Protein 2XYI (pdb70)

B-factor: mean 26.27, std 11.79, range [9.47, 82.52]

Secondary structure (DSSP, 8-state):
-HHHHHHHHHHHHHHHHHHHHHHHHEEEEEEEE-SS--S-EEE-S--EEPTT-S-EEEEEEEE---SSS-EEEEEEEEEE--EEEEEEEEESS--SEEEEETTEEEEEEEE-SSS-EEEEEGGGS-SSPPTT-----SEEEE--SS----EEE-TTSTTEEEEE-TTS-EEEEETTSPPBGGGEEE-SEEE---SS-EEEEEE-SS-TTEEEEEETTSEEEEEETT-S-SSS-SEEEE--SS-EEEEEE-SS-TTEEEEEETTSEEEEEETT-TTS-SEEEE--SS-EEEEEE-SS-TTEEEEEETTS--EEEEGGGTT----HHHHHH--TTEEEE----SS-EEEEEE-SSSTTEEEEEETTSEEEEEEE-HHHH--/-HHHH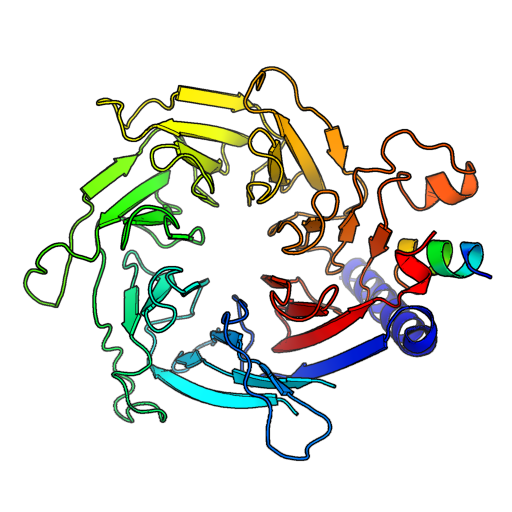HHHHHTT--

Radius of gyration: 20.57 Å; Cα contacts (8 Å, |Δi|>4): 1147; chains: 2; bounding box: 63×51×52 Å

CATH classification: 2.130.10.10

GO terms:
  GO:0034728 nucleosome organization (P, IDA)
  GO:0005634 nucleus (C, IDA)
  GO:0005700 polytene chromosome (C, IDA)
  GO:0000976 transcription cis-regulatory region binding (F, IDA)
  GO:0031491 nucleosome binding (F, IDA)
  GO:0045893 positive regulation of DNA-templated transcription (P, IDA)
  GO:0042393 histone binding (F, IDA)
  GO:0042826 histone deacetylase binding (F, IDA)
  GO:0016581 NuRD complex (C, IDA)
  GO:0016589 NURF complex (C, IDA)
  GO:0031523 Myb complex (C, IDA)
  GO:0033186 CAF-1 complex (C, IDA)
  GO:0035097 histone methyltransferase complex (C, IDA)
  GO:0035098 ESC/E(Z) complex (C, IDA)
  GO:0070822 Sin3-type complex (C, IDA)
  GO:0090575 RNA polymerase II transcription regulator complex (C, IDA)
  GO:0006325 chromatin organization (P, IDA)
  GO:0006335 DNA replication-dependent chromatin assembly (P, IDA)
  GO:0006338 chromatin remodeling (P, IDA)
  GO:0045892 negative regulation of DNA-templated transcription (P, IGI)

Foldseek 3Di:
DVVVVVVLVVLVVVQVVLVVCDVVWFPDKDKDFFPAFWLEKAWQQDWADDPPDCWIKTKMWTWGADDPDWIWTWIWIDTGVDIGTQATETDDHTFNYKDAALVQRQWIWTFHQAQWIFIARRVPDDRDYDPVSDHQGLATEHDGGGTARAWEHANVDAQWIWDFFQSQKIFTDRLVDDADPSRYDYGPDIARQGPGGWQYKYAQRPDRQWIWTFFQSQWIFIAGNVDPDRRHGPDIANHDPGGWHEKEHQNVDRQWIWTFFQNQWIWIAGNVDRNDTPDIFHQGPGGWHYKYAFLPDRQWIWIFWFSFKIWIFGNVCAPPDDDVVVVVNGGRRTQDIHSNGSGTWSYKYHRNPDGQWMWITGNSRMIMITGTDCVRVPD/DVVVVVVCVVVVND

Structure (mmCIF, N/CA/C/O backbone):
data_2XYI
#
_entry.id   2XYI
#
_cell.length_a   61.510
_cell.length_b   59.210
_cell.length_c   65.890
_cell.angle_alpha   90.00
_cell.angle_beta   99.83
_cell.angle_gamma   90.00
#
_symmetry.space_group_name_H-M   'P 1 21 1'
#
loop_
_entity.id
_entity.type
_entity.pdbx_description
1 polymer 'PROBABLE HISTONE-BINDING PROTEIN CAF1'
2 polymer 'HISTONE H4'
3 non-polymer 'TETRAETHYLENE GLYCOL'
4 non-polymer DI(HYDROXYETHYL)ETHER
5 water water
#
loop_
_atom_site.group_PDB
_atom_site.id
_atom_site.type_symbol
_atom_site.label_atom_id
_atom_site.label_alt_id
_atom_site.label_comp_id
_atom_site.label_asym_id
_atom_site.label_entity_id
_atom_site.label_seq_id
_atom_site.pdbx_PDB_ins_code
_atom_site.Cartn_x
_atom_site.Cartn_y
_atom_site.Cartn_z
_atom_site.occupancy
_atom_site.B_iso_or_equiv
_atom_site.auth_seq_id
_atom_site.auth_comp_id
_atom_site.auth_asym_id
_atom_site.auth_atom_id
_atom_site.pdbx_PDB_model_num
ATOM 1 N N . SER A 1 11 ? 27.242 29.385 9.739 1.00 42.06 11 SER A N 1
ATOM 2 C CA . SER A 1 11 ? 26.816 29.524 8.349 1.00 54.68 11 SER A CA 1
ATOM 3 C C . SER A 1 11 ? 27.857 28.919 7.417 1.00 51.96 11 SER A C 1
ATOM 4 O O . SER A 1 11 ? 27.608 27.905 6.760 1.00 40.64 11 SER A O 1
ATOM 7 N N . PHE A 1 12 ? 29.023 29.553 7.355 1.00 37.68 12 PHE A N 1
ATOM 8 C CA . PHE A 1 12 ? 30.160 28.962 6.673 1.00 37.41 12 PHE A CA 1
ATOM 9 C C . PHE A 1 12 ? 30.455 27.598 7.297 1.00 40.41 12 PHE A C 1
ATOM 10 O O . PHE A 1 12 ? 30.636 26.606 6.591 1.00 31.66 12 PHE A O 1
ATOM 18 N N . ASP A 1 13 ? 30.490 27.563 8.626 1.00 43.23 13 ASP A N 1
ATOM 19 C CA . ASP A 1 13 ? 30.748 26.334 9.374 1.00 44.84 13 ASP A CA 1
ATOM 20 C C . ASP A 1 13 ? 29.702 25.259 9.110 1.00 38.57 13 ASP A C 1
ATOM 21 O O . ASP A 1 13 ? 30.022 24.072 9.052 1.00 35.42 13 ASP A O 1
ATOM 26 N N . ASP A 1 14 ? 28.449 25.679 8.971 1.00 34.25 14 ASP A N 1
ATOM 27 C CA . ASP A 1 14 ? 27.359 24.755 8.679 1.00 36.34 14 ASP A CA 1
ATOM 28 C C . ASP A 1 14 ? 27.552 24.167 7.288 1.00 33.52 14 ASP A C 1
ATOM 29 O O . ASP A 1 14 ? 27.330 22.977 7.063 1.00 37.66 14 ASP A O 1
ATOM 34 N N . ALA A 1 15 ? 27.973 25.016 6.359 1.00 33.15 15 ALA A N 1
ATOM 35 C CA . ALA A 1 15 ? 28.187 24.598 4.985 1.00 30.16 15 ALA A CA 1
ATOM 36 C C . ALA A 1 15 ? 29.293 23.556 4.909 1.00 25.39 15 ALA A C 1
ATOM 37 O O . ALA A 1 15 ? 29.185 22.593 4.154 1.00 27.61 15 ALA A O 1
ATOM 39 N N . VAL A 1 16 ? 30.354 23.749 5.687 1.00 20.66 16 VAL A N 1
ATOM 40 C CA . VAL A 1 16 ? 31.473 22.809 5.677 1.00 24.06 16 VAL A CA 1
ATOM 41 C C . VAL A 1 16 ? 31.043 21.444 6.206 1.00 24.73 16 VAL A C 1
ATOM 42 O O . VAL A 1 16 ? 31.383 20.411 5.631 1.00 23.67 16 VAL A O 1
ATOM 46 N N . GLU A 1 17 ? 30.296 21.444 7.304 1.00 27.92 17 GLU A N 1
ATOM 47 C CA . GLU A 1 17 ? 29.824 20.187 7.882 1.00 34.07 17 GLU A CA 1
ATOM 48 C C . GLU A 1 17 ? 28.938 19.441 6.890 1.00 31.67 17 GLU A C 1
ATOM 49 O O . GLU A 1 17 ? 29.060 18.223 6.719 1.00 29.65 17 GLU A O 1
ATOM 55 N N . GLU A 1 18 ? 28.048 20.186 6.241 1.00 29.04 18 GLU A N 1
ATOM 56 C CA . GLU A 1 18 ? 27.166 19.641 5.220 1.00 32.90 18 GLU A CA 1
ATOM 57 C C . GLU A 1 18 ? 27.945 18.998 4.067 1.00 34.15 18 GLU A C 1
ATOM 58 O O . GLU A 1 18 ? 27.561 17.939 3.572 1.00 25.45 18 GLU A O 1
ATOM 64 N N . ARG A 1 19 ? 29.032 19.636 3.637 1.00 23.75 19 ARG A N 1
ATOM 65 C CA . ARG A 1 19 ? 29.882 19.062 2.593 1.00 25.25 19 ARG A CA 1
ATOM 66 C C . ARG A 1 19 ? 30.576 17.795 3.084 1.00 24.87 19 ARG A C 1
ATOM 67 O O . ARG A 1 19 ? 30.689 16.813 2.344 1.00 25.05 19 ARG A O 1
ATOM 75 N N . VAL A 1 20 ? 31.062 17.816 4.323 1.00 21.93 20 VAL A N 1
ATOM 76 C CA . VAL A 1 20 ? 31.763 16.651 4.852 1.00 24.44 20 VAL A CA 1
ATOM 77 C C . VAL A 1 20 ? 30.801 15.475 4.882 1.00 25.56 20 VAL A C 1
ATOM 78 O O . VAL A 1 20 ? 31.133 14.365 4.460 1.00 28.57 20 VAL A O 1
ATOM 82 N N . ILE A 1 21 ? 29.597 15.731 5.375 1.00 26.63 21 ILE A N 1
ATOM 83 C CA . ILE A 1 21 ? 28.592 14.682 5.493 1.00 31.13 21 ILE A CA 1
ATOM 84 C C . ILE A 1 21 ? 28.273 14.077 4.131 1.00 32.56 21 ILE A C 1
ATOM 85 O O . ILE A 1 21 ? 28.231 12.854 3.979 1.00 26.22 21 ILE A O 1
ATOM 90 N N A ASN A 1 22 ? 28.048 14.939 3.143 0.59 27.83 22 ASN A N 1
ATOM 91 N N B ASN A 1 22 ? 28.056 14.936 3.141 0.41 27.86 22 ASN A N 1
ATOM 92 C CA A ASN A 1 22 ? 27.706 14.483 1.798 0.59 28.10 22 ASN A CA 1
ATOM 93 C CA B ASN A 1 22 ? 27.701 14.472 1.805 0.41 28.11 22 ASN A CA 1
ATOM 94 C C A ASN A 1 22 ? 28.846 13.708 1.150 0.59 26.22 22 ASN A C 1
ATOM 95 C C B ASN A 1 22 ? 28.839 13.737 1.104 0.41 26.27 22 ASN A C 1
ATOM 96 O O A ASN A 1 22 ? 28.625 12.666 0.538 0.59 25.55 22 ASN A O 1
ATOM 97 O O B ASN A 1 22 ? 28.609 12.747 0.413 0.41 25.60 22 ASN A O 1
ATOM 106 N N . GLU A 1 23 ? 30.067 14.214 1.286 1.00 23.73 23 GLU A N 1
ATOM 107 C CA . GLU A 1 23 ? 31.219 13.535 0.702 1.00 24.01 23 GLU A CA 1
ATOM 108 C C . GLU A 1 23 ? 31.427 12.162 1.333 1.00 27.66 23 GLU A C 1
ATOM 109 O O . GLU A 1 23 ? 31.758 11.201 0.644 1.00 25.01 23 GLU A O 1
ATOM 115 N N . GLU A 1 24 ? 31.232 12.077 2.644 1.00 25.01 24 GLU A N 1
ATOM 116 C CA . GLU A 1 24 ? 31.348 10.799 3.346 1.00 28.64 24 GLU A CA 1
ATOM 117 C C . GLU A 1 24 ? 30.290 9.799 2.887 1.00 21.31 24 GLU A C 1
ATOM 118 O O . GLU A 1 24 ? 30.568 8.610 2.749 1.00 28.07 24 GLU A O 1
ATOM 124 N N . TYR A 1 25 ? 29.079 10.287 2.650 1.00 21.16 25 TYR A N 1
ATOM 125 C CA . TYR A 1 25 ? 27.994 9.435 2.182 1.00 24.67 25 TYR A CA 1
ATOM 126 C C . TYR A 1 25 ? 28.298 8.872 0.792 1.00 27.06 25 TYR A C 1
ATOM 127 O O . TYR A 1 25 ? 28.011 7.712 0.507 1.00 21.23 25 TYR A O 1
ATOM 136 N N . LYS A 1 26 ? 28.878 9.697 -0.073 1.00 24.34 26 LYS A N 1
ATOM 137 C CA . LYS A 1 26 ? 29.259 9.229 -1.397 1.00 25.81 26 LYS A CA 1
ATOM 138 C C . LYS A 1 26 ? 30.278 8.096 -1.295 1.00 24.87 26 LYS A C 1
ATOM 139 O O . LYS A 1 26 ? 30.178 7.098 -2.014 1.00 24.53 26 LYS A O 1
ATOM 145 N N . ILE A 1 27 ? 31.242 8.237 -0.390 1.00 20.40 27 ILE A N 1
ATOM 146 C CA . ILE A 1 27 ? 32.241 7.189 -0.198 1.00 20.86 27 ILE A CA 1
ATOM 147 C C . ILE A 1 27 ? 31.605 5.951 0.434 1.00 26.85 27 ILE A C 1
ATOM 148 O O . ILE A 1 27 ? 31.883 4.822 0.027 1.00 24.81 27 ILE A O 1
ATOM 153 N N . TRP A 1 28 ? 30.744 6.171 1.423 1.00 20.43 28 TRP A N 1
ATOM 154 C CA . TRP A 1 28 ? 30.031 5.063 2.055 1.00 20.64 28 TRP A CA 1
ATOM 155 C C . TRP A 1 28 ? 29.301 4.242 0.996 1.00 23.17 28 TRP A C 1
ATOM 156 O O . TRP A 1 28 ? 29.389 3.019 0.969 1.00 22.63 28 TRP A O 1
ATOM 167 N N . LYS A 1 29 ? 28.597 4.932 0.110 1.00 21.51 29 LYS A N 1
ATOM 168 C CA . LYS A 1 29 ? 27.782 4.280 -0.900 1.00 23.57 29 LYS A CA 1
ATOM 169 C C . LYS A 1 29 ? 28.626 3.340 -1.758 1.00 20.83 29 LYS A C 1
ATOM 170 O O . LYS A 1 29 ? 28.253 2.190 -1.992 1.00 24.86 29 LYS A O 1
ATOM 176 N N . LYS A 1 30 ? 29.778 3.817 -2.216 1.00 19.95 30 LYS A N 1
ATOM 177 C CA . LYS A 1 30 ? 30.598 2.994 -3.103 1.00 24.09 30 LYS A CA 1
ATOM 178 C C . LYS A 1 30 ? 31.197 1.788 -2.376 1.00 25.81 30 LYS A C 1
ATOM 179 O O . LYS A 1 30 ? 31.545 0.786 -3.003 1.00 26.95 30 LYS A O 1
ATOM 185 N N . ASN A 1 31 ? 31.297 1.878 -1.053 1.00 24.40 31 ASN A N 1
ATOM 186 C CA . ASN A 1 31 ? 31.905 0.805 -0.271 1.00 24.02 31 ASN A CA 1
ATOM 187 C C . ASN A 1 31 ? 30.921 -0.198 0.339 1.00 16.76 31 ASN A C 1
ATOM 188 O O . ASN A 1 31 ? 31.338 -1.149 0.992 1.00 22.96 31 ASN A O 1
ATOM 193 N N . THR A 1 32 ? 29.626 -0.002 0.110 1.00 20.17 32 THR A N 1
ATOM 194 C CA . THR A 1 32 ? 28.609 -0.880 0.702 1.00 18.48 32 THR A CA 1
ATOM 195 C C . THR A 1 32 ? 28.781 -2.390 0.446 1.00 19.72 32 THR A C 1
ATOM 196 O O . THR A 1 32 ? 28.453 -3.206 1.309 1.00 20.27 32 THR A O 1
ATOM 200 N N . PRO A 1 33 ? 29.271 -2.779 -0.744 1.00 23.20 33 PRO A N 1
ATOM 201 C CA . PRO A 1 33 ? 29.385 -4.232 -0.927 1.00 23.89 33 PRO A CA 1
ATOM 202 C C . PRO A 1 33 ? 30.353 -4.879 0.051 1.00 21.88 33 PRO A C 1
ATOM 203 O O . PRO A 1 33 ? 30.165 -6.049 0.391 1.00 25.63 33 PRO A O 1
ATOM 207 N N . PHE A 1 34 ? 31.362 -4.138 0.502 1.00 20.28 34 PHE A N 1
ATOM 208 C CA . PHE A 1 34 ? 32.343 -4.699 1.429 1.00 18.67 34 PHE A CA 1
ATOM 209 C C . PHE A 1 34 ? 31.750 -4.885 2.818 1.00 23.96 34 PHE A C 1
ATOM 210 O O . PHE A 1 34 ? 32.147 -5.783 3.562 1.00 25.38 34 PHE A O 1
ATOM 218 N N . LEU A 1 35 ? 30.804 -4.023 3.169 1.00 23.66 35 LEU A N 1
ATOM 219 C CA . LEU A 1 35 ? 30.341 -3.927 4.554 1.00 21.53 35 LEU A CA 1
ATOM 220 C C . LEU A 1 35 ? 28.970 -4.535 4.815 1.00 20.63 35 LEU A C 1
ATOM 221 O O . LEU A 1 35 ? 28.647 -4.840 5.964 1.00 21.58 35 LEU A O 1
ATOM 226 N N . TYR A 1 36 ? 28.166 -4.696 3.764 1.00 19.81 36 TYR A N 1
ATOM 227 C CA . TYR A 1 36 ? 26.794 -5.174 3.921 1.00 15.23 36 TYR A CA 1
ATOM 228 C C . TYR A 1 36 ? 26.482 -6.380 3.060 1.00 19.32 36 TYR A C 1
ATOM 229 O O . TYR A 1 36 ? 27.071 -6.563 1.999 1.00 21.42 36 TYR A O 1
ATOM 238 N N . ASP A 1 37 ? 25.518 -7.173 3.508 1.00 17.69 37 ASP A N 1
ATOM 239 C CA . ASP A 1 37 ? 24.929 -8.199 2.657 1.00 23.33 37 ASP A CA 1
ATOM 240 C C . ASP A 1 37 ? 23.622 -7.673 2.091 1.00 26.48 37 ASP A C 1
ATOM 241 O O . ASP A 1 37 ? 23.090 -8.205 1.121 1.00 28.55 37 ASP A O 1
ATOM 246 N N . LEU A 1 38 ? 23.111 -6.605 2.694 1.00 22.67 38 LEU A N 1
ATOM 247 C CA . LEU A 1 38 ? 21.831 -6.060 2.278 1.00 20.97 38 LEU A CA 1
ATOM 248 C C . LEU A 1 38 ? 21.725 -4.601 2.691 1.00 18.66 38 LEU A C 1
ATOM 249 O O . LEU A 1 38 ? 22.062 -4.248 3.814 1.00 21.03 38 LEU A O 1
ATOM 254 N N . VAL A 1 39 ? 21.293 -3.752 1.766 1.00 18.93 39 VAL A N 1
ATOM 255 C CA . VAL A 1 39 ? 20.967 -2.364 2.096 1.00 18.86 39 VAL A CA 1
ATOM 256 C C . VAL A 1 39 ? 19.774 -1.948 1.258 1.00 25.34 39 VAL A C 1
ATOM 257 O O . VAL A 1 39 ? 19.864 -1.908 0.034 1.00 27.67 39 VAL A O 1
ATOM 261 N N . MET A 1 40 ? 18.657 -1.658 1.914 1.00 19.82 40 MET A N 1
ATOM 262 C CA . MET A 1 40 ? 17.462 -1.178 1.233 1.00 21.39 40 MET A CA 1
ATOM 263 C C . MET A 1 40 ? 17.153 0.200 1.789 1.00 26.60 40 MET A C 1
ATOM 264 O O . MET A 1 40 ? 17.003 0.363 2.992 1.00 25.53 40 MET A O 1
ATOM 269 N N . THR A 1 41 ? 17.076 1.193 0.915 1.00 22.64 41 THR A N 1
ATOM 270 C CA . THR A 1 41 ? 16.795 2.561 1.339 1.00 22.11 41 THR A CA 1
ATOM 271 C C . THR A 1 41 ? 15.440 2.966 0.790 1.00 30.43 41 THR A C 1
ATOM 272 O O . THR A 1 41 ? 15.121 2.693 -0.367 1.00 29.31 41 THR A O 1
ATOM 276 N N . HIS A 1 42 ? 14.636 3.604 1.630 1.00 22.14 42 HIS A N 1
ATOM 277 C CA . HIS A 1 42 ? 13.278 3.961 1.257 1.00 23.40 42 HIS A CA 1
ATOM 278 C C . HIS A 1 42 ? 12.920 5.321 1.839 1.00 23.56 42 HIS A C 1
ATOM 279 O O . HIS A 1 42 ? 13.079 5.553 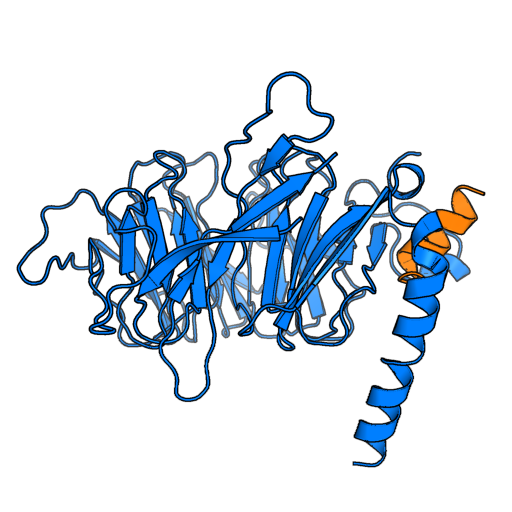3.033 1.00 26.17 42 HIS A O 1
ATOM 286 N N . ALA A 1 43 ? 12.461 6.236 0.994 1.00 23.28 43 ALA A N 1
ATOM 287 C CA . ALA A 1 43 ? 12.028 7.535 1.494 1.00 22.65 43 ALA A CA 1
ATOM 288 C C . ALA A 1 43 ? 10.540 7.488 1.827 1.00 25.75 43 ALA A C 1
ATOM 289 O O . ALA A 1 43 ? 9.699 7.278 0.949 1.00 27.52 43 ALA A O 1
ATOM 291 N N . LEU A 1 44 ? 10.219 7.661 3.105 1.00 21.94 44 LEU A N 1
ATOM 292 C CA . LEU A 1 44 ? 8.829 7.726 3.547 1.00 24.27 44 LEU A CA 1
ATOM 293 C C . LEU A 1 44 ? 8.206 9.077 3.204 1.00 24.45 44 LEU A C 1
ATOM 294 O O . LEU A 1 44 ? 8.906 10.079 3.072 1.00 22.30 44 LEU A O 1
ATOM 299 N N . GLU A 1 45 ? 6.882 9.096 3.074 1.00 27.95 45 GLU A N 1
ATOM 300 C CA . GLU A 1 45 ? 6.157 10.333 2.808 1.00 29.25 45 GLU A CA 1
ATOM 301 C C . GLU A 1 45 ? 6.445 11.362 3.893 1.00 27.77 45 GLU A C 1
ATOM 302 O O . GLU A 1 45 ? 6.684 12.537 3.608 1.00 28.46 45 GLU A O 1
ATOM 308 N N . TRP A 1 46 ? 6.421 10.911 5.143 1.00 23.80 46 TRP A N 1
ATOM 309 C CA . TRP A 1 46 ? 6.773 11.754 6.278 1.00 21.88 46 TRP A CA 1
ATOM 310 C C . TRP A 1 46 ? 7.859 11.053 7.088 1.00 23.15 46 TRP A C 1
ATOM 311 O O . TRP A 1 46 ? 7.944 9.825 7.067 1.00 24.99 46 TRP A O 1
ATOM 322 N N . PRO A 1 47 ? 8.686 11.824 7.809 1.00 23.96 47 PRO A N 1
ATOM 323 C CA . PRO A 1 47 ? 9.680 11.170 8.671 1.00 21.59 47 PRO A CA 1
ATOM 324 C C . PRO A 1 47 ? 8.987 10.344 9.748 1.00 25.18 47 PRO A C 1
ATOM 325 O O . PRO A 1 47 ? 7.886 10.697 10.175 1.00 21.65 47 PRO A O 1
ATOM 329 N N . SER A 1 48 ? 9.623 9.261 10.179 1.00 18.95 48 SER A N 1
ATOM 330 C CA . SER A 1 48 ? 9.129 8.492 11.314 1.00 18.06 48 SER A CA 1
ATOM 331 C C . SER A 1 48 ? 10.033 8.714 12.514 1.00 18.68 48 SER A C 1
ATOM 332 O O . SER A 1 48 ? 11.261 8.720 12.383 1.00 17.90 48 SER A O 1
ATOM 335 N N . LEU A 1 49 ? 9.425 8.908 13.683 1.00 15.05 49 LEU A N 1
ATOM 336 C CA . LEU A 1 49 ? 10.179 9.080 14.920 1.00 14.58 49 LEU A CA 1
ATOM 337 C C . LEU A 1 49 ? 10.403 7.737 15.601 1.00 14.68 49 LEU A C 1
ATOM 338 O O . LEU A 1 49 ? 11.106 7.656 16.606 1.00 16.30 49 LEU A O 1
ATOM 343 N N . THR A 1 50 ? 9.805 6.689 15.043 1.00 17.83 50 THR A N 1
ATOM 344 C CA . THR A 1 50 ? 9.765 5.394 15.708 1.00 14.82 50 THR A CA 1
ATOM 345 C C . THR A 1 50 ? 9.946 4.237 14.723 1.00 15.60 50 THR A C 1
ATOM 346 O O . THR A 1 50 ? 9.578 4.328 13.552 1.00 16.08 50 THR A O 1
ATOM 350 N N . ALA A 1 51 ? 10.531 3.147 15.199 1.00 15.59 51 ALA A N 1
ATOM 351 C CA . ALA A 1 51 ? 10.632 1.940 14.393 1.00 15.40 51 ALA A CA 1
ATOM 352 C C . ALA A 1 51 ? 10.725 0.728 15.309 1.00 12.89 51 ALA A C 1
ATOM 353 O O . ALA A 1 51 ? 11.478 0.734 16.277 1.00 15.05 51 ALA A O 1
ATOM 355 N N . GLN A 1 52 ? 9.937 -0.303 15.017 1.00 14.10 52 GLN A N 1
ATOM 356 C CA . GLN A 1 52 ? 10.041 -1.559 15.753 1.00 13.92 52 GLN A CA 1
ATOM 357 C C . GLN A 1 52 ? 9.534 -2.689 14.878 1.00 15.11 52 GLN A C 1
ATOM 358 O O . GLN A 1 52 ? 8.410 -2.625 14.373 1.00 19.49 52 GLN A O 1
ATOM 364 N N . TRP A 1 53 ? 10.353 -3.721 14.701 1.00 17.23 53 TRP A N 1
ATOM 365 C CA . TRP A 1 53 ? 9.908 -4.887 13.952 1.00 15.75 53 TRP A CA 1
ATOM 366 C C . TRP A 1 53 ? 8.849 -5.623 14.755 1.00 18.62 53 TRP A C 1
ATOM 367 O O . TRP A 1 53 ? 8.979 -5.793 15.968 1.00 19.70 53 TRP A O 1
ATOM 378 N N . LEU A 1 54 ? 7.804 -6.074 14.075 1.00 18.25 54 LEU A N 1
ATOM 379 C CA . LEU A 1 54 ? 6.855 -6.990 14.698 1.00 19.31 54 LEU A CA 1
ATOM 380 C C . LEU A 1 54 ? 7.487 -8.375 14.700 1.00 19.21 54 LEU A C 1
ATOM 381 O O . LEU A 1 54 ? 8.376 -8.646 13.899 1.00 19.70 54 LEU A O 1
ATOM 386 N N . PRO A 1 55 ? 7.031 -9.265 15.598 1.00 21.19 55 PRO A N 1
ATOM 387 C CA . PRO A 1 55 ? 7.755 -10.525 15.821 1.00 24.43 55 PRO A CA 1
ATOM 388 C C . PRO A 1 55 ? 7.519 -11.614 14.775 1.00 25.13 55 PRO A C 1
ATOM 389 O O . PRO A 1 55 ? 8.306 -12.554 14.684 1.00 30.77 55 PRO A O 1
ATOM 393 N N . ASP A 1 56 ? 6.458 -11.494 13.992 1.00 23.91 56 ASP A N 1
ATOM 394 C CA . ASP A 1 56 ? 6.080 -12.578 13.095 1.00 28.41 56 ASP A CA 1
ATOM 395 C C . ASP A 1 56 ? 6.580 -12.375 11.671 1.00 34.97 56 ASP A C 1
ATOM 396 O O . ASP A 1 56 ? 6.629 -11.251 11.170 1.00 35.54 56 ASP A O 1
ATOM 401 N N . VAL A 1 57 ? 6.969 -13.472 11.031 1.00 27.90 57 VAL A N 1
ATOM 402 C CA . VAL A 1 57 ? 7.398 -13.444 9.639 1.00 29.91 57 VAL A CA 1
ATOM 403 C C . VAL A 1 57 ? 6.528 -14.374 8.805 1.00 43.11 57 VAL A C 1
ATOM 404 O O . VAL A 1 57 ? 6.152 -15.453 9.258 1.00 40.70 57 VAL A O 1
ATOM 408 N N . THR A 1 58 ? 6.208 -13.946 7.589 1.00 34.05 58 THR A N 1
ATOM 409 C CA . THR A 1 58 ? 5.408 -14.753 6.678 1.00 46.98 58 THR A CA 1
ATOM 410 C C . THR A 1 58 ? 6.240 -15.171 5.475 1.00 41.01 58 THR A C 1
ATOM 411 O O . THR A 1 58 ? 6.707 -14.326 4.718 1.00 41.60 58 THR A O 1
ATOM 415 N N . LYS A 1 59 ? 6.431 -16.474 5.295 1.00 51.63 59 LYS A N 1
ATOM 416 C CA . LYS A 1 59 ? 7.129 -16.954 4.108 1.00 48.04 59 LYS A CA 1
ATOM 417 C C . LYS A 1 59 ? 6.139 -17.485 3.077 1.00 57.49 59 LYS A C 1
ATOM 418 O O . LYS A 1 59 ? 5.328 -18.364 3.371 1.00 60.95 59 LYS A O 1
ATOM 424 N N . GLN A 1 60 ? 6.209 -16.937 1.869 1.00 57.60 60 GLN A N 1
ATOM 425 C CA . GLN A 1 60 ? 5.286 -17.310 0.809 0.0000 55.29 60 GLN A CA 1
ATOM 426 C C . GLN A 1 60 ? 5.715 -18.604 0.131 0.0000 55.03 60 GLN A C 1
ATOM 427 O O . GLN A 1 60 ? 6.903 -18.834 -0.096 0.0000 53.89 60 GLN A O 1
ATOM 433 N N . ASP A 1 61 ? 4.738 -19.444 -0.190 0.0000 55.20 61 ASP A N 1
ATOM 434 C CA . ASP A 1 61 ? 5.003 -20.708 -0.862 1.00 53.92 61 ASP A CA 1
ATOM 435 C C . ASP A 1 61 ? 5.809 -20.478 -2.135 1.00 53.31 61 ASP A C 1
ATOM 436 O O . ASP A 1 61 ? 5.430 -19.669 -2.982 1.00 60.97 61 ASP A O 1
ATOM 441 N N . GLY A 1 62 ? 6.930 -21.183 -2.253 1.00 47.83 62 GLY A N 1
ATOM 442 C CA . GLY A 1 62 ? 7.748 -21.136 -3.452 1.00 46.98 62 GLY A CA 1
ATOM 443 C C . GLY A 1 62 ? 8.224 -19.753 -3.853 1.00 53.56 62 GLY A C 1
ATOM 444 O O . GLY A 1 62 ? 8.279 -19.427 -5.038 1.00 57.45 62 GLY A O 1
ATOM 445 N N . LYS A 1 63 ? 8.565 -18.932 -2.866 1.00 59.65 63 LYS A N 1
ATOM 446 C CA . LYS A 1 63 ? 9.144 -17.622 -3.141 1.00 49.71 63 LYS A CA 1
ATOM 447 C C . LYS A 1 63 ? 10.513 -17.515 -2.483 1.00 43.60 63 LYS A C 1
ATOM 448 O O . LYS A 1 63 ? 10.804 -18.238 -1.530 1.00 41.56 63 LYS A O 1
ATOM 454 N N . ASP A 1 64 ? 11.356 -16.630 -3.007 1.00 38.51 64 ASP A N 1
ATOM 455 C CA . ASP A 1 64 ? 12.729 -16.511 -2.520 1.00 45.92 64 ASP A CA 1
ATOM 456 C C . ASP A 1 64 ? 12.880 -15.398 -1.486 1.00 48.88 64 ASP A C 1
ATOM 457 O O . ASP A 1 64 ? 13.983 -14.907 -1.237 1.00 49.04 64 ASP A O 1
ATOM 462 N N . TYR A 1 65 ? 11.767 -15.008 -0.881 1.00 38.77 65 TYR A N 1
ATOM 463 C CA . TYR A 1 65 ? 11.792 -13.967 0.136 1.00 37.75 65 TYR A CA 1
ATOM 464 C C . TYR A 1 65 ? 10.743 -14.251 1.199 1.00 39.87 65 TYR A C 1
ATOM 465 O O . TYR A 1 65 ? 9.793 -14.988 0.956 1.00 34.61 65 TYR A O 1
ATOM 474 N N . SER A 1 66 ? 10.929 -13.678 2.383 1.00 30.30 66 SER A N 1
ATOM 475 C CA . SER A 1 66 ? 9.914 -13.730 3.420 1.00 26.40 66 SER A CA 1
ATOM 476 C C . SER A 1 66 ? 9.415 -12.311 3.680 1.00 27.83 66 SER A C 1
ATOM 477 O O . SER A 1 66 ? 10.073 -11.339 3.312 1.00 28.08 66 SER A O 1
ATOM 480 N N . VAL A 1 67 ? 8.247 -12.190 4.295 1.00 23.32 67 VAL A N 1
ATOM 481 C CA . VAL A 1 67 ? 7.679 -10.878 4.569 1.00 26.10 67 VAL A CA 1
ATOM 482 C C . VAL A 1 67 ? 7.775 -10.572 6.053 1.00 26.05 67 VAL A C 1
ATOM 483 O O . VAL A 1 67 ? 7.260 -11.322 6.878 1.00 27.59 67 VAL A O 1
ATOM 487 N N . HIS A 1 68 ? 8.461 -9.481 6.381 1.00 21.65 68 HIS A N 1
ATOM 488 C CA . HIS A 1 68 ? 8.585 -9.017 7.760 1.00 21.93 68 HIS A CA 1
ATOM 489 C C . HIS A 1 68 ? 7.782 -7.738 7.881 1.00 23.13 68 HIS A C 1
ATOM 490 O O . HIS A 1 68 ? 7.494 -7.092 6.876 1.00 24.38 68 HIS A O 1
ATOM 497 N N . ARG A 1 69 ? 7.413 -7.359 9.097 1.00 20.29 69 ARG A N 1
ATOM 498 C CA A ARG A 1 69 ? 6.603 -6.161 9.294 0.47 19.04 69 ARG A CA 1
ATOM 499 C CA B ARG A 1 69 ? 6.618 -6.151 9.279 0.53 19.02 69 ARG A CA 1
ATOM 500 C C . ARG A 1 69 ? 7.204 -5.216 10.328 1.00 21.66 69 ARG A C 1
ATOM 501 O O . ARG A 1 69 ? 7.853 -5.651 11.276 1.00 21.61 69 ARG A O 1
ATOM 516 N N . LEU A 1 70 ? 6.985 -3.923 10.122 1.00 18.78 70 LEU A N 1
ATOM 517 C CA . LEU A 1 70 ? 7.523 -2.888 10.996 1.00 20.17 70 LEU A CA 1
ATOM 518 C C . LEU A 1 70 ? 6.403 -1.983 11.456 1.00 20.33 70 LEU A C 1
ATOM 519 O O . LEU A 1 70 ? 5.505 -1.657 10.680 1.00 20.02 70 LEU A O 1
ATOM 524 N N . ILE A 1 71 ? 6.468 -1.553 12.711 1.00 15.69 71 ILE A N 1
ATOM 525 C CA . ILE A 1 71 ? 5.624 -0.464 13.178 1.00 15.17 71 ILE A CA 1
ATOM 526 C C . ILE A 1 71 ? 6.381 0.846 12.972 1.00 19.88 71 ILE A C 1
ATOM 527 O O . ILE A 1 71 ? 7.503 0.994 13.443 1.00 17.78 71 ILE A O 1
ATOM 532 N N . LEU A 1 72 ? 5.767 1.788 12.262 1.00 16.16 72 LEU A N 1
ATOM 533 C CA . LEU A 1 72 ? 6.357 3.098 12.025 1.00 16.30 72 LEU A CA 1
ATOM 534 C C . LEU A 1 72 ? 5.328 4.158 12.380 1.00 17.15 72 LEU A C 1
ATOM 535 O O . LEU A 1 72 ? 4.178 3.835 12.681 1.00 19.71 72 LEU A O 1
ATOM 540 N N . GLY A 1 73 ? 5.745 5.417 12.356 1.00 16.81 73 GLY A N 1
ATOM 541 C CA . GLY A 1 73 ? 4.822 6.515 12.579 1.00 21.62 73 GLY A CA 1
ATOM 542 C C . GLY A 1 73 ? 5.089 7.631 11.587 1.00 22.51 73 GLY A C 1
ATOM 543 O O . GLY A 1 73 ? 6.025 7.551 10.784 1.00 19.14 73 GLY A O 1
ATOM 544 N N . THR A 1 74 ? 4.255 8.664 11.626 1.00 21.56 74 THR A N 1
ATOM 545 C CA . THR A 1 74 ? 4.524 9.868 10.856 1.00 19.88 74 THR A CA 1
ATOM 546 C C . THR A 1 74 ? 4.897 11.012 11.775 1.00 20.03 74 THR A C 1
ATOM 547 O O . THR A 1 74 ? 4.612 11.000 12.975 1.00 19.56 74 THR A O 1
ATOM 551 N N . HIS A 1 75 ? 5.527 12.016 11.189 1.00 19.34 75 HIS A N 1
ATOM 552 C CA . HIS A 1 75 ? 5.754 13.284 11.856 1.00 20.06 75 HIS A CA 1
ATOM 553 C C . HIS A 1 75 ? 5.506 14.356 10.804 1.00 25.77 75 HIS A C 1
ATOM 554 O O . HIS A 1 75 ? 6.315 14.541 9.898 1.00 25.61 75 HIS A O 1
ATOM 561 N N . THR A 1 76 ? 4.369 15.038 10.899 1.00 26.72 76 THR A N 1
ATOM 562 C CA . THR A 1 76 ? 4.000 16.019 9.878 1.00 30.61 76 THR A CA 1
ATOM 563 C C . THR A 1 76 ? 4.134 17.450 10.376 1.00 40.03 76 THR A C 1
ATOM 564 O O . THR A 1 76 ? 4.290 17.693 11.569 1.00 38.83 76 THR A O 1
ATOM 568 N N . SER A 1 77 ? 4.070 18.401 9.451 1.00 47.39 77 SER A N 1
ATOM 569 C CA . SER A 1 77 ? 4.054 19.808 9.824 1.00 51.31 77 SER A CA 1
ATOM 570 C C . SER A 1 77 ? 2.633 20.212 10.211 1.00 54.80 77 SER A C 1
ATOM 571 O O . SER A 1 77 ? 2.309 20.341 11.393 1.00 58.22 77 SER A O 1
ATOM 574 N N . ASP A 1 78 ? 1.786 20.399 9.206 1.00 54.41 78 ASP A N 1
ATOM 575 C CA . ASP A 1 78 ? 0.376 20.680 9.441 0.0000 55.20 78 ASP A CA 1
ATOM 576 C C . ASP A 1 78 ? -0.483 19.735 8.616 1.00 59.09 78 ASP A C 1
ATOM 577 O O . ASP A 1 78 ? -1.269 20.167 7.772 1.00 64.12 78 ASP A O 1
ATOM 582 N N . GLU A 1 79 ? -0.320 18.441 8.865 1.00 42.05 79 GLU A N 1
ATOM 583 C CA . GLU A 1 79 ? -1.052 17.418 8.133 1.00 38.67 79 GLU A CA 1
ATOM 584 C C . GLU A 1 79 ? -1.436 16.298 9.096 1.00 36.99 79 GLU A C 1
ATOM 585 O O . GLU A 1 79 ? -0.878 16.193 10.189 1.00 34.17 79 GLU A O 1
ATOM 591 N N . GLN A 1 80 ? -2.394 15.470 8.700 1.00 32.50 80 GLN A N 1
ATOM 592 C CA . GLN A 1 80 ? -2.857 14.386 9.558 1.00 32.83 80 GLN A CA 1
ATOM 593 C C . GLN A 1 80 ? -1.739 13.369 9.779 1.00 30.34 80 GLN A C 1
ATOM 594 O O . GLN A 1 80 ? -1.045 12.996 8.839 1.00 27.82 80 GLN A O 1
ATOM 600 N N . ASN A 1 81 ? -1.572 12.924 11.021 1.00 24.32 81 ASN A N 1
ATOM 601 C CA . ASN A 1 81 ? -0.593 11.883 11.344 1.00 24.00 81 ASN A CA 1
ATOM 602 C C . ASN A 1 81 ? -1.215 10.484 11.364 1.00 25.26 81 ASN A C 1
ATOM 603 O O . ASN A 1 81 ? -2.427 10.328 11.522 1.00 22.99 81 ASN A O 1
ATOM 608 N N . HIS A 1 82 ? -0.382 9.464 11.203 1.00 20.04 82 HIS A N 1
ATOM 609 C CA . HIS A 1 82 ? -0.854 8.089 11.217 1.00 18.78 82 HIS A CA 1
ATOM 610 C C . HIS A 1 82 ? 0.124 7.175 11.934 1.00 26.34 82 HIS A C 1
ATOM 611 O O . HIS A 1 82 ? 1.334 7.411 11.926 1.00 20.29 82 HIS A O 1
ATOM 618 N N . LEU A 1 83 ? -0.419 6.131 12.550 1.00 19.28 83 LEU A N 1
ATOM 619 C CA . LEU A 1 83 ? 0.377 5.006 13.000 1.00 17.49 83 LEU A CA 1
ATOM 620 C C . LEU A 1 83 ? 0.403 4.029 11.836 1.00 22.95 83 LEU A C 1
ATOM 621 O O . LEU A 1 83 ? -0.627 3.783 11.203 1.00 23.61 83 LEU A O 1
ATOM 626 N N . LEU A 1 84 ? 1.578 3.487 11.532 1.00 20.46 84 LEU A N 1
ATOM 627 C CA . LEU A 1 84 ? 1.751 2.722 10.304 1.00 20.20 84 LEU A CA 1
ATOM 628 C C . LEU A 1 84 ? 2.283 1.325 10.566 1.00 21.79 84 LEU A C 1
ATOM 629 O O . LEU A 1 84 ? 3.128 1.122 11.439 1.00 17.64 84 LEU A O 1
ATOM 634 N N A ILE A 1 85 ? 1.766 0.357 9.816 0.61 21.81 85 ILE A N 1
ATOM 635 N N B ILE A 1 85 ? 1.792 0.363 9.795 0.39 21.85 85 ILE A N 1
ATOM 636 C CA A ILE A 1 85 ? 2.378 -0.960 9.737 0.61 22.33 85 ILE A CA 1
ATOM 637 C CA B ILE A 1 85 ? 2.410 -0.951 9.744 0.39 22.38 85 ILE A CA 1
ATOM 638 C C A ILE A 1 85 ? 2.887 -1.144 8.312 0.61 24.40 85 ILE A C 1
ATOM 639 C C B ILE A 1 85 ? 2.879 -1.213 8.324 0.39 24.38 85 ILE A C 1
ATOM 640 O O A ILE A 1 85 ? 2.120 -1.031 7.356 0.61 24.33 85 ILE A O 1
ATOM 641 O O B ILE A 1 85 ? 2.081 -1.227 7.387 0.39 24.61 85 ILE A O 1
ATOM 650 N N . ALA A 1 86 ? 4.183 -1.401 8.170 1.00 20.10 86 ALA A N 1
ATOM 651 C CA . ALA A 1 86 ? 4.778 -1.585 6.852 1.00 22.93 86 ALA A CA 1
ATOM 652 C C . ALA A 1 86 ? 5.262 -3.012 6.699 1.00 23.36 86 ALA A C 1
ATOM 653 O O . ALA A 1 86 ? 5.697 -3.632 7.667 1.00 23.60 86 ALA A O 1
ATOM 655 N N . SER A 1 87 ? 5.178 -3.536 5.481 1.00 27.53 87 SER A N 1
ATOM 656 C CA . SER A 1 87 ? 5.717 -4.856 5.188 1.00 24.17 87 SER A CA 1
ATOM 657 C C . SER A 1 87 ? 7.043 -4.711 4.455 1.00 24.24 87 SER A C 1
ATOM 658 O O . SER A 1 87 ? 7.241 -3.772 3.685 1.00 24.81 87 SER A O 1
ATOM 661 N N . VAL A 1 88 ? 7.944 -5.653 4.700 1.00 22.96 88 VAL A N 1
ATOM 662 C CA . VAL A 1 88 ? 9.275 -5.619 4.128 1.00 25.37 88 VAL A CA 1
ATOM 663 C C . VAL A 1 88 ? 9.614 -6.997 3.598 1.00 20.15 88 VAL A C 1
ATOM 664 O O . VAL A 1 88 ? 9.603 -7.964 4.345 1.00 22.75 88 VAL A O 1
ATOM 668 N N . GLN A 1 89 ? 9.928 -7.091 2.311 1.00 25.73 89 GLN A N 1
ATOM 669 C CA . GLN A 1 89 ? 10.374 -8.359 1.751 1.00 26.88 89 GLN A CA 1
ATOM 670 C C . GLN A 1 89 ? 11.872 -8.492 1.914 1.00 24.62 89 GLN A C 1
ATOM 671 O O . GLN A 1 89 ? 12.631 -7.616 1.499 1.00 24.13 89 GLN A O 1
ATOM 677 N N . LEU A 1 90 ? 12.285 -9.593 2.530 1.00 25.17 90 LEU A N 1
ATOM 678 C CA . LEU A 1 90 ? 13.689 -9.862 2.793 1.00 29.36 90 LEU A CA 1
ATOM 679 C C . LEU A 1 90 ? 14.095 -11.211 2.213 1.00 33.97 90 LEU A C 1
ATOM 680 O O . LEU A 1 90 ? 13.315 -12.163 2.242 1.00 34.67 90 LEU A O 1
ATOM 685 N N . PRO A 1 91 ? 15.322 -11.294 1.682 1.00 34.01 91 PRO A N 1
ATOM 686 C CA . PRO A 1 91 ? 15.868 -12.555 1.172 1.00 37.87 9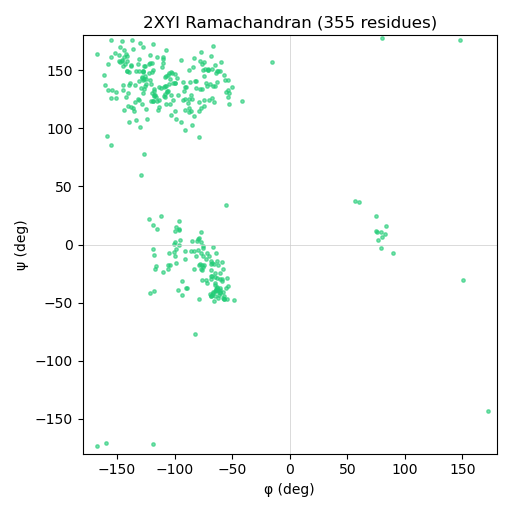1 PRO A CA 1
ATOM 687 C C . PRO A 1 91 ? 15.836 -13.640 2.240 1.00 37.45 91 PRO A C 1
ATOM 688 O O . PRO A 1 91 ? 15.159 -14.651 2.035 1.00 55.13 91 PRO A O 1
ATOM 692 N N . LYS A 1 118 ? 10.775 -5.273 -1.397 1.00 45.81 118 LYS A N 1
ATOM 693 C CA . LYS A 1 118 ? 10.026 -4.026 -1.497 1.00 38.35 118 LYS A CA 1
ATOM 694 C C . LYS A 1 118 ? 9.385 -3.649 -0.161 1.00 32.86 118 LYS A C 1
ATOM 695 O O . LYS A 1 118 ? 9.166 -4.500 0.701 1.00 31.51 118 LYS A O 1
ATOM 701 N N . ILE A 1 119 ? 9.092 -2.364 0.000 1.00 36.63 119 ILE A N 1
ATOM 702 C CA . ILE A 1 119 ? 8.513 -1.853 1.236 1.00 33.68 119 ILE A CA 1
ATOM 703 C C . ILE A 1 119 ? 7.165 -1.212 0.959 1.00 34.52 119 ILE A C 1
ATOM 704 O O . ILE A 1 119 ? 7.060 -0.302 0.140 1.00 40.35 119 ILE A O 1
ATOM 709 N N . GLU A 1 120 ? 6.134 -1.690 1.647 1.00 27.71 120 GLU A N 1
ATOM 710 C CA . GLU A 1 120 ? 4.779 -1.219 1.405 1.00 29.36 120 GLU A CA 1
ATOM 711 C C . GLU A 1 120 ? 4.049 -0.925 2.714 1.00 32.91 120 GLU A C 1
ATOM 712 O O . GLU A 1 120 ? 4.146 -1.692 3.668 1.00 32.18 120 GLU A O 1
ATOM 718 N N . ILE A 1 121 ? 3.323 0.190 2.759 1.00 28.63 121 ILE A N 1
ATOM 719 C CA . ILE A 1 121 ? 2.477 0.490 3.907 1.00 30.14 121 ILE A CA 1
ATOM 720 C C . ILE A 1 121 ? 1.203 -0.349 3.826 1.00 32.68 121 ILE A C 1
ATOM 721 O O . ILE A 1 121 ? 0.428 -0.219 2.879 1.00 38.15 121 ILE A O 1
ATOM 726 N N . GLU A 1 122 ? 1.000 -1.221 4.811 1.00 24.90 122 GLU A N 1
ATOM 727 C CA . GLU A 1 122 ? -0.149 -2.120 4.828 1.00 28.74 122 GLU A CA 1
ATOM 728 C C . GLU A 1 122 ? -1.313 -1.544 5.608 1.00 36.61 122 GLU A C 1
ATOM 729 O O . GLU A 1 122 ? -2.472 -1.646 5.197 1.00 30.50 122 GLU A O 1
ATOM 735 N N . ILE A 1 123 ? -0.999 -0.970 6.760 1.00 25.15 123 ILE A N 1
ATOM 736 C CA . ILE A 1 123 ? -2.023 -0.452 7.648 1.00 29.40 123 ILE A CA 1
ATOM 737 C C . ILE A 1 123 ? -1.683 0.976 8.027 1.00 26.37 123 ILE A C 1
ATOM 738 O O . ILE A 1 123 ? -0.536 1.289 8.352 1.00 25.52 123 ILE A O 1
ATOM 743 N N . LYS A 1 124 ? -2.692 1.835 7.977 1.00 22.47 124 LYS A N 1
ATOM 744 C CA . LYS A 1 124 ? -2.534 3.248 8.268 1.00 19.94 124 LYS A CA 1
ATOM 745 C C . LYS A 1 124 ? -3.692 3.675 9.170 1.00 26.66 124 LYS A C 1
ATOM 746 O O . LYS A 1 124 ? -4.855 3.623 8.767 1.00 30.79 124 LYS A O 1
ATOM 752 N N . ILE A 1 125 ? -3.374 4.071 10.399 1.00 23.92 125 ILE A N 1
ATOM 753 C CA . ILE A 1 125 ? -4.381 4.414 11.396 1.00 26.09 125 ILE A CA 1
ATOM 754 C C . ILE A 1 125 ? -4.251 5.856 11.876 1.00 24.09 125 ILE A C 1
ATOM 755 O O . ILE A 1 125 ? -3.169 6.299 12.242 1.00 22.22 125 ILE A O 1
ATOM 760 N N . ASN A 1 126 ? -5.358 6.593 11.869 1.00 22.94 126 ASN A N 1
ATOM 761 C CA . ASN A 1 126 ? -5.341 7.979 12.328 1.00 21.93 126 ASN A CA 1
ATOM 762 C C . ASN A 1 126 ? -4.745 8.123 13.723 1.00 21.59 126 ASN A C 1
ATOM 763 O O . ASN A 1 126 ? -5.133 7.416 14.652 1.00 25.29 126 ASN A O 1
ATOM 768 N N . HIS A 1 127 ? -3.810 9.053 13.858 1.00 21.25 127 HIS A N 1
ATOM 769 C CA . HIS A 1 127 ? -3.136 9.295 15.124 1.00 20.76 127 HIS A CA 1
ATOM 770 C C . HIS A 1 127 ? -3.164 10.787 15.430 1.00 25.49 127 HIS A C 1
ATOM 771 O O . HIS A 1 127 ? -2.990 11.612 14.532 1.00 24.03 127 HIS A O 1
ATOM 778 N N . GLU A 1 128 ? -3.378 11.137 16.695 1.00 23.83 128 GLU A N 1
ATOM 779 C CA . GLU A 1 128 ? -3.435 12.543 17.079 1.00 28.09 128 GLU A CA 1
ATOM 780 C C . GLU A 1 128 ? -2.036 13.102 17.333 1.00 23.71 128 GLU A C 1
ATOM 781 O O . GLU A 1 128 ? -1.429 12.845 18.369 1.00 27.27 128 GLU A O 1
ATOM 787 N N . GLY A 1 129 ? -1.533 13.867 16.371 1.00 24.78 129 GLY A N 1
ATOM 788 C CA . GLY A 1 129 ? -0.187 14.395 16.449 1.00 22.27 129 GLY A CA 1
ATOM 789 C C . GLY A 1 129 ? 0.810 13.335 16.029 1.00 21.68 129 GLY A C 1
ATOM 790 O O . GLY A 1 129 ? 0.433 12.207 15.714 1.00 23.77 129 GLY A O 1
ATOM 791 N N . GLU A 1 130 ? 2.086 13.700 16.015 1.00 20.40 130 GLU A N 1
ATOM 792 C CA . GLU A 1 130 ? 3.124 12.771 15.600 1.00 21.51 130 GLU A CA 1
ATOM 793 C C . GLU A 1 130 ? 3.225 11.593 16.568 1.00 18.66 130 GLU A C 1
ATOM 794 O O . GLU A 1 130 ? 2.866 11.704 17.739 1.00 19.97 130 GLU A O 1
ATOM 800 N N . VAL A 1 131 ? 3.708 10.464 16.063 1.00 18.01 131 VAL A N 1
ATOM 801 C CA . VAL A 1 131 ? 3.899 9.281 16.889 1.00 15.53 131 VAL A CA 1
ATOM 802 C C . VAL A 1 131 ? 5.313 9.330 17.454 1.00 13.97 131 VAL A C 1
ATOM 803 O O . VAL A 1 131 ? 6.265 8.994 16.748 1.00 18.67 131 VAL A O 1
ATOM 807 N N . ASN A 1 132 ? 5.450 9.788 18.699 1.00 18.57 132 ASN A N 1
ATOM 808 C CA . ASN A 1 132 ? 6.767 9.896 19.346 1.00 17.08 132 ASN A CA 1
ATOM 809 C C . ASN A 1 132 ? 7.457 8.547 19.496 1.00 18.10 132 ASN A C 1
ATOM 810 O O . ASN A 1 132 ? 8.677 8.437 19.325 1.00 16.75 132 ASN A O 1
ATOM 815 N N . ARG A 1 133 ? 6.672 7.525 19.824 1.00 14.62 133 ARG A N 1
ATOM 816 C CA . ARG A 1 133 ? 7.185 6.168 19.954 1.00 17.35 133 ARG A CA 1
ATOM 817 C C . ARG A 1 133 ? 6.004 5.213 19.873 1.00 16.26 133 ARG A C 1
ATOM 818 O O . ARG A 1 133 ? 4.907 5.542 20.314 1.00 18.23 133 ARG A O 1
ATOM 826 N N . ALA A 1 134 ? 6.223 4.043 19.291 1.00 14.72 134 ALA A N 1
ATOM 827 C CA . ALA A 1 134 ? 5.171 3.036 19.219 1.00 15.76 134 ALA A CA 1
ATOM 828 C C . ALA A 1 134 ? 5.784 1.667 19.462 1.00 13.15 134 ALA A C 1
ATOM 829 O O . ALA A 1 134 ? 6.796 1.309 18.849 1.00 16.57 134 ALA A O 1
ATOM 831 N N . ARG A 1 135 ? 5.171 0.907 20.360 1.00 14.89 135 ARG A N 1
ATOM 832 C CA . ARG A 1 135 ? 5.714 -0.381 20.766 1.00 17.42 135 ARG A CA 1
ATOM 833 C C . ARG A 1 135 ? 4.600 -1.407 20.906 1.00 16.34 135 ARG A C 1
ATOM 834 O O . ARG A 1 135 ? 3.544 -1.101 21.456 1.00 17.33 135 ARG A O 1
ATOM 842 N N . TYR A 1 136 ? 4.854 -2.626 20.442 1.00 19.31 136 TYR A N 1
ATOM 843 C CA . TYR A 1 136 ? 3.864 -3.696 20.558 1.00 17.63 136 TYR A CA 1
ATOM 844 C C . TYR A 1 136 ? 3.969 -4.451 21.881 1.00 19.17 136 TYR A C 1
ATOM 845 O O . TYR A 1 136 ? 5.053 -4.571 22.460 1.00 17.57 136 TYR A O 1
ATOM 854 N N . MET A 1 137 ? 2.829 -4.957 22.347 1.00 15.18 137 MET A N 1
ATOM 855 C CA . MET A 1 137 ? 2.767 -5.752 23.571 1.00 15.43 137 MET A CA 1
ATOM 856 C C . MET A 1 137 ? 3.239 -7.177 23.295 1.00 19.45 137 MET A C 1
ATOM 857 O O . MET A 1 137 ? 2.706 -7.856 22.423 1.00 19.69 137 MET A O 1
ATOM 862 N N . PRO A 1 138 ? 4.268 -7.626 24.025 1.00 18.98 138 PRO A N 1
ATOM 863 C CA . PRO A 1 138 ? 4.879 -8.935 23.764 1.00 19.87 138 PRO A CA 1
ATOM 864 C C . PRO A 1 138 ? 3.870 -10.091 23.792 1.00 19.22 138 PRO A C 1
ATOM 865 O O . PRO A 1 138 ? 3.980 -11.019 22.990 1.00 22.71 138 PRO A O 1
ATOM 869 N N . GLN A 1 139 ? 2.900 -10.015 24.695 1.00 19.59 139 GLN A N 1
ATOM 870 C CA . GLN A 1 139 ? 1.941 -11.099 24.889 1.00 22.23 139 GLN A CA 1
ATOM 871 C C . GLN A 1 139 ? 0.866 -11.106 23.811 1.00 25.99 139 GLN A C 1
ATOM 872 O O . GLN A 1 139 ? 0.159 -12.093 23.640 1.00 24.54 139 GLN A O 1
ATOM 878 N N . ASN A 1 140 ? 0.739 -9.994 23.097 1.00 20.11 140 ASN A N 1
ATOM 879 C CA . ASN A 1 140 ? -0.183 -9.903 21.969 1.00 19.13 140 ASN A CA 1
ATOM 880 C C . ASN A 1 140 ? 0.227 -8.778 21.031 1.00 18.48 140 ASN A C 1
ATOM 881 O O . ASN A 1 140 ? -0.167 -7.631 21.220 1.00 20.80 140 ASN A O 1
ATOM 886 N N . ALA A 1 141 ? 1.009 -9.128 20.014 1.00 24.28 141 ALA A N 1
ATOM 887 C CA . ALA A 1 141 ? 1.651 -8.150 19.146 1.00 25.21 141 ALA A CA 1
ATOM 888 C C . ALA A 1 141 ? 0.689 -7.332 18.287 1.00 27.29 141 ALA A C 1
ATOM 889 O O . ALA A 1 141 ? 1.124 -6.454 17.546 1.00 26.30 141 ALA A O 1
ATOM 891 N N . CYS A 1 142 ? -0.608 -7.617 18.385 1.00 23.47 142 CYS A N 1
ATOM 892 C CA . CYS A 1 142 ? -1.619 -6.796 17.733 1.00 20.65 142 CYS A CA 1
ATOM 893 C C . CYS A 1 142 ? -1.844 -5.494 18.495 1.00 19.43 142 CYS A C 1
ATOM 894 O O . CYS A 1 142 ? -2.348 -4.516 17.937 1.00 22.79 142 CYS A O 1
ATOM 897 N N . VAL A 1 143 ? -1.479 -5.495 19.773 1.00 20.56 143 VAL A N 1
ATOM 898 C CA . VAL A 1 143 ? -1.701 -4.350 20.643 1.00 14.98 143 VAL A CA 1
ATOM 899 C C . VAL A 1 143 ? -0.466 -3.443 20.641 1.00 21.24 143 VAL A C 1
ATOM 900 O O . VAL A 1 143 ? 0.648 -3.895 20.923 1.00 20.44 143 VAL A O 1
ATOM 904 N N . ILE A 1 144 ? -0.671 -2.171 20.303 1.00 17.41 144 ILE A N 1
ATOM 905 C CA . ILE A 1 144 ? 0.424 -1.201 20.201 1.00 17.06 144 ILE A CA 1
ATOM 906 C C . ILE A 1 144 ? 0.129 0.039 21.028 1.00 17.95 144 ILE A C 1
ATOM 907 O O . ILE A 1 144 ? -0.944 0.628 20.921 1.00 20.45 144 ILE A O 1
ATOM 912 N N . ALA A 1 145 ? 1.085 0.443 21.854 1.00 14.72 145 ALA A N 1
ATOM 913 C CA . ALA A 1 145 ? 0.951 1.685 22.598 1.00 16.28 145 ALA A CA 1
ATOM 914 C C . ALA A 1 145 ? 1.746 2.757 21.872 1.00 17.99 145 ALA A C 1
ATOM 915 O O . ALA A 1 145 ? 2.780 2.463 21.257 1.00 17.06 145 ALA A O 1
ATOM 917 N N . THR A 1 146 ? 1.254 3.989 21.926 1.00 16.82 146 THR A N 1
ATOM 918 C CA . THR A 1 146 ? 1.959 5.117 21.318 1.00 17.70 146 THR A CA 1
ATOM 919 C C . THR A 1 146 ? 2.078 6.281 22.282 1.00 18.47 146 THR A C 1
ATOM 920 O O . THR A 1 146 ? 1.221 6.499 23.149 1.00 16.70 146 THR A O 1
ATOM 924 N N . LYS A 1 147 ? 3.166 7.023 22.121 1.00 18.73 147 LYS A N 1
ATOM 925 C CA . LYS A 1 147 ? 3.358 8.281 22.806 1.00 18.17 147 LYS A CA 1
ATOM 926 C C . LYS A 1 147 ? 3.013 9.384 21.825 1.00 21.26 147 LYS A C 1
ATOM 927 O O . LYS A 1 147 ? 3.362 9.317 20.641 1.00 20.46 147 LYS A O 1
ATOM 933 N N . THR A 1 148 ? 2.324 10.403 22.315 1.00 20.77 148 THR A N 1
ATOM 934 C CA . THR A 1 148 ? 1.871 11.489 21.459 1.00 20.01 148 THR A CA 1
ATOM 935 C C . THR A 1 148 ? 2.495 12.792 21.938 1.00 22.69 148 THR A C 1
ATOM 936 O O . THR A 1 148 ? 3.138 12.817 22.984 1.00 22.74 148 THR A O 1
ATOM 940 N N . PRO A 1 149 ? 2.317 13.882 21.173 1.00 19.31 149 PRO A N 1
ATOM 941 C CA . PRO A 1 149 ? 2.856 15.177 21.609 1.00 22.34 149 PRO A CA 1
ATOM 942 C C . PRO A 1 149 ? 1.995 15.810 22.693 1.00 27.37 149 PRO A C 1
ATOM 943 O O . PRO A 1 149 ? 2.184 16.979 23.019 1.00 29.42 149 PRO A O 1
ATOM 947 N N . SER A 1 150 ? 1.051 15.050 23.229 1.00 26.46 150 SER A N 1
ATOM 948 C CA . SER A 1 150 ? 0.213 15.535 24.313 1.00 28.51 150 SER A CA 1
ATOM 949 C C . SER A 1 150 ? 0.426 14.652 25.534 1.00 27.64 150 SER A C 1
ATOM 950 O O . SER A 1 150 ? 1.311 13.796 25.545 1.00 24.70 150 SER A O 1
ATOM 953 N N . SER A 1 151 ? -0.392 14.852 26.560 1.00 26.46 151 SER A N 1
ATOM 954 C CA . SER A 1 151 ? -0.249 14.099 27.796 1.00 24.81 151 SER A CA 1
ATOM 955 C C . SER A 1 151 ? -0.792 12.673 27.677 1.00 22.92 151 SER A C 1
ATOM 956 O O . SER A 1 151 ? -0.417 11.799 28.455 1.00 29.28 151 SER A O 1
ATOM 959 N N . ASP A 1 152 ? -1.665 12.435 26.699 1.00 22.88 152 ASP A N 1
ATOM 960 C CA . ASP A 1 152 ? -2.257 11.108 26.516 1.00 25.80 152 ASP A CA 1
ATOM 961 C C . ASP A 1 152 ? -1.272 10.069 25.967 1.00 21.09 152 ASP A C 1
ATOM 962 O O . ASP A 1 152 ? -0.501 10.350 25.054 1.00 22.96 152 ASP A O 1
ATOM 967 N N . VAL A 1 153 ? -1.297 8.874 26.547 1.00 20.40 153 VAL A N 1
ATOM 968 C CA . VAL A 1 153 ? -0.625 7.722 25.958 1.00 16.98 153 VAL A CA 1
ATOM 969 C C . VAL A 1 153 ? -1.721 6.833 25.384 1.00 21.47 153 VAL A C 1
ATOM 970 O O . VAL A 1 153 ? -2.711 6.579 26.055 1.00 22.24 153 VAL A O 1
ATOM 974 N N . LEU A 1 154 ? -1.559 6.377 24.144 1.00 17.33 154 LEU A N 1
ATOM 975 C CA . LEU A 1 154 ? -2.653 5.698 23.440 1.00 18.17 154 LEU A CA 1
ATOM 976 C C . LEU A 1 154 ? -2.403 4.214 23.226 1.00 19.56 154 LEU A C 1
ATOM 977 O O . LEU A 1 154 ? -1.258 3.774 23.151 1.00 20.82 154 LEU A O 1
ATOM 982 N N . VAL A 1 155 ? -3.478 3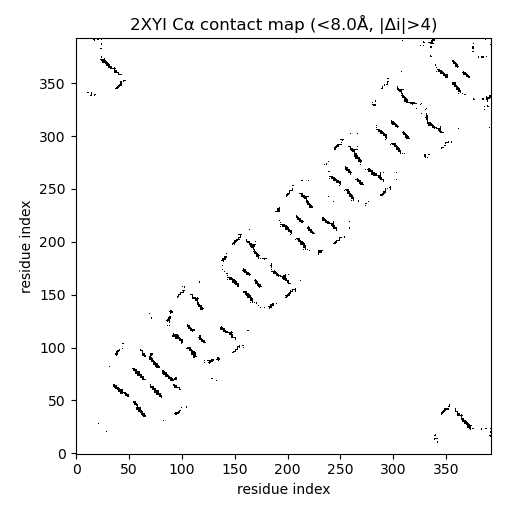.434 23.133 1.00 17.95 155 VAL A N 1
ATOM 983 C CA . VAL A 1 155 ? -3.340 2.031 22.777 1.00 15.33 155 VAL A CA 1
ATOM 984 C C . VAL A 1 155 ? -4.234 1.702 21.596 1.00 23.12 155 VAL A C 1
ATOM 985 O O . VAL A 1 155 ? -5.399 2.079 21.587 1.00 22.65 155 VAL A O 1
ATOM 989 N N . PHE A 1 156 ? -3.681 0.996 20.613 1.00 17.17 156 PHE A N 1
ATOM 990 C CA . PHE A 1 156 ? -4.434 0.527 19.457 1.00 22.23 156 PHE A CA 1
ATOM 991 C C . PHE A 1 156 ? -4.275 -0.979 19.314 1.00 26.94 156 PHE A C 1
ATOM 992 O O . PHE A 1 156 ? -3.182 -1.502 19.484 1.00 27.06 156 PHE A O 1
ATOM 1000 N N . ASP A 1 157 ? -5.358 -1.683 19.002 1.00 24.45 157 ASP A N 1
ATOM 1001 C CA . ASP A 1 157 ? -5.222 -3.033 18.470 1.00 24.91 157 ASP A CA 1
ATOM 1002 C C . ASP A 1 157 ? -5.376 -2.883 16.970 1.00 28.28 157 ASP A C 1
ATOM 1003 O O . ASP A 1 157 ? -6.472 -2.614 16.486 1.00 28.41 157 ASP A O 1
ATOM 1008 N N . TYR A 1 158 ? -4.283 -3.031 16.229 1.00 27.24 158 TYR A N 1
ATOM 1009 C CA . TYR A 1 158 ? -4.319 -2.663 14.818 1.00 29.94 158 TYR A CA 1
ATOM 1010 C C . TYR A 1 158 ? -5.207 -3.572 13.974 1.00 27.09 158 TYR A C 1
ATOM 1011 O O . TYR A 1 158 ? -5.568 -3.219 12.852 1.00 33.73 158 TYR A O 1
ATOM 1020 N N . THR A 1 159 ? -5.567 -4.735 14.510 1.00 29.73 159 THR A N 1
ATOM 1021 C CA . THR A 1 159 ? -6.438 -5.643 13.772 1.00 31.24 159 THR A CA 1
ATOM 1022 C C . THR A 1 159 ? -7.901 -5.249 13.950 1.00 33.45 159 THR A C 1
ATOM 1023 O O . THR A 1 159 ? -8.787 -5.828 13.324 1.00 34.27 159 THR A O 1
ATOM 1027 N N . LYS A 1 160 ? -8.154 -4.258 14.798 1.00 29.69 160 LYS A N 1
ATOM 1028 C CA . LYS A 1 160 ? -9.526 -3.835 15.064 1.00 29.27 160 LYS A CA 1
ATOM 1029 C C . LYS A 1 160 ? -9.812 -2.438 14.522 1.00 29.17 160 LYS A C 1
ATOM 1030 O O . LYS A 1 160 ? -10.704 -1.737 15.004 1.00 33.01 160 LYS A O 1
ATOM 1036 N N . HIS A 1 161 ? -9.035 -2.046 13.516 1.00 24.95 161 HIS A N 1
ATOM 1037 C CA . HIS A 1 161 ? -9.272 -0.820 12.762 1.00 26.09 161 HIS A CA 1
ATOM 1038 C C . HIS A 1 161 ? -9.212 -1.163 11.280 1.00 29.18 161 HIS A C 1
ATOM 1039 O O . HIS A 1 161 ? -8.630 -2.176 10.909 1.00 31.85 161 HIS A O 1
ATOM 1046 N N . PRO A 1 162 ? -9.806 -0.315 10.424 1.00 29.30 162 PRO A N 1
ATOM 1047 C CA . PRO A 1 162 ? -9.679 -0.504 8.974 1.00 31.34 162 PRO A CA 1
ATOM 1048 C C . PRO A 1 162 ? -8.215 -0.370 8.559 1.00 34.28 162 PRO A C 1
ATOM 1049 O O . PRO A 1 162 ? -7.490 0.381 9.204 1.00 33.80 162 PRO A O 1
ATOM 1053 N N . SER A 1 163 ? -7.788 -1.068 7.511 1.00 29.34 163 SER A N 1
ATOM 1054 C CA . SER A 1 163 ? -6.410 -0.924 7.036 1.00 36.90 163 SER A CA 1
ATOM 1055 C C . SER A 1 163 ? -6.175 0.460 6.427 1.00 35.60 163 SER A C 1
ATOM 1056 O O . SER A 1 163 ? -5.060 0.986 6.471 1.00 32.39 163 SER A O 1
ATOM 1059 N N . LYS A 1 164 ? -7.229 1.047 5.865 1.00 37.80 164 LYS A N 1
ATOM 1060 C CA . LYS A 1 164 ? -7.155 2.398 5.310 1.00 38.85 164 LYS A CA 1
ATOM 1061 C C . LYS A 1 164 ? -7.721 3.429 6.287 1.00 35.31 164 LYS A C 1
ATOM 1062 O O . LYS A 1 164 ? -8.748 3.192 6.919 1.00 37.57 164 LYS A O 1
ATOM 1068 N N . PRO A 1 165 ? -7.051 4.586 6.401 1.00 34.01 165 PRO A N 1
ATOM 1069 C CA . PRO A 1 165 ? -7.370 5.614 7.400 1.00 33.62 165 PRO A CA 1
ATOM 1070 C C . PRO A 1 165 ? -8.812 6.084 7.281 1.00 40.40 165 PRO A C 1
ATOM 1071 O O . PRO A 1 165 ? -9.345 6.147 6.174 1.00 36.86 165 PRO A O 1
ATOM 1075 N N . GLU A 1 166 ? -9.433 6.412 8.408 1.00 36.81 166 GLU A N 1
ATOM 1076 C CA . GLU A 1 166 ? -10.771 6.984 8.394 1.00 35.19 166 GLU A CA 1
ATOM 1077 C C . GLU A 1 166 ? -10.736 8.404 7.838 1.00 37.28 166 GLU A C 1
ATOM 1078 O O . GLU A 1 166 ? -10.003 9.249 8.338 1.00 36.07 166 GLU A O 1
ATOM 1084 N N . PRO A 1 167 ? -11.530 8.664 6.789 1.00 36.57 167 PRO A N 1
ATOM 1085 C CA . PRO A 1 167 ? -11.540 9.954 6.084 1.00 37.25 167 PRO A CA 1
ATOM 1086 C C . PRO A 1 167 ? -11.788 11.160 6.995 1.00 34.78 167 PRO A C 1
ATOM 1087 O O . PRO A 1 167 ? -11.326 12.261 6.693 1.00 47.76 167 PRO A O 1
ATOM 1091 N N . SER A 1 168 ? -12.506 10.959 8.093 1.00 34.39 168 SER A N 1
ATOM 1092 C CA . SER A 1 168 ? -12.777 12.044 9.032 1.00 39.17 168 SER A CA 1
ATOM 1093 C C . SER A 1 168 ? -11.490 12.624 9.622 1.00 45.97 168 SER A C 1
ATOM 1094 O O . SER A 1 168 ? -11.462 13.772 10.060 1.00 45.20 168 SER A O 1
ATOM 1097 N N . GLY A 1 169 ? -10.429 11.823 9.641 1.00 46.10 169 GLY A N 1
ATOM 1098 C CA . GLY A 1 169 ? -9.166 12.247 10.220 1.00 42.21 169 GLY A CA 1
ATOM 1099 C C . GLY A 1 169 ? -9.189 12.244 11.739 1.00 45.02 169 GLY A C 1
ATOM 1100 O O . GLY A 1 169 ? -8.282 12.767 12.388 1.00 51.91 169 GLY A O 1
ATOM 1101 N N . GLU A 1 170 ? -10.234 11.652 12.305 1.00 36.12 170 GLU A N 1
ATOM 1102 C CA . GLU A 1 170 ? -10.392 11.567 13.750 1.00 35.92 170 GLU A CA 1
ATOM 1103 C C . GLU A 1 170 ? -9.566 10.412 14.317 1.00 30.49 170 GLU A C 1
ATOM 1104 O O . GLU A 1 170 ? -9.578 9.314 13.766 1.00 29.14 170 GLU A O 1
ATOM 1110 N N . CYS A 1 171 ? -8.853 10.660 15.413 1.00 27.32 171 CYS A N 1
ATOM 1111 C CA . CYS A 1 171 ? -8.126 9.588 16.100 1.00 25.18 171 CYS A CA 1
ATOM 1112 C C . CYS A 1 171 ? -9.064 8.871 17.065 1.00 25.77 171 CYS A C 1
ATOM 1113 O O . CYS A 1 171 ? -9.689 9.503 17.922 1.00 29.94 171 CYS A O 1
ATOM 1116 N N . GLN A 1 172 ? -9.170 7.554 16.915 1.00 23.21 172 GLN A N 1
ATOM 1117 C CA . GLN A 1 172 ? -10.038 6.752 17.773 1.00 28.38 172 GLN A CA 1
ATOM 1118 C C . GLN A 1 172 ? -9.279 5.598 18.414 1.00 18.37 172 GLN A C 1
ATOM 1119 O O . GLN A 1 172 ? -9.392 4.448 17.979 1.00 23.40 172 GLN A O 1
ATOM 1125 N N . PRO A 1 173 ? -8.500 5.903 19.460 1.00 22.21 173 PRO A N 1
ATOM 1126 C CA . PRO A 1 173 ? -7.685 4.879 20.124 1.00 22.89 173 PRO A CA 1
ATOM 1127 C C . PRO A 1 173 ? -8.559 3.915 20.902 1.00 19.79 173 PRO A C 1
ATOM 1128 O O . PRO A 1 173 ? -9.631 4.299 21.369 1.00 23.38 173 PRO A O 1
ATOM 1132 N N . ASP A 1 174 ? -8.105 2.678 21.047 1.00 22.04 174 ASP A N 1
ATOM 1133 C CA . ASP A 1 174 ? -8.866 1.685 21.793 1.00 24.37 174 ASP A CA 1
ATOM 1134 C C . ASP A 1 174 ? -8.823 1.983 23.282 1.00 29.88 174 ASP A C 1
ATOM 1135 O O . ASP A 1 174 ? -9.791 1.741 24.005 1.00 26.38 174 ASP A O 1
ATOM 1140 N N . LEU A 1 175 ? -7.704 2.539 23.733 1.00 25.54 175 LEU A N 1
ATOM 1141 C CA . LEU A 1 175 ? -7.629 3.053 25.089 1.00 21.18 175 LEU A CA 1
ATOM 1142 C C . LEU A 1 175 ? -6.877 4.369 25.147 1.00 21.69 175 LEU A C 1
ATOM 1143 O O . LEU A 1 175 ? -5.958 4.611 24.354 1.00 23.09 175 LEU A O 1
ATOM 1148 N N . ARG A 1 176 ? -7.279 5.208 26.095 1.00 21.97 176 ARG A N 1
ATOM 1149 C CA A ARG A 1 176 ? -6.559 6.438 26.412 0.53 23.12 176 ARG A CA 1
ATOM 1150 C CA B ARG A 1 176 ? -6.563 6.438 26.407 0.47 23.13 176 ARG A CA 1
ATOM 1151 C C . ARG A 1 176 ? -6.001 6.328 27.817 1.00 26.98 176 ARG A C 1
ATOM 1152 O O . ARG A 1 176 ? -6.756 6.236 28.783 1.00 23.58 176 ARG A O 1
ATOM 1167 N N . LEU A 1 177 ? -4.675 6.332 27.935 1.00 20.06 177 LEU A N 1
ATOM 1168 C CA . LEU A 1 177 ? -4.042 6.145 29.230 1.00 17.57 177 LEU A CA 1
ATOM 1169 C C . LEU A 1 177 ? -3.624 7.485 29.811 1.00 25.26 177 LEU A C 1
ATOM 1170 O O . LEU A 1 177 ? -2.765 8.183 29.269 1.00 21.99 177 LEU A O 1
ATOM 1175 N N . ARG A 1 178 ? -4.253 7.853 30.917 1.00 24.12 178 ARG A N 1
ATOM 1176 C CA . ARG A 1 178 ? -4.065 9.186 31.468 1.00 22.35 178 ARG A CA 1
ATOM 1177 C C . ARG A 1 178 ? -3.289 9.135 32.771 1.00 19.78 178 ARG A C 1
ATOM 1178 O O . ARG A 1 178 ? -3.257 8.100 33.440 1.00 22.49 178 ARG A O 1
ATOM 1186 N N . GLY A 1 179 ? -2.642 10.249 33.104 1.00 21.83 179 GLY A N 1
ATOM 1187 C CA . GLY A 1 179 ? -1.801 10.322 34.282 1.00 22.65 179 GLY A CA 1
ATOM 1188 C C . GLY A 1 179 ? -0.668 11.319 34.117 1.00 22.69 179 GLY A C 1
ATOM 1189 O O . GLY A 1 179 ? -0.224 11.917 35.096 1.00 21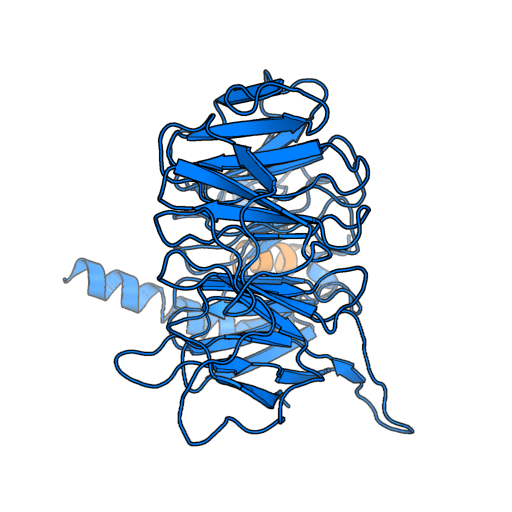.73 179 GLY A O 1
ATOM 1190 N N . HIS A 1 180 ? -0.193 11.503 32.886 1.00 20.42 180 HIS A N 1
ATOM 1191 C CA . HIS A 1 180 ? 0.872 12.484 32.630 1.00 22.77 180 HIS A CA 1
ATOM 1192 C C . HIS A 1 180 ? 0.312 13.893 32.463 1.00 28.04 180 HIS A C 1
ATOM 1193 O O . HIS A 1 180 ? -0.874 14.070 32.181 1.00 24.63 180 HIS A O 1
ATOM 1200 N N . GLN A 1 181 ? 1.173 14.894 32.627 1.00 22.24 181 GLN A N 1
ATOM 1201 C CA . GLN A 1 181 ? 0.804 16.271 32.337 1.00 24.42 181 GLN A CA 1
ATOM 1202 C C . GLN A 1 181 ? 1.444 16.743 31.034 1.00 28.39 181 GLN A C 1
ATOM 1203 O O . GLN A 1 181 ? 1.012 17.727 30.441 1.00 27.08 181 GLN A O 1
ATOM 1209 N N . LYS A 1 182 ? 2.474 16.032 30.581 1.00 21.34 182 LYS A N 1
ATOM 1210 C CA . LYS A 1 182 ? 3.163 16.412 29.356 1.00 19.47 182 LYS A CA 1
ATOM 1211 C C . LYS A 1 182 ? 3.460 15.213 28.454 1.00 19.95 182 LYS A C 1
ATOM 1212 O O . LYS A 1 182 ? 3.342 14.055 28.875 1.00 21.92 182 LYS A O 1
ATOM 1218 N N . GLU A 1 183 ? 3.859 15.514 27.222 1.00 19.77 183 GLU A N 1
ATOM 1219 C CA . GLU A 1 183 ? 4.286 14.499 26.263 1.00 21.24 183 GLU A CA 1
ATOM 1220 C C . GLU A 1 183 ? 5.577 13.838 26.732 1.00 20.21 183 GLU A C 1
ATOM 1221 O O . GLU A 1 183 ? 6.197 14.281 27.691 1.00 17.97 183 GLU A O 1
ATOM 1227 N N . GLY A 1 184 ? 5.972 12.765 26.059 1.00 18.85 184 GLY A N 1
ATOM 1228 C CA . GLY A 1 184 ? 7.227 12.113 26.383 1.00 19.06 184 GLY A CA 1
ATOM 1229 C C . GLY A 1 184 ? 7.594 11.130 25.299 1.00 20.34 184 GLY A C 1
ATOM 1230 O O . GLY A 1 184 ? 6.922 11.057 24.269 1.00 16.81 184 GLY A O 1
ATOM 1231 N N . TYR A 1 185 ? 8.658 10.371 25.537 1.00 18.40 185 TYR A N 1
ATOM 1232 C CA . TYR A 1 185 ? 9.141 9.400 24.561 1.00 19.91 185 TYR A CA 1
ATOM 1233 C C . TYR A 1 185 ? 9.172 7.968 25.084 1.00 20.25 185 TYR A C 1
ATOM 1234 O O . TYR A 1 185 ? 8.779 7.051 24.374 1.00 23.25 185 TYR A O 1
ATOM 1243 N N . GLY A 1 186 ? 9.601 7.777 26.327 1.00 17.59 186 GLY A N 1
ATOM 1244 C CA . GLY A 1 186 ? 9.840 6.431 26.833 1.00 17.16 186 GLY A CA 1
ATOM 1245 C C . GLY A 1 186 ? 8.588 5.581 26.978 1.00 16.87 186 GLY A C 1
ATOM 1246 O O . GLY A 1 186 ? 7.563 6.052 27.473 1.00 15.11 186 GLY A O 1
ATOM 1247 N N . LEU A 1 187 ? 8.680 4.321 26.551 1.00 13.23 187 LEU A N 1
ATOM 1248 C CA . LEU A 1 187 ? 7.551 3.402 26.577 1.00 17.26 187 LEU A CA 1
ATOM 1249 C C . LEU A 1 187 ? 8.055 1.965 26.740 1.00 16.85 187 LEU A C 1
ATOM 1250 O O . LEU A 1 187 ? 8.963 1.547 26.023 1.00 18.84 187 LEU A O 1
ATOM 1255 N N . SER A 1 188 ? 7.483 1.200 27.670 1.00 17.03 188 SER A N 1
ATOM 1256 C CA . SER A 1 188 ? 7.947 -0.180 27.876 1.00 14.30 188 SER A CA 1
ATOM 1257 C C . SER A 1 188 ? 6.849 -1.115 28.393 1.00 15.45 188 SER A C 1
ATOM 1258 O O . SER A 1 188 ? 6.207 -0.828 29.409 1.00 16.30 188 SER A O 1
ATOM 1261 N N . TRP A 1 189 ? 6.647 -2.225 27.686 1.00 15.89 189 TRP A N 1
ATOM 1262 C CA . TRP A 1 189 ? 5.707 -3.265 28.115 1.00 16.32 189 TRP A CA 1
ATOM 1263 C C . TRP A 1 189 ? 6.408 -4.333 28.940 1.00 17.45 189 TRP A C 1
ATOM 1264 O O . TRP A 1 189 ? 7.509 -4.769 28.598 1.00 16.97 189 TRP A O 1
ATOM 1275 N N . ASN A 1 190 ? 5.750 -4.797 29.997 1.00 13.48 190 ASN A N 1
ATOM 1276 C CA . ASN A 1 190 ? 6.307 -5.862 30.822 1.00 16.56 190 ASN A CA 1
ATOM 1277 C C . ASN A 1 190 ? 6.098 -7.216 30.143 1.00 18.92 190 ASN A C 1
ATOM 1278 O O . ASN A 1 190 ? 4.959 -7.645 29.952 1.00 20.84 190 ASN A O 1
ATOM 1283 N N . PRO A 1 191 ? 7.195 -7.881 29.753 1.00 19.11 191 PRO A N 1
ATOM 1284 C CA . PRO A 1 191 ? 7.064 -9.142 29.014 1.00 20.14 191 PRO A CA 1
ATOM 1285 C C . PRO A 1 191 ? 6.664 -10.311 29.915 1.00 24.04 191 PRO A C 1
ATOM 1286 O O . PRO A 1 191 ? 6.474 -11.412 29.403 1.00 24.52 191 PRO A O 1
ATOM 1290 N N . ASN A 1 192 ? 6.555 -10.074 31.220 1.00 20.03 192 ASN A N 1
ATOM 1291 C CA . ASN A 1 192 ? 6.178 -11.126 32.164 1.00 20.98 192 ASN A CA 1
ATOM 1292 C C . ASN A 1 192 ? 4.888 -10.816 32.907 1.00 23.99 192 ASN A C 1
ATOM 1293 O O . ASN A 1 192 ? 4.422 -11.626 33.710 1.00 28.32 192 ASN A O 1
ATOM 1298 N N . LEU A 1 193 ? 4.331 -9.634 32.663 1.00 23.15 193 LEU A N 1
ATOM 1299 C CA . LEU A 1 193 ? 3.039 -9.259 33.234 1.00 23.90 193 LEU A CA 1
ATOM 1300 C C . LEU A 1 193 ? 2.155 -8.656 32.156 1.00 29.15 193 LEU A C 1
ATOM 1301 O O . LEU A 1 193 ? 2.363 -7.520 31.718 1.00 21.82 193 LEU A O 1
ATOM 1306 N N . ASN A 1 194 ? 1.159 -9.425 31.737 1.00 25.32 194 ASN A N 1
ATOM 1307 C CA . ASN A 1 194 ? 0.289 -9.022 30.640 1.00 27.03 194 ASN A CA 1
ATOM 1308 C C . ASN A 1 194 ? -0.330 -7.643 30.831 1.00 22.86 194 ASN A C 1
ATOM 1309 O O . ASN A 1 194 ? -1.023 -7.391 31.819 1.00 24.88 194 ASN A O 1
ATOM 1314 N N . GLY A 1 195 ? -0.061 -6.745 29.888 1.00 23.34 195 GLY A N 1
ATOM 1315 C CA . GLY A 1 195 ? -0.681 -5.432 29.876 1.00 18.62 195 GLY A CA 1
ATOM 1316 C C . GLY A 1 195 ? -0.098 -4.371 30.794 1.00 20.34 195 GLY A C 1
ATOM 1317 O O . GLY A 1 195 ? -0.661 -3.285 30.917 1.00 21.84 195 GLY A O 1
ATOM 1318 N N . TYR A 1 196 ? 1.022 -4.673 31.443 1.00 21.42 196 TYR A N 1
ATOM 1319 C CA . TYR A 1 196 ? 1.679 -3.692 32.303 1.00 21.18 196 TYR A CA 1
ATOM 1320 C C . TYR A 1 196 ? 2.565 -2.766 31.475 1.00 20.76 196 TYR A C 1
ATOM 1321 O O . TYR A 1 196 ? 3.595 -3.187 30.955 1.00 22.03 196 TYR A O 1
ATOM 1330 N N . LEU A 1 197 ? 2.156 -1.506 31.369 1.00 17.33 197 LEU A N 1
ATOM 1331 C CA . LEU A 1 197 ? 2.837 -0.547 30.506 1.00 19.66 197 LEU A CA 1
ATOM 1332 C C . LEU A 1 197 ? 3.439 0.603 31.313 1.00 18.19 197 LEU A C 1
ATOM 1333 O O . LEU A 1 197 ? 2.750 1.228 32.119 1.00 17.87 197 LEU A O 1
ATOM 1338 N N . LEU A 1 198 ? 4.724 0.877 31.087 1.00 17.67 198 LEU A N 1
ATOM 1339 C CA . LEU A 1 198 ? 5.384 2.036 31.693 1.00 17.44 198 LEU A CA 1
ATOM 1340 C C . LEU A 1 198 ? 5.604 3.134 30.654 1.00 15.20 198 LEU A C 1
ATOM 1341 O O . LEU A 1 198 ? 5.871 2.852 29.482 1.00 15.90 198 LEU A O 1
ATOM 1346 N N . SER A 1 199 ? 5.509 4.385 31.092 1.00 15.92 199 SER A N 1
ATOM 1347 C CA . SER A 1 199 ? 5.679 5.521 30.197 1.00 14.46 199 SER A CA 1
ATOM 1348 C C . SER A 1 199 ? 6.477 6.617 30.892 1.00 18.15 199 SER A C 1
ATOM 1349 O O . SER A 1 199 ? 6.248 6.889 32.069 1.00 17.94 199 SER A O 1
ATOM 1352 N N . ALA A 1 200 ? 7.419 7.228 30.172 1.00 14.76 200 ALA A N 1
ATOM 1353 C CA . ALA A 1 200 ? 8.231 8.314 30.724 1.00 19.14 200 ALA A CA 1
ATOM 1354 C C . ALA A 1 200 ? 7.815 9.630 30.089 1.00 14.92 200 ALA A C 1
ATOM 1355 O O . ALA A 1 200 ? 7.495 9.669 28.907 1.00 17.14 200 ALA A O 1
ATOM 1357 N N . SER A 1 201 ? 7.831 10.712 30.862 1.00 13.98 201 SER A N 1
ATOM 1358 C CA . SER A 1 201 ? 7.310 11.984 30.369 1.00 16.18 201 SER A CA 1
ATOM 1359 C C . SER A 1 201 ? 8.167 13.192 30.733 1.00 15.10 201 SER A C 1
ATOM 1360 O O . SER A 1 201 ? 8.889 13.182 31.726 1.00 16.83 201 SER A O 1
ATOM 1363 N N . ASP A 1 202 ? 8.059 14.240 29.923 1.00 16.30 202 ASP A N 1
ATOM 1364 C CA . ASP A 1 202 ? 8.718 15.510 30.201 1.00 18.25 202 ASP A CA 1
ATOM 1365 C C . ASP A 1 202 ? 8.173 16.152 31.480 1.00 21.32 202 ASP A C 1
ATOM 1366 O O . ASP A 1 202 ? 8.704 17.169 31.935 1.00 21.37 202 ASP A O 1
ATOM 1371 N N . ASP A 1 203 ? 7.115 15.576 32.049 1.00 21.23 203 ASP A N 1
ATOM 1372 C CA . ASP A 1 203 ? 6.566 16.088 33.310 1.00 21.43 203 ASP A CA 1
ATOM 1373 C C . ASP A 1 203 ? 7.344 15.610 34.541 1.00 23.00 203 ASP A C 1
ATOM 1374 O O . ASP A 1 203 ? 6.964 15.917 35.672 1.00 19.71 203 ASP A O 1
ATOM 1379 N N . HIS A 1 204 ? 8.43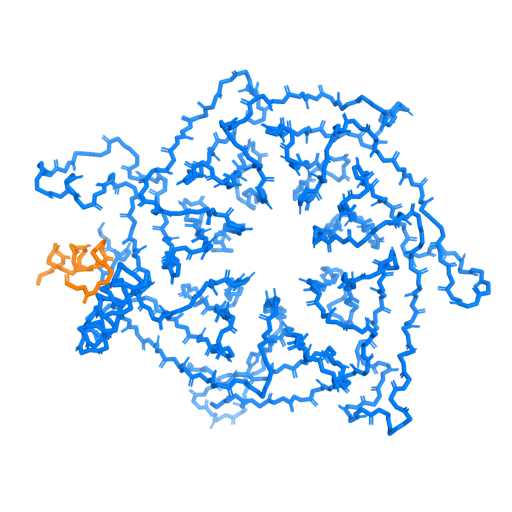2 14.869 34.303 1.00 19.10 204 HIS A N 1
ATOM 1380 C CA . HIS A 1 204 ? 9.335 14.380 35.352 1.00 17.67 204 HIS A CA 1
ATOM 1381 C C . HIS A 1 204 ? 8.841 13.106 36.032 1.00 15.60 204 HIS A C 1
ATOM 1382 O O . HIS A 1 204 ? 9.415 12.681 37.037 1.00 17.51 204 HIS A O 1
ATOM 1389 N N . THR A 1 205 ? 7.789 12.497 35.492 1.00 17.93 205 THR A N 1
ATOM 1390 C CA . THR A 1 205 ? 7.206 11.320 36.117 1.00 17.36 205 THR A CA 1
ATOM 1391 C C . THR A 1 205 ? 7.208 10.099 35.196 1.00 18.29 205 THR A C 1
ATOM 1392 O O . THR A 1 205 ? 7.373 10.210 33.980 1.00 17.48 205 THR A O 1
ATOM 1396 N N . ILE A 1 206 ? 7.015 8.938 35.808 1.00 15.46 206 ILE A N 1
ATOM 1397 C CA . ILE A 1 206 ? 6.817 7.683 35.093 1.00 15.33 206 ILE A CA 1
ATOM 1398 C C . ILE A 1 206 ? 5.424 7.185 35.453 1.00 19.38 206 ILE A C 1
ATOM 1399 O O . ILE A 1 206 ? 5.088 7.109 36.631 1.00 19.07 206 ILE A O 1
ATOM 1404 N N . CYS A 1 207 ? 4.610 6.866 34.451 1.00 20.13 207 CYS A N 1
ATOM 1405 C CA . CYS A 1 207 ? 3.294 6.290 34.713 1.00 17.48 207 CYS A CA 1
ATOM 1406 C C . CYS A 1 207 ? 3.274 4.796 34.441 1.00 18.37 207 CYS A C 1
ATOM 1407 O O . CYS A 1 207 ? 3.908 4.318 33.502 1.00 16.95 207 CYS A O 1
ATOM 1410 N N . LEU A 1 208 ? 2.546 4.063 35.279 1.00 18.38 208 LEU A N 1
ATOM 1411 C CA . LEU A 1 208 ? 2.314 2.646 35.067 1.00 18.40 208 LEU A CA 1
ATOM 1412 C C . LEU A 1 208 ? 0.818 2.418 34.892 1.00 20.72 208 LEU A C 1
ATOM 1413 O O . LEU A 1 208 ? 0.020 2.938 35.669 1.00 21.59 208 LEU A O 1
ATOM 1418 N N . TRP A 1 209 ? 0.437 1.664 33.865 1.00 19.47 209 TRP A N 1
ATOM 1419 C CA . TRP A 1 209 ? -0.952 1.237 33.726 1.00 20.98 209 TRP A CA 1
ATOM 1420 C C . TRP A 1 209 ? -1.004 -0.262 33.545 1.00 22.69 209 TRP A C 1
ATOM 1421 O O . TRP A 1 209 ? -0.092 -0.860 32.988 1.00 21.00 209 TRP A O 1
ATOM 1432 N N . ASP A 1 210 ? -2.084 -0.865 34.026 1.00 23.70 210 ASP A N 1
ATOM 1433 C CA . ASP A 1 210 ? -2.462 -2.196 33.602 1.00 22.45 210 ASP A CA 1
ATOM 1434 C C . ASP A 1 210 ? -3.607 -1.958 32.625 1.00 22.19 210 ASP A C 1
ATOM 1435 O O . ASP A 1 210 ? -4.677 -1.494 33.024 1.00 26.05 210 ASP A O 1
ATOM 1440 N N . ILE A 1 211 ? -3.379 -2.229 31.343 1.00 21.62 211 ILE A N 1
ATOM 1441 C CA . ILE A 1 211 ? -4.378 -1.903 30.337 1.00 24.26 211 ILE A CA 1
ATOM 1442 C C . ILE A 1 211 ? -5.549 -2.878 30.368 1.00 25.78 211 ILE A C 1
ATOM 1443 O O . ILE A 1 211 ? -6.492 -2.739 29.595 1.00 25.99 211 ILE A O 1
ATOM 1448 N N . ASN A 1 212 ? -5.484 -3.863 31.257 1.00 26.46 212 ASN A N 1
ATOM 1449 C CA . ASN A 1 212 ? -6.606 -4.785 31.433 1.00 27.86 212 ASN A CA 1
ATOM 1450 C C . ASN A 1 212 ? -7.632 -4.251 32.411 1.00 30.41 212 ASN A C 1
ATOM 1451 O O . ASN A 1 212 ? -8.685 -4.855 32.602 1.00 31.67 212 ASN A O 1
ATOM 1456 N N . ALA A 1 213 ? -7.317 -3.124 33.038 1.00 27.89 213 ALA A N 1
ATOM 1457 C CA . ALA A 1 213 ? -8.254 -2.476 33.946 1.00 28.96 213 ALA A CA 1
ATOM 1458 C C . ALA A 1 213 ? -9.494 -2.011 33.191 1.00 33.31 213 ALA A C 1
ATOM 1459 O O . ALA A 1 213 ? -9.422 -1.641 32.024 1.00 29.77 213 ALA A O 1
ATOM 1461 N N . THR A 1 214 ? -10.637 -2.034 33.863 1.00 34.22 214 THR A N 1
ATOM 1462 C CA . THR A 1 214 ? -11.879 -1.573 33.256 1.00 31.39 214 THR A CA 1
ATOM 1463 C C . THR A 1 214 ? -11.819 -0.081 32.969 1.00 27.70 214 THR A C 1
ATOM 1464 O O . THR A 1 214 ? -11.595 0.714 33.879 1.00 34.88 214 THR A O 1
ATOM 1468 N N . PRO A 1 215 ? -12.013 0.308 31.699 1.00 28.53 215 PRO A N 1
ATOM 1469 C CA . PRO A 1 215 ? -11.937 1.719 31.306 1.00 29.80 215 PRO A CA 1
ATOM 1470 C C . PRO A 1 215 ? -13.152 2.501 31.780 1.00 39.06 215 PRO A C 1
ATOM 1471 O O . PRO A 1 215 ? -14.228 1.916 31.911 1.00 36.12 215 PRO A O 1
ATOM 1475 N N . LYS A 1 216 ? -12.988 3.798 32.032 1.00 31.09 216 LYS A N 1
ATOM 1476 C CA . LYS A 1 216 ? -14.140 4.664 32.257 1.00 32.45 216 LYS A CA 1
ATOM 1477 C C . LYS A 1 216 ? -14.530 5.304 30.931 1.00 34.62 216 LYS A C 1
ATOM 1478 O O . LYS A 1 216 ? -14.133 4.818 29.874 1.00 38.51 216 LYS A O 1
ATOM 1484 N N A GLU A 1 217 ? -15.305 6.383 30.972 0.48 35.59 217 GLU A N 1
ATOM 1485 N N B GLU A 1 217 ? -15.307 6.383 30.985 0.52 35.57 217 GLU A N 1
ATOM 1486 C CA A GLU A 1 217 ? -15.797 6.970 29.728 0.48 41.32 217 GLU A CA 1
ATOM 1487 C CA B GLU A 1 217 ? -15.767 7.050 29.769 0.52 41.32 217 GLU A CA 1
ATOM 1488 C C A GLU A 1 217 ? -14.667 7.557 28.883 0.48 40.77 217 GLU A C 1
ATOM 1489 C C B GLU A 1 217 ? -14.605 7.458 28.870 0.52 40.72 217 GLU A C 1
ATOM 1490 O O A GLU A 1 217 ? -13.645 7.999 29.410 0.48 36.72 217 GLU A O 1
ATOM 1491 O O B GLU A 1 217 ? -13.494 7.689 29.350 0.52 36.65 217 GLU A O 1
ATOM 1502 N N . HIS A 1 218 ? -14.869 7.545 27.568 1.00 33.70 218 HIS A N 1
ATOM 1503 C CA . HIS A 1 218 ? -13.844 7.920 26.594 1.00 40.51 218 HIS A CA 1
ATOM 1504 C C . HIS A 1 218 ? -12.717 6.888 26.553 1.00 35.79 218 HIS A C 1
ATOM 1505 O O . HIS A 1 218 ? -11.624 7.169 26.065 1.00 32.14 218 HIS A O 1
ATOM 1512 N N . ARG A 1 219 ? -13.008 5.696 27.067 1.00 29.96 219 ARG A N 1
ATOM 1513 C CA . ARG A 1 219 ? -12.072 4.576 27.061 1.00 36.98 219 ARG A CA 1
ATOM 1514 C C . ARG A 1 219 ? -10.780 4.896 27.814 1.00 32.75 219 ARG A C 1
ATOM 1515 O O . ARG A 1 219 ? -9.687 4.452 27.439 1.00 25.83 219 ARG A O 1
ATOM 1523 N N . VAL A 1 220 ? -10.929 5.648 28.900 1.00 26.35 220 VAL A N 1
ATOM 1524 C CA . VAL A 1 220 ? -9.794 6.087 29.702 1.00 27.00 220 VAL A CA 1
ATOM 1525 C C . VAL A 1 220 ? -9.446 5.123 30.833 1.00 33.51 220 VAL A C 1
ATOM 1526 O O . VAL A 1 220 ? -10.322 4.631 31.546 1.00 28.75 220 VAL A O 1
ATOM 1530 N N . ILE A 1 221 ? -8.155 4.853 30.987 1.00 24.59 221 ILE A N 1
ATOM 1531 C CA . ILE A 1 221 ? -7.649 4.218 32.193 1.00 26.07 221 ILE A CA 1
ATOM 1532 C C . ILE A 1 221 ? -6.672 5.180 32.865 1.00 29.09 221 ILE A C 1
ATOM 1533 O O . ILE A 1 221 ? -5.759 5.704 32.220 1.00 22.63 221 ILE A O 1
ATOM 1538 N N . ASP A 1 222 ? -6.876 5.429 34.154 1.00 23.84 222 ASP A N 1
ATOM 1539 C CA . ASP A 1 222 ? -5.972 6.291 34.914 1.00 25.00 222 ASP A CA 1
ATOM 1540 C C . ASP A 1 222 ? -4.781 5.488 35.409 1.00 23.53 222 ASP A C 1
ATOM 1541 O O . ASP A 1 222 ? -4.891 4.280 35.627 1.00 23.13 222 ASP A O 1
ATOM 1546 N N . ALA A 1 223 ? -3.647 6.159 35.597 1.00 22.97 223 ALA A N 1
ATOM 1547 C CA . ALA A 1 223 ? -2.421 5.484 36.012 1.00 21.42 223 ALA A CA 1
ATOM 1548 C C . ALA A 1 223 ? -2.623 4.656 37.277 1.00 26.76 223 ALA A C 1
ATOM 1549 O O . ALA A 1 223 ? -3.225 5.122 38.249 1.00 26.81 223 ALA A O 1
ATOM 1551 N N . LYS A 1 224 ? -2.133 3.420 37.245 1.00 23.40 224 LYS A N 1
ATOM 1552 C CA . LYS A 1 224 ? -2.123 2.554 38.413 1.00 23.13 224 LYS A CA 1
ATOM 1553 C C . LYS A 1 224 ? -1.148 3.105 39.449 1.00 30.28 224 LYS A C 1
ATOM 1554 O O . LYS A 1 224 ? -1.453 3.170 40.638 1.00 27.07 224 LYS A O 1
ATOM 1560 N N . ASN A 1 225 ? 0.030 3.509 38.983 1.00 22.91 225 ASN A N 1
ATOM 1561 C CA . ASN A 1 225 ? 1.019 4.148 39.844 1.00 22.24 225 ASN A CA 1
ATOM 1562 C C . ASN A 1 225 ? 1.752 5.241 39.092 1.00 24.77 225 ASN A C 1
ATOM 1563 O O . ASN A 1 225 ? 1.820 5.209 37.865 1.00 22.53 225 ASN A O 1
ATOM 1568 N N . ILE A 1 226 ? 2.284 6.211 39.828 1.00 22.66 226 ILE A N 1
ATOM 1569 C CA . ILE A 1 226 ? 3.097 7.263 39.240 1.00 20.87 226 ILE A CA 1
ATOM 1570 C C . ILE A 1 226 ? 4.376 7.383 40.064 1.00 25.10 226 ILE A C 1
ATOM 1571 O O . ILE A 1 226 ? 4.325 7.574 41.280 1.00 22.69 226 ILE A O 1
ATOM 1576 N N . PHE A 1 227 ? 5.522 7.259 39.402 1.00 23.33 227 PHE A N 1
ATOM 1577 C CA . PHE A 1 227 ? 6.806 7.281 40.097 1.00 21.16 227 PHE A CA 1
ATOM 1578 C C . PHE A 1 227 ? 7.482 8.637 39.905 1.00 23.39 227 PHE A C 1
ATOM 1579 O O . PHE A 1 227 ? 7.619 9.123 38.784 1.00 20.36 227 PHE A O 1
ATOM 1587 N N . THR A 1 228 ? 7.899 9.249 41.009 1.00 18.11 228 THR A N 1
ATOM 1588 C CA . THR A 1 228 ? 8.263 10.659 40.995 1.00 20.58 228 THR A CA 1
ATOM 1589 C C . THR A 1 228 ? 9.695 10.924 41.467 1.00 22.80 228 THR A C 1
ATOM 1590 O O . THR A 1 228 ? 10.026 12.037 41.881 1.00 23.85 228 THR A O 1
ATOM 1594 N N . GLY A 1 229 ? 10.547 9.908 41.394 1.00 20.10 229 GLY A N 1
ATOM 1595 C CA . GLY A 1 229 ? 11.923 10.045 41.845 1.00 21.71 229 GLY A CA 1
ATOM 1596 C C . GLY A 1 229 ? 12.788 11.054 41.101 1.00 20.89 229 GLY A C 1
ATOM 1597 O O . GLY A 1 229 ? 13.638 11.708 41.704 1.00 19.35 229 GLY A O 1
ATOM 1598 N N . HIS A 1 230 ? 12.595 11.177 39.791 1.00 17.37 230 HIS A N 1
ATOM 1599 C CA . HIS A 1 230 ? 13.435 12.072 38.989 1.00 17.44 230 HIS A CA 1
ATOM 1600 C C . HIS A 1 230 ? 13.083 13.529 39.219 1.00 18.31 230 HIS A C 1
ATOM 1601 O O . HIS A 1 230 ? 11.970 13.836 39.621 1.00 18.63 230 HIS A O 1
ATOM 1608 N N . THR A 1 231 ? 14.028 14.424 38.938 1.00 18.47 231 THR A N 1
ATOM 1609 C CA . THR A 1 231 ? 13.808 15.854 39.154 1.00 19.89 231 THR A CA 1
ATOM 1610 C C . THR A 1 231 ? 13.820 16.615 37.842 1.00 22.51 231 THR A C 1
ATOM 1611 O O . THR A 1 231 ? 13.913 17.841 37.823 1.00 19.06 231 THR A O 1
ATOM 1615 N N . ALA A 1 232 ? 13.735 15.883 36.738 1.00 17.30 232 ALA A N 1
ATOM 1616 C CA . ALA A 1 232 ? 13.801 16.491 35.419 1.00 17.28 232 ALA A CA 1
ATOM 1617 C C . ALA A 1 232 ? 13.093 15.596 34.423 1.00 13.56 232 ALA A C 1
ATOM 1618 O O . ALA A 1 232 ? 12.634 14.509 34.776 1.00 17.63 232 ALA A O 1
ATOM 1620 N N . VAL A 1 233 ? 12.994 16.069 33.187 1.00 15.04 233 VAL A N 1
ATOM 1621 C CA . VAL A 1 233 ? 12.404 15.283 32.109 1.00 15.16 233 VAL A CA 1
ATOM 1622 C C . VAL A 1 233 ? 12.857 13.819 32.180 1.00 21.06 233 VAL A C 1
ATOM 1623 O O . VAL A 1 233 ? 14.059 13.539 32.171 1.00 17.13 233 VAL A O 1
ATOM 1627 N N . VAL A 1 234 ? 11.908 12.885 32.252 1.00 15.21 234 VAL A N 1
ATOM 1628 C CA . VAL A 1 234 ? 12.265 11.470 32.168 1.00 13.88 234 VAL A CA 1
ATOM 1629 C C . VAL A 1 234 ? 12.281 11.050 30.705 1.00 16.04 234 VAL A C 1
ATOM 1630 O O . VAL A 1 234 ? 11.280 11.179 29.995 1.00 14.72 234 VAL A O 1
ATOM 1634 N N . GLU A 1 235 ? 13.429 10.555 30.251 1.00 14.21 235 GLU A N 1
ATOM 1635 C CA . GLU A 1 235 ? 13.613 10.290 28.829 1.00 15.23 235 GLU A CA 1
ATOM 1636 C C . GLU A 1 235 ? 13.209 8.882 28.413 1.00 12.04 235 GLU A C 1
ATOM 1637 O O . GLU A 1 235 ? 12.661 8.689 27.325 1.00 14.31 235 GLU A O 1
ATOM 1643 N N . ASP A 1 236 ? 13.473 7.901 29.268 1.00 13.19 236 ASP A N 1
ATOM 1644 C CA . ASP A 1 236 ? 13.196 6.522 28.890 1.00 13.43 236 ASP A CA 1
ATOM 1645 C C . ASP A 1 236 ? 12.876 5.664 30.103 1.00 14.46 236 ASP A C 1
ATOM 1646 O O . ASP A 1 236 ? 13.232 5.992 31.233 1.00 12.25 236 ASP A O 1
ATOM 1651 N N A VAL A 1 237 ? 12.188 4.559 29.861 0.46 12.94 237 VAL A N 1
ATOM 1652 N N B VAL A 1 237 ? 12.178 4.567 29.848 0.54 12.92 237 VAL A N 1
ATOM 1653 C CA A VAL A 1 237 ? 11.897 3.604 30.919 0.46 12.53 237 VAL A CA 1
ATOM 1654 C CA B VAL A 1 237 ? 11.862 3.593 30.880 0.54 12.57 237 VAL A CA 1
ATOM 1655 C C A VAL A 1 237 ? 11.903 2.218 30.286 0.46 10.34 237 VAL A C 1
ATOM 1656 C C B VAL A 1 237 ? 11.988 2.217 30.245 0.54 10.30 237 VAL A C 1
ATOM 1657 O O A VAL A 1 237 ? 11.534 2.067 29.124 0.46 13.93 237 VAL A O 1
ATOM 1658 O O B VAL A 1 237 ? 11.772 2.068 29.045 0.54 13.68 237 VAL A O 1
ATOM 1665 N N . ALA A 1 238 ? 12.346 1.215 31.039 1.00 11.91 238 ALA A N 1
ATOM 1666 C CA . ALA A 1 238 ? 12.436 -0.144 30.515 1.00 10.97 238 ALA A CA 1
ATOM 1667 C C . ALA A 1 238 ? 12.247 -1.160 31.623 1.00 11.37 238 ALA A C 1
ATOM 1668 O O . ALA A 1 238 ? 12.860 -1.043 32.685 1.00 13.27 238 ALA A O 1
ATOM 1670 N N . TRP A 1 239 ? 11.407 -2.165 31.374 1.00 13.45 239 TRP A N 1
ATOM 1671 C CA . TRP A 1 239 ? 11.251 -3.259 32.327 1.00 12.68 239 TRP A CA 1
ATOM 1672 C C . TRP A 1 239 ? 12.456 -4.193 32.277 1.00 14.54 239 TRP A C 1
ATOM 1673 O O . TRP A 1 239 ? 13.014 -4.423 31.212 1.00 17.77 239 TRP A O 1
ATOM 1684 N N . HIS A 1 240 ? 12.849 -4.744 33.424 1.00 14.79 240 HIS A N 1
ATOM 1685 C CA . HIS A 1 240 ? 13.758 -5.881 33.414 1.00 13.87 240 HIS A CA 1
ATOM 1686 C C . HIS A 1 240 ? 13.048 -6.999 32.655 1.00 18.48 240 HIS A C 1
ATOM 1687 O O . HIS A 1 240 ? 11.821 -7.086 32.673 1.00 18.02 240 HIS A O 1
ATOM 1694 N N . LEU A 1 241 ? 13.809 -7.854 31.985 1.00 16.74 241 LEU A N 1
ATOM 1695 C CA . LEU A 1 241 ? 13.206 -8.830 31.087 1.00 18.54 241 LEU A CA 1
ATOM 1696 C C . LEU A 1 241 ? 12.880 -10.158 31.757 1.00 24.82 241 LEU A C 1
ATOM 1697 O O . LEU A 1 241 ? 12.156 -10.977 31.188 1.00 23.68 241 LEU A O 1
ATOM 1702 N N . LEU A 1 242 ? 13.404 -10.357 32.963 1.00 24.82 242 LEU A N 1
ATOM 1703 C CA . LEU A 1 242 ? 13.184 -11.595 33.714 1.00 22.81 242 LEU A CA 1
ATOM 1704 C C . LEU A 1 242 ? 12.458 -11.369 35.034 1.00 28.98 242 LEU A C 1
ATOM 1705 O O . LEU A 1 242 ? 11.608 -12.164 35.431 1.00 31.32 242 LEU A O 1
ATOM 1710 N N . HIS A 1 243 ? 12.811 -10.293 35.725 1.00 21.06 243 HIS A N 1
ATOM 1711 C CA . HIS A 1 243 ? 12.199 -9.970 37.008 1.00 24.25 243 HIS A CA 1
ATOM 1712 C C . HIS A 1 243 ? 11.040 -9.007 36.837 1.00 30.15 243 HIS A C 1
ATOM 1713 O O . HIS A 1 243 ? 11.239 -7.814 36.608 1.00 26.12 243 HIS A O 1
ATOM 1720 N N . GLU A 1 244 ? 9.829 -9.538 36.970 1.00 23.92 244 GLU A N 1
ATOM 1721 C CA . GLU A 1 244 ? 8.608 -8.816 36.623 1.00 26.32 244 GLU A CA 1
ATOM 1722 C C . GLU A 1 244 ? 8.333 -7.553 37.446 1.00 22.93 244 GLU A C 1
ATOM 1723 O O . GLU A 1 244 ? 7.477 -6.749 37.081 1.00 22.75 244 GLU A O 1
ATOM 1729 N N . SER A 1 245 ? 9.031 -7.386 38.565 1.00 20.85 245 SER A N 1
ATOM 1730 C CA A SER A 1 245 ? 8.780 -6.262 39.458 0.52 25.07 245 SER A CA 1
ATOM 1731 C CA B SER A 1 245 ? 8.770 -6.253 39.443 0.48 25.06 245 SER A CA 1
ATOM 1732 C C . SER A 1 245 ? 9.800 -5.146 39.260 1.00 20.70 245 SER A C 1
ATOM 1733 O O . SER A 1 245 ? 9.650 -4.058 39.811 1.00 21.55 245 SER A O 1
ATOM 1738 N N . LEU A 1 246 ? 10.841 -5.423 38.483 1.00 18.93 246 LEU A N 1
ATOM 1739 C CA . LEU A 1 246 ? 11.934 -4.460 38.338 1.00 17.89 246 LEU A CA 1
ATOM 1740 C C . LEU A 1 246 ? 11.885 -3.668 37.041 1.00 17.46 246 LEU A C 1
ATOM 1741 O O . LEU A 1 246 ? 11.611 -4.216 35.975 1.00 19.29 246 LEU A O 1
ATOM 1746 N N . PHE A 1 247 ? 12.175 -2.377 37.135 1.00 13.82 247 PHE A N 1
ATOM 1747 C CA . PHE A 1 247 ? 12.352 -1.571 35.936 1.00 12.27 247 PHE A CA 1
ATOM 1748 C C . PHE A 1 247 ? 13.364 -0.459 36.168 1.00 14.66 247 PHE A C 1
ATOM 1749 O O . PHE A 1 247 ? 13.696 -0.143 37.307 1.00 15.67 247 PHE A O 1
ATOM 1757 N N . GLY A 1 248 ? 13.865 0.114 35.081 1.00 14.80 248 GLY A N 1
ATOM 1758 C CA . GLY A 1 248 ? 14.781 1.233 35.189 1.00 15.65 248 GLY A CA 1
ATOM 1759 C C . GLY A 1 248 ? 14.257 2.447 34.451 1.00 13.56 248 GLY A C 1
ATOM 1760 O O . GLY A 1 248 ? 13.469 2.336 33.514 1.00 13.27 248 GLY A O 1
ATOM 1761 N N . SER A 1 249 ? 14.701 3.621 34.876 1.00 12.11 249 SER A N 1
ATOM 1762 C CA . SER A 1 249 ? 14.362 4.850 34.181 1.00 12.85 249 SER A CA 1
ATOM 1763 C C . SER A 1 249 ? 15.599 5.727 34.094 1.00 9.88 249 SER A C 1
ATOM 1764 O O . SER A 1 249 ? 16.506 5.603 34.920 1.00 13.78 249 SER A O 1
ATOM 1767 N N . VAL A 1 250 ? 15.643 6.584 33.076 1.00 12.90 250 VAL A N 1
ATOM 1768 C CA . VAL A 1 250 ? 16.752 7.521 32.909 1.00 11.92 250 VAL A CA 1
ATOM 1769 C C . VAL A 1 250 ? 16.204 8.906 32.601 1.00 13.07 250 VAL A C 1
ATOM 1770 O O . VAL A 1 250 ? 15.144 9.045 31.976 1.00 12.79 250 VAL A O 1
ATOM 1774 N N . ALA A 1 251 ? 16.922 9.939 33.029 1.00 12.46 251 ALA A N 1
ATOM 1775 C CA . ALA A 1 251 ? 16.376 11.288 32.922 1.00 13.27 251 ALA A CA 1
ATOM 1776 C C . ALA A 1 251 ? 17.417 12.367 32.647 1.00 12.05 251 ALA A C 1
ATOM 1777 O O . ALA A 1 251 ? 18.624 12.108 32.631 1.00 13.67 251 ALA A O 1
ATOM 1779 N N . ASP A 1 252 ? 16.919 13.585 32.446 1.00 12.86 252 ASP A N 1
ATOM 1780 C CA . ASP A 1 252 ? 17.768 14.738 32.192 1.00 14.97 252 ASP A CA 1
ATOM 1781 C C . ASP A 1 252 ? 18.546 15.149 33.443 1.00 17.01 252 ASP A C 1
ATOM 1782 O O . ASP A 1 252 ? 19.460 15.975 33.371 1.00 17.58 252 ASP A O 1
ATOM 1787 N N . ASP A 1 253 ? 18.194 14.553 34.584 1.00 16.02 253 ASP A N 1
ATOM 1788 C CA . ASP A 1 253 ? 18.919 14.764 35.827 1.00 14.69 253 ASP A CA 1
ATOM 1789 C C . ASP A 1 253 ? 20.209 13.940 35.890 1.00 13.69 253 ASP A C 1
ATOM 1790 O O . ASP A 1 253 ? 20.900 13.934 36.907 1.00 14.18 253 ASP A O 1
ATOM 1795 N N . GLN A 1 254 ? 20.529 13.267 34.783 1.00 14.39 254 GLN A N 1
ATOM 1796 C CA . GLN A 1 254 ? 21.778 12.518 34.645 1.00 12.79 254 GLN A CA 1
ATOM 1797 C C . GLN A 1 254 ? 21.770 11.209 35.421 1.00 14.16 254 GLN A C 1
ATOM 1798 O O . GLN A 1 254 ? 22.815 10.564 35.551 1.00 14.53 254 GLN A O 1
ATOM 1804 N N . LYS A 1 255 ? 20.593 10.806 35.898 1.00 16.29 255 LYS A N 1
ATOM 1805 C CA . LYS A 1 255 ? 20.481 9.615 36.748 1.00 11.09 255 LYS A CA 1
ATOM 1806 C C . LYS A 1 255 ? 19.890 8.422 36.007 1.00 14.33 255 LYS A C 1
ATOM 1807 O O . LYS A 1 255 ? 19.051 8.572 35.118 1.00 14.31 255 LYS A O 1
ATOM 1813 N N . LEU A 1 256 ? 20.338 7.241 36.405 1.00 13.96 256 LEU A N 1
ATOM 1814 C CA . LEU A 1 256 ? 19.616 6.013 36.120 1.00 14.14 256 LEU A CA 1
ATOM 1815 C C . LEU A 1 256 ? 18.999 5.605 37.450 1.00 14.51 256 LEU A C 1
ATOM 1816 O O . LEU A 1 256 ? 19.682 5.619 38.476 1.00 15.55 256 LEU A O 1
ATOM 1821 N N . MET A 1 257 ? 17.712 5.275 37.448 1.00 15.26 257 MET A N 1
ATOM 1822 C CA . MET A 1 257 ? 17.060 4.820 38.671 1.00 15.75 257 MET A CA 1
ATOM 1823 C C . MET A 1 257 ? 16.513 3.420 38.460 1.00 17.78 257 MET A C 1
ATOM 1824 O O . MET A 1 257 ? 15.985 3.112 37.393 1.00 15.91 257 MET A O 1
ATOM 1829 N N . ILE A 1 258 ? 16.679 2.571 39.470 1.00 13.84 258 ILE A N 1
ATOM 1830 C CA . ILE A 1 258 ? 16.151 1.213 39.432 1.00 16.73 258 ILE A CA 1
ATOM 1831 C C . ILE A 1 258 ? 14.997 1.141 40.423 1.00 18.16 258 ILE A C 1
ATOM 1832 O O . ILE A 1 258 ? 15.127 1.550 41.576 1.00 19.00 258 ILE A O 1
ATOM 1837 N N . TRP A 1 259 ? 13.855 0.660 39.946 1.00 18.53 259 TRP A N 1
ATOM 1838 C CA . TRP A 1 259 ? 12.626 0.675 40.715 1.00 19.04 259 TRP A CA 1
ATOM 1839 C C . TRP A 1 259 ? 12.135 -0.745 40.925 1.00 23.13 259 TRP A C 1
ATOM 1840 O O . TRP A 1 259 ? 12.365 -1.612 40.084 1.00 20.38 259 TRP A O 1
ATOM 1851 N N . ASP A 1 260 ? 11.443 -0.973 42.037 1.00 21.62 260 ASP A N 1
ATOM 1852 C CA . ASP A 1 260 ? 10.818 -2.273 42.306 1.00 22.34 260 ASP A CA 1
ATOM 1853 C C . ASP A 1 260 ? 9.357 -2.010 42.652 1.00 25.62 260 ASP A C 1
ATOM 1854 O O . ASP A 1 260 ? 9.064 -1.281 43.597 1.00 26.97 260 ASP A O 1
ATOM 1859 N N . THR A 1 261 ? 8.435 -2.578 41.879 1.00 24.69 261 THR A N 1
ATOM 1860 C CA . THR A 1 261 ? 7.018 -2.262 42.062 1.00 26.88 261 THR A CA 1
ATOM 1861 C C . THR A 1 261 ? 6.453 -2.798 43.378 1.00 27.96 261 THR A C 1
ATOM 1862 O O . THR A 1 261 ? 5.369 -2.401 43.800 1.00 42.00 261 THR A O 1
ATOM 1866 N N . ARG A 1 262 ? 7.194 -3.692 44.017 1.00 30.78 262 ARG A N 1
ATOM 1867 C CA . ARG A 1 262 ? 6.776 -4.258 45.296 1.00 35.32 262 ARG A CA 1
ATOM 1868 C C . ARG A 1 262 ? 6.972 -3.276 46.456 1.00 47.20 262 ARG A C 1
ATOM 1869 O O . ARG A 1 262 ? 6.506 -3.518 47.568 1.00 49.50 262 ARG A O 1
ATOM 1877 N N . ASN A 1 263 ? 7.661 -2.169 46.191 1.00 38.56 263 ASN A N 1
ATOM 1878 C CA . ASN A 1 263 ? 7.848 -1.122 47.194 1.00 40.78 263 ASN A CA 1
ATOM 1879 C C . ASN A 1 263 ? 6.642 -0.192 47.267 1.00 39.54 263 ASN A C 1
ATOM 1880 O O . ASN A 1 263 ? 6.054 0.157 46.246 1.00 42.19 263 ASN A O 1
ATOM 1885 N N . ASN A 1 264 ? 6.281 0.217 48.478 1.00 48.61 264 ASN A N 1
ATOM 1886 C CA . ASN A 1 264 ? 5.126 1.088 48.670 1.00 48.90 264 ASN A CA 1
ATOM 1887 C C . ASN A 1 264 ? 5.398 2.541 48.288 1.00 44.43 264 ASN A C 1
ATOM 1888 O O . ASN A 1 264 ? 4.494 3.257 47.858 1.00 52.47 264 ASN A O 1
ATOM 1893 N N . ASN A 1 265 ? 6.645 2.973 48.439 1.00 41.54 265 ASN A N 1
ATOM 1894 C CA . ASN A 1 265 ? 7.017 4.350 48.131 1.00 40.94 265 ASN A CA 1
ATOM 1895 C C . ASN A 1 265 ? 7.403 4.518 46.661 1.00 42.16 265 ASN A C 1
ATOM 1896 O O . ASN A 1 265 ? 8.370 3.922 46.198 1.00 46.05 265 ASN A O 1
ATOM 1901 N N . THR A 1 266 ? 6.645 5.330 45.934 1.00 32.16 266 THR A N 1
ATOM 1902 C CA . THR A 1 266 ? 6.912 5.557 44.516 1.00 27.35 266 THR A CA 1
ATOM 1903 C C . THR A 1 266 ? 7.668 6.864 44.280 1.00 28.93 266 THR A C 1
ATOM 1904 O O . THR A 1 266 ? 7.796 7.325 43.146 1.00 27.58 266 THR A O 1
ATOM 1908 N N . SER A 1 267 ? 8.179 7.461 45.352 1.00 26.48 267 SER A N 1
ATOM 1909 C CA . SER A 1 267 ? 8.922 8.710 45.225 1.00 23.73 267 SER A CA 1
ATOM 1910 C C . SER A 1 267 ? 10.415 8.476 45.382 1.00 28.70 267 SER A C 1
ATOM 1911 O O . SER A 1 267 ? 11.218 9.385 45.173 1.00 31.42 267 SER A O 1
ATOM 1914 N N . LYS A 1 268 ? 10.782 7.255 45.752 1.00 30.79 268 LYS A N 1
ATOM 1915 C CA . LYS A 1 268 ? 12.177 6.924 46.011 1.00 35.48 268 LYS A CA 1
ATOM 1916 C C . LYS A 1 268 ? 12.496 5.584 45.381 1.00 28.55 268 LYS A C 1
ATOM 1917 O O . LYS A 1 268 ? 11.922 4.569 45.766 1.00 33.34 268 LYS A O 1
ATOM 1923 N N . PRO A 1 269 ? 13.427 5.565 44.417 1.00 23.55 269 PRO A N 1
ATOM 1924 C CA . PRO A 1 269 ? 13.749 4.285 43.774 1.00 21.19 269 PRO A CA 1
ATOM 1925 C C . PRO A 1 269 ? 14.634 3.410 44.660 1.00 19.90 269 PRO A C 1
ATOM 1926 O O . PRO A 1 269 ? 15.204 3.897 45.636 1.00 23.19 269 PRO A O 1
ATOM 1930 N N . SER A 1 270 ? 14.757 2.131 44.320 1.00 22.76 270 SER A N 1
ATOM 1931 C CA . SER A 1 270 ? 15.646 1.241 45.063 1.00 20.16 270 SER A CA 1
ATOM 1932 C C . SER A 1 270 ? 17.110 1.652 44.928 1.00 26.90 270 SER A C 1
ATOM 1933 O O . SER A 1 270 ? 17.899 1.469 45.848 1.00 23.84 270 SER A O 1
ATOM 1936 N N . HIS A 1 271 ? 17.472 2.193 43.771 1.00 19.79 271 HIS A N 1
ATOM 1937 C CA . HIS A 1 271 ? 18.841 2.637 43.526 1.00 19.18 271 HIS A CA 1
ATOM 1938 C C . HIS A 1 271 ? 18.831 3.874 42.648 1.00 22.01 271 HIS A C 1
ATOM 1939 O O . HIS A 1 271 ? 18.069 3.948 41.688 1.00 19.61 271 HIS A O 1
ATOM 1946 N N . THR A 1 272 ? 19.674 4.841 42.994 1.00 22.22 272 THR A N 1
ATOM 1947 C CA . THR A 1 272 ? 19.875 6.036 42.176 1.00 16.61 272 THR A CA 1
ATOM 1948 C C . THR A 1 272 ? 21.338 6.053 41.765 1.00 22.50 272 THR A C 1
ATOM 1949 O O . THR A 1 272 ? 22.225 5.996 42.613 1.00 23.16 272 THR A O 1
ATOM 1953 N N . VAL A 1 273 ? 21.579 6.098 40.459 1.00 15.64 273 VAL A N 1
ATOM 1954 C CA . VAL A 1 273 ? 22.918 5.955 39.905 1.00 13.01 273 VAL A CA 1
ATOM 1955 C C . VAL A 1 273 ? 23.308 7.252 39.208 1.00 16.41 273 VAL A C 1
ATOM 1956 O O . VAL A 1 273 ? 22.559 7.748 38.374 1.00 14.43 273 VAL A O 1
ATOM 1960 N N . ASP A 1 274 ? 24.461 7.813 39.570 1.00 16.17 274 ASP A N 1
ATOM 1961 C CA . ASP A 1 274 ? 24.995 8.982 38.875 1.00 21.63 274 ASP A CA 1
ATOM 1962 C C . ASP A 1 274 ? 25.634 8.475 37.597 1.00 17.14 274 ASP A C 1
ATOM 1963 O O . ASP A 1 274 ? 26.814 8.114 37.586 1.00 20.24 274 ASP A O 1
ATOM 1968 N N . ALA A 1 275 ? 24.856 8.458 36.521 1.00 13.69 275 ALA A N 1
ATOM 1969 C CA . ALA A 1 275 ? 25.189 7.635 35.367 1.00 12.81 275 ALA A CA 1
ATOM 1970 C C . ALA A 1 275 ? 26.074 8.327 34.335 1.00 14.61 275 ALA A C 1
ATOM 1971 O O . ALA A 1 275 ? 26.937 7.693 33.730 1.00 12.94 275 ALA A O 1
ATOM 1973 N N . HIS A 1 276 ? 25.852 9.621 34.125 1.00 12.64 276 HIS A N 1
ATOM 1974 C CA . HIS A 1 276 ? 26.482 10.336 33.019 1.00 9.78 276 HIS A CA 1
ATOM 1975 C C . HIS A 1 276 ? 26.758 11.792 33.385 1.00 12.51 276 HIS A C 1
ATOM 1976 O O . HIS A 1 276 ? 26.266 12.283 34.396 1.00 13.45 276 HIS A O 1
ATOM 1983 N N . THR A 1 277 ? 27.519 12.473 32.535 1.00 14.18 277 THR A N 1
ATOM 1984 C CA . THR A 1 277 ? 27.840 13.889 32.734 1.00 13.13 277 THR A CA 1
ATOM 1985 C C . THR A 1 277 ? 26.906 14.813 31.953 1.00 12.49 277 THR A C 1
ATOM 1986 O O . THR A 1 277 ? 27.163 16.010 31.833 1.00 13.85 277 THR A O 1
ATOM 1990 N N . ALA A 1 278 ? 25.815 14.246 31.436 1.00 14.01 278 ALA A N 1
ATOM 1991 C CA . ALA A 1 278 ? 24.753 15.005 30.792 1.00 12.93 278 ALA A CA 1
ATOM 1992 C C . ALA A 1 278 ? 23.466 14.174 30.776 1.00 12.47 278 ALA A C 1
ATOM 1993 O O . ALA A 1 278 ? 23.392 13.119 31.416 1.00 12.80 278 ALA A O 1
ATOM 1995 N N . GLU A 1 279 ? 22.458 14.650 30.056 1.00 13.52 279 GLU A N 1
ATOM 1996 C CA . GLU A 1 279 ? 21.153 13.986 30.029 1.00 12.33 279 GLU A CA 1
ATOM 1997 C C . GLU A 1 279 ? 21.290 12.518 29.656 1.00 11.44 279 GLU A C 1
ATOM 1998 O O . GLU A 1 279 ? 22.080 12.174 28.795 1.00 12.05 279 GLU A O 1
ATOM 2004 N N . VAL A 1 280 ? 20.498 11.657 30.289 1.00 10.69 280 VAL A N 1
ATOM 2005 C CA . VAL A 1 280 ? 20.454 10.250 29.898 1.00 11.97 280 VAL A CA 1
ATOM 2006 C C . VAL A 1 280 ? 19.161 10.035 29.112 1.00 14.61 280 VAL A C 1
ATOM 2007 O O . VAL A 1 280 ? 18.074 10.284 29.625 1.00 13.52 280 VAL A O 1
ATOM 2011 N N . ASN A 1 281 ? 19.288 9.581 27.867 1.00 11.80 281 ASN A N 1
ATOM 2012 C CA . ASN A 1 281 ? 18.163 9.564 26.945 1.00 11.85 281 ASN A CA 1
ATOM 2013 C C . ASN A 1 281 ? 17.550 8.194 26.721 1.00 14.11 281 ASN A C 1
ATOM 2014 O O . ASN A 1 281 ? 16.433 8.087 26.208 1.00 12.33 281 ASN A O 1
ATOM 2019 N N . CYS A 1 282 ? 18.286 7.147 27.079 1.00 11.39 282 CYS A N 1
ATOM 2020 C CA . CYS A 1 282 ? 17.831 5.797 26.770 1.00 12.44 282 CYS A CA 1
ATOM 2021 C C . CYS A 1 282 ? 18.465 4.747 27.667 1.00 12.75 282 CYS A C 1
ATOM 2022 O O . CYS A 1 282 ? 19.555 4.956 28.210 1.00 11.95 282 CYS A O 1
ATOM 2025 N N . LEU A 1 283 ? 17.771 3.623 27.824 1.00 13.07 283 LEU A N 1
ATOM 2026 C CA . LEU A 1 283 ? 18.355 2.475 28.509 1.00 10.68 283 LEU A CA 1
ATOM 2027 C C . LEU A 1 283 ? 17.817 1.204 27.901 1.00 12.57 283 LEU A C 1
ATOM 2028 O O . LEU A 1 283 ? 16.734 1.186 27.314 1.00 14.32 283 LEU A O 1
ATOM 2033 N N . SER A 1 284 ? 18.564 0.128 28.066 1.00 12.63 284 SER A N 1
ATOM 2034 C CA A SER A 1 284 ? 18.145 -1.159 27.524 0.63 13.62 284 SER A CA 1
ATOM 2035 C CA B SER A 1 284 ? 18.128 -1.157 27.550 0.37 13.61 284 SER A CA 1
ATOM 2036 C C . SER A 1 284 ? 18.724 -2.277 28.371 1.00 12.04 284 SER A C 1
ATOM 2037 O O . SER A 1 284 ? 19.925 -2.280 28.662 1.00 11.91 284 SER A O 1
ATOM 2042 N N . PHE A 1 285 ? 17.870 -3.221 28.752 1.00 13.44 285 PHE A N 1
ATOM 2043 C CA . PHE A 1 285 ? 18.309 -4.391 29.503 1.00 11.32 285 PHE A CA 1
ATOM 2044 C C . PHE A 1 285 ? 18.771 -5.502 28.563 1.00 14.01 285 PHE A C 1
ATOM 2045 O O . PHE A 1 285 ? 18.166 -5.743 27.519 1.00 14.08 285 PHE A O 1
ATOM 2053 N N . ASN A 1 286 ? 19.854 -6.177 28.939 1.00 13.26 286 ASN A N 1
ATOM 2054 C CA . ASN A 1 286 ? 20.380 -7.265 28.128 1.00 14.39 286 ASN A CA 1
ATOM 2055 C C . ASN A 1 286 ? 19.474 -8.488 28.278 1.00 15.46 286 ASN A C 1
ATOM 2056 O O . ASN A 1 286 ? 19.225 -8.936 29.387 1.00 15.00 286 ASN A O 1
ATOM 2061 N N . PRO A 1 287 ? 18.969 -9.021 27.156 1.00 16.11 287 PRO A N 1
ATOM 2062 C CA . PRO A 1 287 ? 18.013 -10.139 27.184 1.00 18.19 287 PRO A CA 1
ATOM 2063 C C . PRO A 1 287 ? 18.667 -11.466 27.571 1.00 18.63 287 PRO A C 1
ATOM 2064 O O . PRO A 1 287 ? 17.956 -12.423 27.866 1.00 18.35 287 PRO A O 1
ATOM 2068 N N . TYR A 1 288 ? 19.997 -11.515 27.572 1.00 14.87 288 TYR A N 1
ATOM 2069 C CA . TYR A 1 288 ? 20.724 -12.748 27.841 1.00 16.26 288 TYR A CA 1
ATOM 2070 C C . TYR A 1 288 ? 21.609 -12.668 29.088 1.00 18.20 288 TYR A C 1
ATOM 2071 O O . TYR A 1 288 ? 22.173 -13.678 29.521 1.00 15.97 288 TYR A O 1
ATOM 2080 N N . SER A 1 289 ? 21.750 -11.468 29.641 1.00 14.21 289 SER A N 1
ATOM 2081 C CA . SER A 1 289 ? 22.612 -11.238 30.789 1.00 12.59 289 SER A CA 1
ATOM 2082 C C . SER A 1 289 ? 21.797 -10.488 31.813 1.00 16.33 289 SER A C 1
ATOM 2083 O O . SER A 1 289 ? 21.603 -9.282 31.700 1.00 14.81 289 SER A O 1
ATOM 2086 N N . GLU A 1 290 ? 21.318 -11.210 32.814 1.00 13.04 290 GLU A N 1
ATOM 2087 C CA . GLU A 1 290 ? 20.287 -10.678 33.691 1.00 12.29 290 GLU A CA 1
ATOM 2088 C C . GLU A 1 290 ? 20.737 -9.531 34.604 1.00 14.18 290 GLU A C 1
ATOM 2089 O O . GLU A 1 290 ? 19.898 -8.824 35.154 1.00 16.17 290 GLU A O 1
ATOM 2095 N N . PHE A 1 291 ? 22.041 -9.352 34.787 1.00 13.63 291 PHE A N 1
ATOM 2096 C CA . PHE A 1 291 ? 22.514 -8.272 35.654 1.00 13.10 291 PHE A CA 1
ATOM 2097 C C . PHE A 1 291 ? 22.942 -7.032 34.873 1.00 13.69 291 PHE A C 1
ATOM 2098 O O . PHE A 1 291 ? 23.299 -6.006 35.471 1.00 14.88 291 PHE A O 1
ATOM 2106 N N . ILE A 1 292 ? 22.903 -7.124 33.550 1.00 12.51 292 ILE A N 1
ATOM 2107 C CA . ILE A 1 292 ? 23.550 -6.122 32.701 1.00 12.50 292 ILE A CA 1
ATOM 2108 C C . ILE A 1 292 ? 22.537 -5.240 31.976 1.00 14.21 292 ILE A C 1
ATOM 2109 O O . ILE A 1 292 ? 21.541 -5.730 31.443 1.00 13.20 292 ILE A O 1
ATOM 2114 N N . LEU A 1 293 ? 22.789 -3.934 31.956 1.00 13.12 293 LEU A N 1
ATOM 2115 C CA . LEU A 1 293 ? 21.991 -3.027 31.128 1.00 12.73 293 LEU A CA 1
ATOM 2116 C C . LEU A 1 293 ? 22.896 -1.937 30.570 1.00 13.77 293 LEU A C 1
ATOM 2117 O O . LEU A 1 293 ? 24.038 -1.799 31.003 1.00 13.19 293 LEU A O 1
ATOM 2122 N N . ALA A 1 294 ? 22.390 -1.183 29.600 1.00 11.67 294 ALA A N 1
ATOM 2123 C CA . ALA A 1 294 ? 23.157 -0.090 29.005 1.00 11.41 294 ALA A CA 1
ATOM 2124 C C . ALA A 1 294 ? 22.338 1.187 29.051 1.00 12.63 294 ALA A C 1
ATOM 2125 O O . ALA A 1 294 ? 21.116 1.139 28.956 1.00 10.86 294 ALA A O 1
ATOM 2127 N N . THR A 1 295 ? 23.016 2.325 29.170 1.00 13.04 295 THR A N 1
ATOM 2128 C CA . THR A 1 295 ? 22.354 3.623 29.047 1.00 10.32 295 THR A CA 1
ATOM 2129 C C . THR A 1 295 ? 23.096 4.467 28.018 1.00 11.71 295 THR A C 1
ATOM 2130 O O . THR A 1 295 ? 24.312 4.342 27.868 1.00 12.52 295 THR A O 1
ATOM 2134 N N . GLY A 1 296 ? 22.367 5.334 27.321 1.00 12.58 296 GLY A N 1
ATOM 2135 C CA . GLY A 1 296 ? 22.984 6.205 26.329 1.00 12.62 296 GLY A CA 1
ATOM 2136 C C . GLY A 1 296 ? 22.720 7.665 26.668 1.00 14.41 296 GLY A C 1
ATOM 2137 O O . GLY A 1 296 ? 21.663 7.996 27.205 1.00 12.24 296 GLY A O 1
ATOM 2138 N N . SER A 1 297 ? 23.659 8.547 26.335 1.00 10.46 297 SER A N 1
ATOM 2139 C CA . SER A 1 297 ? 23.610 9.897 26.907 1.00 10.76 297 SER A CA 1
ATOM 2140 C C . SER A 1 297 ? 24.003 11.022 25.956 1.00 14.68 297 SER A C 1
ATOM 2141 O O . SER A 1 297 ? 24.708 10.811 24.979 1.00 12.72 297 SER A O 1
ATOM 2144 N N . ALA A 1 298 ? 23.542 12.227 26.276 1.00 12.86 298 ALA A N 1
ATOM 2145 C CA . ALA A 1 298 ? 24.009 13.436 25.611 1.00 13.84 298 ALA A CA 1
ATOM 2146 C C . ALA A 1 298 ? 25.517 13.622 25.770 1.00 12.84 298 ALA A C 1
ATOM 2147 O O . ALA A 1 298 ? 26.122 14.412 25.035 1.00 13.37 298 ALA A O 1
ATOM 2149 N N . ASP A 1 299 ? 26.138 12.898 26.705 1.00 13.56 299 ASP A N 1
ATOM 2150 C CA . ASP A 1 299 ? 27.588 13.040 26.899 1.00 13.59 299 ASP A CA 1
ATOM 2151 C C . ASP A 1 299 ? 28.392 12.254 25.848 1.00 10.73 299 ASP A C 1
ATOM 2152 O O . ASP A 1 299 ? 29.618 12.211 25.892 1.00 13.64 299 ASP A O 1
ATOM 2157 N N . LYS A 1 300 ? 27.670 11.675 24.891 1.00 12.66 300 LYS A N 1
ATOM 2158 C CA . LYS A 1 300 ? 28.242 10.961 23.745 1.00 13.15 300 LYS A CA 1
ATOM 2159 C C . LYS A 1 300 ? 28.700 9.550 24.064 1.00 13.79 300 LYS A C 1
ATOM 2160 O O . LYS A 1 300 ? 29.385 8.931 23.246 1.00 15.25 300 LYS A O 1
ATOM 2166 N N . THR A 1 301 ? 28.347 9.049 25.243 1.00 14.54 301 THR A N 1
ATOM 2167 C CA . THR A 1 301 ? 28.772 7.703 25.638 1.00 11.98 301 THR A CA 1
ATOM 2168 C C . THR A 1 301 ? 27.596 6.775 25.893 1.00 14.18 301 THR A C 1
ATOM 2169 O O . THR A 1 301 ? 26.472 7.224 26.173 1.00 14.04 301 THR A O 1
ATOM 2173 N N . VAL A 1 302 ? 27.866 5.479 25.763 1.00 11.61 302 VAL A N 1
ATOM 2174 C CA . VAL A 1 302 ? 26.987 4.441 26.269 1.00 10.71 302 VAL A CA 1
ATOM 2175 C C . VAL A 1 302 ? 27.686 3.872 27.488 1.00 11.23 302 VAL A C 1
ATOM 2176 O O . VAL A 1 302 ? 28.886 3.588 27.437 1.00 13.56 302 VAL A O 1
ATOM 2180 N N . ALA A 1 303 ? 26.959 3.755 28.595 1.00 12.84 303 ALA A N 1
ATOM 2181 C CA . ALA A 1 303 ? 27.525 3.191 29.818 1.00 15.20 303 ALA A CA 1
ATOM 2182 C C . ALA A 1 303 ? 26.954 1.808 30.042 1.00 15.07 303 ALA A C 1
ATOM 2183 O O . ALA A 1 303 ? 25.801 1.542 29.715 1.00 13.85 303 ALA A O 1
ATOM 2185 N N . LEU A 1 304 ? 27.785 0.922 30.581 1.00 13.91 304 LEU A N 1
ATOM 2186 C CA . LEU A 1 304 ? 27.379 -0.440 30.882 1.00 13.30 304 LEU A CA 1
ATOM 2187 C C . LEU A 1 304 ? 27.275 -0.539 32.393 1.00 15.06 304 LEU A C 1
ATOM 2188 O O . LEU A 1 304 ? 28.138 -0.017 33.105 1.00 13.97 304 LEU A O 1
ATOM 2193 N N . TRP A 1 305 ? 26.207 -1.184 32.871 1.00 13.39 305 TRP A N 1
ATOM 2194 C CA . TRP A 1 305 ? 25.885 -1.248 34.292 1.00 12.89 305 TRP A CA 1
ATOM 2195 C C . TRP A 1 305 ? 25.665 -2.685 34.720 1.00 15.36 305 TRP A C 1
ATOM 2196 O O . TRP A 1 305 ? 25.117 -3.489 33.969 1.00 15.61 305 TRP A O 1
ATOM 2207 N N . ASP A 1 306 ? 26.097 -2.986 35.937 1.00 14.43 306 ASP A N 1
ATOM 2208 C CA . ASP A 1 306 ? 25.864 -4.278 36.570 1.00 14.91 306 ASP A CA 1
ATOM 2209 C C . ASP A 1 306 ? 24.964 -4.027 37.777 1.00 15.31 306 ASP A C 1
ATOM 2210 O O . ASP A 1 306 ? 25.363 -3.324 38.708 1.00 16.41 306 ASP A O 1
ATOM 2215 N N . LEU A 1 307 ? 23.753 -4.582 37.755 1.00 13.80 307 LEU A N 1
ATOM 2216 C CA . LEU A 1 307 ? 22.781 -4.368 38.835 1.00 15.39 307 LEU A CA 1
ATOM 2217 C C . LEU A 1 307 ? 23.276 -4.799 40.217 1.00 19.27 307 LEU A C 1
ATOM 2218 O O . LEU A 1 307 ? 22.737 -4.362 41.236 1.00 18.08 307 LEU A O 1
ATOM 2223 N N . ARG A 1 308 ? 24.277 -5.671 40.253 1.00 15.12 308 ARG A N 1
ATOM 2224 C CA . ARG A 1 308 ? 24.822 -6.151 41.524 1.00 17.64 308 ARG A CA 1
ATOM 2225 C C . ARG A 1 308 ? 25.705 -5.110 42.206 1.00 21.04 308 ARG A C 1
ATOM 2226 O O . ARG A 1 308 ? 25.962 -5.192 43.411 1.00 18.98 308 ARG A O 1
ATOM 2234 N N . ASN A 1 309 ? 26.185 -4.141 41.435 1.00 15.48 309 ASN A N 1
ATOM 2235 C CA . ASN A 1 309 ? 26.988 -3.057 42.001 1.00 18.66 309 ASN A CA 1
ATOM 2236 C C . ASN A 1 309 ? 26.921 -1.807 41.153 1.00 18.29 309 ASN A C 1
ATOM 2237 O O . ASN A 1 309 ? 27.792 -1.569 40.311 1.00 19.82 309 ASN A O 1
ATOM 2242 N N . LEU A 1 310 ? 25.894 -1.006 41.390 1.00 17.25 310 LEU A N 1
ATOM 2243 C CA . LEU A 1 310 ? 25.652 0.180 40.573 1.00 20.06 310 LEU A CA 1
ATOM 2244 C C . LEU A 1 310 ? 26.457 1.386 41.042 1.00 23.77 310 LEU A C 1
ATOM 2245 O O . LEU A 1 310 ? 26.326 2.481 40.490 1.00 29.10 310 LEU A O 1
ATOM 2250 N N . LYS A 1 311 ? 27.290 1.180 42.054 1.00 23.39 311 LYS A N 1
ATOM 2251 C CA . LYS A 1 311 ? 28.157 2.241 42.556 1.00 28.51 311 LYS A CA 1
ATOM 2252 C C . LYS A 1 311 ? 29.201 2.604 41.513 1.00 34.69 311 LYS A C 1
ATOM 2253 O O . LYS A 1 311 ? 29.695 3.731 41.477 1.00 36.79 311 LYS A O 1
ATOM 2259 N N . LEU A 1 312 ? 29.535 1.639 40.663 1.00 27.71 312 LEU A N 1
ATOM 2260 C CA . LEU A 1 312 ? 30.585 1.827 39.676 1.00 34.82 312 LEU A CA 1
ATOM 2261 C C . LEU A 1 312 ? 30.147 1.387 38.281 1.00 19.95 312 LEU A C 1
ATOM 2262 O O . LEU A 1 312 ? 29.698 0.273 38.082 1.00 26.46 312 LEU A O 1
ATOM 2267 N N . LYS A 1 313 ? 30.276 2.296 37.327 1.00 19.83 313 LYS A N 1
ATOM 2268 C CA . LYS A 1 313 ? 30.038 1.996 35.926 1.00 18.23 313 LYS A CA 1
ATOM 2269 C C . LYS A 1 313 ? 30.955 0.851 35.476 1.00 19.52 313 LYS A C 1
ATOM 2270 O O . LYS A 1 313 ? 32.156 0.870 35.740 1.00 19.98 313 LYS A O 1
ATOM 2276 N N A LEU A 1 314 ? 30.387 -0.136 34.790 0.61 18.30 314 LEU A N 1
ATOM 2277 N N B LEU A 1 314 ? 30.389 -0.157 34.816 0.39 18.32 314 LEU A N 1
ATOM 2278 C CA A LEU A 1 314 ? 31.158 -1.292 34.344 0.61 18.11 314 LEU A CA 1
ATOM 2279 C CA B LEU A 1 314 ? 31.189 -1.281 34.331 0.39 18.12 314 LEU A CA 1
ATOM 2280 C C A LEU A 1 314 ? 32.073 -0.966 33.164 0.61 20.59 314 LEU A C 1
ATOM 2281 C C B LEU A 1 314 ? 32.133 -0.862 33.220 0.39 20.61 314 LEU A C 1
ATOM 2282 O O A LEU A 1 314 ? 33.190 -1.481 33.069 0.61 20.96 314 LEU A O 1
ATOM 2283 O O B LEU A 1 314 ? 33.313 -1.223 33.214 0.39 20.56 314 LEU A O 1
ATOM 2292 N N . HIS A 1 315 ? 31.604 -0.097 32.274 1.00 14.25 315 HIS 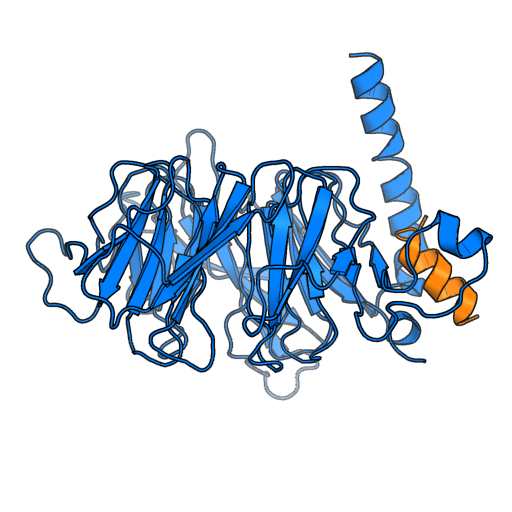A N 1
ATOM 2293 C CA . HIS A 1 315 ? 32.353 0.258 31.089 1.00 13.71 315 HIS A CA 1
ATOM 2294 C C . HIS A 1 315 ? 31.727 1.489 30.448 1.00 15.06 315 HIS A C 1
ATOM 2295 O O . HIS A 1 315 ? 30.538 1.760 30.635 1.00 15.61 315 HIS A O 1
ATOM 2302 N N . SER A 1 316 ? 32.542 2.238 29.715 1.00 13.89 316 SER A N 1
ATOM 2303 C CA . SER A 1 316 ? 32.061 3.379 28.955 1.00 14.08 316 SER A CA 1
ATOM 2304 C C . SER A 1 316 ? 32.455 3.217 27.494 1.00 16.15 316 SER A C 1
ATOM 2305 O O . SER A 1 316 ? 33.645 3.174 27.175 1.00 15.46 316 SER A O 1
ATOM 2308 N N . PHE A 1 317 ? 31.455 3.114 26.618 1.00 13.77 317 PHE A N 1
ATOM 2309 C CA . PHE A 1 317 ? 31.684 2.954 25.187 1.00 14.21 317 PHE A CA 1
ATOM 2310 C C . PHE A 1 317 ? 31.814 4.332 24.564 1.00 17.08 317 PHE A C 1
ATOM 2311 O O . PHE A 1 317 ? 30.840 5.090 24.521 1.00 15.07 317 PHE A O 1
ATOM 2319 N N . GLU A 1 318 ? 33.004 4.642 24.064 1.00 14.28 318 GLU A N 1
ATOM 2320 C CA . GLU A 1 318 ? 33.282 5.960 23.509 1.00 14.69 318 GLU A CA 1
ATOM 2321 C C . GLU A 1 318 ? 33.545 5.873 22.020 1.00 17.79 318 GLU A C 1
ATOM 2322 O O . GLU A 1 318 ? 34.236 4.957 21.567 1.00 20.92 318 GLU A O 1
ATOM 2328 N N A SER A 1 319 ? 32.998 6.831 21.271 0.80 14.63 319 SER A N 1
ATOM 2329 N N B SER A 1 319 ? 32.989 6.820 21.269 0.20 14.82 319 SER A N 1
ATOM 2330 C CA A SER A 1 319 ? 33.221 6.937 19.832 0.80 17.57 319 SER A CA 1
ATOM 2331 C CA B SER A 1 319 ? 33.205 6.927 19.827 0.20 17.60 319 SER A CA 1
ATOM 2332 C C A SER A 1 319 ? 32.227 7.891 19.179 0.80 16.77 319 SER A C 1
ATOM 2333 C C B SER A 1 319 ? 32.231 7.910 19.195 0.20 16.84 319 SER A C 1
ATOM 2334 O O A SER A 1 319 ? 32.581 8.618 18.256 0.80 18.37 319 SER A O 1
ATOM 2335 O O B SER A 1 319 ? 32.602 8.676 18.308 0.20 18.41 319 SER A O 1
ATOM 2340 N N . HIS A 1 320 ? 30.983 7.886 19.655 1.00 13.78 320 HIS A N 1
ATOM 2341 C CA . HIS A 1 320 ? 29.968 8.787 19.115 1.00 12.76 320 HIS A CA 1
ATOM 2342 C C . HIS A 1 320 ? 30.441 10.234 19.191 1.00 16.54 320 HIS A C 1
ATOM 2343 O O . HIS A 1 320 ? 31.118 10.629 20.147 1.00 15.67 320 HIS A O 1
ATOM 2350 N N . LYS A 1 321 ? 30.060 11.025 18.194 1.00 15.78 321 LYS A N 1
ATOM 2351 C CA . LYS A 1 321 ? 30.506 12.407 18.100 1.00 16.34 321 LYS A CA 1
ATOM 2352 C C . LYS A 1 321 ? 29.439 13.382 18.600 1.00 19.80 321 LYS A C 1
ATOM 2353 O O . LYS A 1 321 ? 29.681 14.589 18.685 1.00 15.81 321 LYS A O 1
ATOM 2359 N N . ASP A 1 322 ? 28.254 12.865 18.917 1.00 16.33 322 ASP A N 1
ATOM 2360 C CA . ASP A 1 322 ? 27.164 13.728 19.385 1.00 13.49 322 ASP A CA 1
ATOM 2361 C C . ASP A 1 322 ? 26.210 12.939 20.280 1.00 17.75 322 ASP A C 1
ATOM 2362 O O . ASP A 1 322 ? 26.471 11.780 20.603 1.00 14.24 322 ASP A O 1
ATOM 2367 N N A GLU A 1 323 ? 25.105 13.563 20.664 0.51 16.21 323 GLU A N 1
ATOM 2368 N N B GLU A 1 323 ? 25.117 13.584 20.687 0.49 16.21 323 GLU A N 1
ATOM 2369 C CA A GLU A 1 323 ? 24.201 12.988 21.655 0.51 15.18 323 GLU A CA 1
ATOM 2370 C CA B GLU A 1 323 ? 24.154 13.013 21.635 0.49 15.23 323 GLU A CA 1
ATOM 2371 C C A GLU A 1 323 ? 23.555 11.684 21.210 0.51 16.19 323 GLU A C 1
ATOM 2372 C C B GLU A 1 323 ? 23.634 11.653 21.181 0.49 16.17 323 GLU A C 1
ATOM 2373 O O A GLU A 1 323 ? 23.084 11.563 20.080 0.51 15.09 323 GLU A O 1
ATOM 2374 O O B GLU A 1 323 ? 23.341 11.455 20.004 0.49 15.58 323 GLU A O 1
ATOM 2385 N N . ILE A 1 324 ? 23.517 10.722 22.126 1.00 14.09 324 ILE A N 1
ATOM 2386 C CA . ILE A 1 324 ? 22.936 9.414 21.858 1.00 12.94 324 ILE A CA 1
ATOM 2387 C C . ILE A 1 324 ? 21.516 9.389 22.377 1.00 13.40 324 ILE A C 1
ATOM 2388 O O . ILE A 1 324 ? 21.264 9.806 23.507 1.00 14.30 324 ILE A O 1
ATOM 2393 N N . PHE A 1 325 ? 20.593 8.930 21.537 1.00 12.83 325 PHE A N 1
ATOM 2394 C CA . PHE A 1 325 ? 19.178 8.915 21.896 1.00 10.94 325 PHE A CA 1
ATOM 2395 C C . PHE A 1 325 ? 18.573 7.529 21.987 1.00 15.48 325 PHE A C 1
ATOM 2396 O O . PHE A 1 325 ? 17.514 7.370 22.581 1.00 16.50 325 PHE A O 1
ATOM 2404 N N . GLN A 1 326 ? 19.212 6.531 21.387 1.00 13.09 326 GLN A N 1
ATOM 2405 C CA . GLN A 1 326 ? 18.653 5.185 21.425 1.00 11.31 326 GLN A CA 1
ATOM 2406 C C . GLN A 1 326 ? 19.751 4.141 21.600 1.00 12.06 326 GLN A C 1
ATOM 2407 O O . GLN A 1 326 ? 20.863 4.286 21.093 1.00 11.58 326 GLN A O 1
ATOM 2413 N N A VAL A 1 327 ? 19.433 3.087 22.341 0.71 12.07 327 VAL A N 1
ATOM 2414 N N B VAL A 1 327 ? 19.431 3.097 22.350 0.29 12.11 327 VAL A N 1
ATOM 2415 C CA A VAL A 1 327 ? 20.362 1.994 22.555 0.71 12.09 327 VAL A CA 1
ATOM 2416 C CA B VAL A 1 327 ? 20.337 1.982 22.540 0.29 12.13 327 VAL A CA 1
ATOM 2417 C C A VAL A 1 327 ? 19.539 0.711 22.649 0.71 12.38 327 VAL A C 1
ATOM 2418 C C B VAL A 1 327 ? 19.488 0.726 22.575 0.29 12.45 327 VAL A C 1
ATOM 2419 O O A VAL A 1 327 ? 18.493 0.691 23.300 0.71 13.19 327 VAL A O 1
ATOM 2420 O O B VAL A 1 327 ? 18.388 0.733 23.124 0.29 13.17 327 VAL A O 1
ATOM 2427 N N . GLN A 1 328 ? 19.983 -0.344 21.967 1.00 12.52 328 GLN A N 1
ATOM 2428 C CA . GLN A 1 328 ? 19.244 -1.602 21.938 1.00 11.17 328 GLN A CA 1
ATOM 2429 C C . GLN A 1 328 ? 20.232 -2.739 21.858 1.00 13.03 328 GLN A C 1
ATOM 2430 O O . GLN A 1 328 ? 21.145 -2.714 21.039 1.00 13.17 328 GLN A O 1
ATOM 2436 N N . TRP A 1 329 ? 20.019 -3.749 22.688 1.00 12.91 329 TRP A N 1
ATOM 2437 C CA . TRP A 1 329 ? 20.789 -4.981 22.589 1.00 13.06 329 TRP A CA 1
ATOM 2438 C C . TRP A 1 329 ? 20.339 -5.838 21.413 1.00 16.96 329 TRP A C 1
ATOM 2439 O O . TRP A 1 329 ? 19.171 -5.828 21.020 1.00 17.08 329 TRP A O 1
ATOM 2450 N N . SER A 1 330 ? 21.270 -6.605 20.866 1.00 12.75 330 SER A N 1
ATOM 2451 C CA . SER A 1 330 ? 20.935 -7.564 19.825 1.00 9.47 330 SER A CA 1
ATOM 2452 C C . SER A 1 330 ? 19.979 -8.621 20.372 1.00 17.04 330 SER A C 1
ATOM 2453 O O . SER A 1 330 ? 20.142 -9.084 21.485 1.00 17.61 330 SER A O 1
ATOM 2456 N N . PRO A 1 331 ? 18.985 -9.018 19.579 1.00 13.48 331 PRO A N 1
ATOM 2457 C CA . PRO A 1 331 ? 18.095 -10.086 20.052 1.00 16.21 331 PRO A CA 1
ATOM 2458 C C . PRO A 1 331 ? 18.747 -11.456 19.927 1.00 15.64 331 PRO A C 1
ATOM 2459 O O . PRO A 1 331 ? 18.160 -12.423 20.409 1.00 19.43 331 PRO A O 1
ATOM 2463 N N . HIS A 1 332 ? 19.920 -11.541 19.298 1.00 15.79 332 HIS A N 1
ATOM 2464 C CA . HIS A 1 332 ? 20.547 -12.839 19.004 1.00 17.61 332 HIS A CA 1
ATOM 2465 C C . HIS A 1 332 ? 21.889 -13.090 19.676 1.00 22.98 332 HIS A C 1
ATOM 2466 O O . HIS A 1 332 ? 22.320 -14.233 19.813 1.00 22.60 332 HIS A O 1
ATOM 2473 N N . ASN A 1 333 ? 22.561 -12.029 20.092 1.00 17.42 333 ASN A N 1
ATOM 2474 C CA . ASN A 1 333 ? 23.930 -12.172 20.557 1.00 15.81 333 ASN A CA 1
ATOM 2475 C C . ASN A 1 333 ? 24.139 -11.319 21.799 1.00 21.05 333 ASN A C 1
ATOM 2476 O O . ASN A 1 333 ? 23.984 -10.108 21.744 1.00 17.36 333 ASN A O 1
ATOM 2481 N N . GLU A 1 334 ? 24.463 -11.965 22.921 1.00 15.81 334 GLU A N 1
ATOM 2482 C CA . GLU A 1 334 ? 24.506 -11.295 24.214 1.00 15.48 334 GLU A CA 1
ATOM 2483 C C . GLU A 1 334 ? 25.592 -10.222 24.336 1.00 14.02 334 GLU A C 1
ATOM 2484 O O . GLU A 1 334 ? 25.548 -9.400 25.249 1.00 15.65 334 GLU A O 1
ATOM 2490 N N . THR A 1 335 ? 26.573 -10.231 23.441 1.00 13.45 335 THR A N 1
ATOM 2491 C CA . THR A 1 335 ? 27.653 -9.266 23.581 1.00 12.18 335 THR A CA 1
ATOM 2492 C C . THR A 1 335 ? 27.464 -8.093 22.648 1.00 14.41 335 THR A C 1
ATOM 2493 O O . THR A 1 335 ? 28.286 -7.193 22.637 1.00 13.51 335 THR A O 1
ATOM 2497 N N . ILE A 1 336 ? 26.385 -8.103 21.876 1.00 10.73 336 ILE A N 1
ATOM 2498 C CA . ILE A 1 336 ? 26.236 -7.125 20.797 1.00 10.11 336 ILE A CA 1
ATOM 2499 C C . ILE A 1 336 ? 25.177 -6.085 21.131 1.00 13.77 336 ILE A C 1
ATOM 2500 O O . ILE A 1 336 ? 24.057 -6.426 21.515 1.00 13.25 336 ILE A O 1
ATOM 2505 N N . LEU A 1 337 ? 25.528 -4.810 20.987 1.00 13.65 337 LEU A N 1
ATOM 2506 C CA . LEU A 1 337 ? 24.530 -3.760 21.166 1.00 12.26 337 LEU A CA 1
ATOM 2507 C C . LEU A 1 337 ? 24.776 -2.625 20.193 1.00 12.65 337 LEU A C 1
ATOM 2508 O O . LEU A 1 337 ? 25.883 -2.476 19.659 1.00 12.85 337 LEU A O 1
ATOM 2513 N N . ALA A 1 338 ? 23.744 -1.816 19.981 1.00 13.63 338 ALA A N 1
ATOM 2514 C CA . ALA A 1 338 ? 23.847 -0.710 19.042 1.00 10.93 338 ALA A CA 1
ATOM 2515 C C . ALA A 1 338 ? 23.318 0.585 19.646 1.00 12.76 338 ALA A C 1
ATOM 2516 O O . ALA A 1 338 ? 22.498 0.570 20.556 1.00 11.68 338 ALA A O 1
ATOM 2518 N N . SER A 1 339 ? 23.799 1.712 19.133 1.00 11.03 339 SER A N 1
ATOM 2519 C CA . SER A 1 339 ? 23.392 3.000 19.673 1.00 10.07 339 SER A CA 1
ATOM 2520 C C . SER A 1 339 ? 23.305 4.008 18.543 1.00 11.07 339 SER A C 1
ATOM 2521 O O . SER A 1 339 ? 24.000 3.882 17.533 1.00 11.45 339 SER A O 1
ATOM 2524 N N . SER A 1 340 ? 22.468 5.023 18.718 1.00 12.98 340 SER A N 1
ATOM 2525 C CA . SER A 1 340 ? 22.251 5.984 17.637 1.00 11.17 340 SER A CA 1
ATOM 2526 C C . SER A 1 340 ? 21.874 7.337 18.196 1.00 12.59 340 SER A C 1
ATOM 2527 O O . SER A 1 340 ? 21.486 7.449 19.350 1.00 13.28 340 SER A O 1
ATOM 2530 N N . GLY A 1 341 ? 21.961 8.367 17.360 1.00 14.82 341 GLY A N 1
ATOM 2531 C CA . GLY A 1 341 ? 21.514 9.679 17.775 1.00 14.36 341 GLY A CA 1
ATOM 2532 C C . GLY A 1 341 ? 21.859 10.767 16.783 1.00 16.43 341 GLY A C 1
ATOM 2533 O O . GLY A 1 341 ? 21.838 10.563 15.569 1.00 14.18 341 GLY A O 1
ATOM 2534 N N . THR A 1 342 ? 22.192 11.934 17.317 1.00 13.92 342 THR A N 1
ATOM 2535 C CA . THR A 1 342 ? 22.346 13.134 16.503 1.00 14.12 342 THR A CA 1
ATOM 2536 C C . THR A 1 342 ? 23.498 13.088 15.502 1.00 16.18 342 THR A C 1
ATOM 2537 O O . THR A 1 342 ? 23.463 13.798 14.490 1.00 17.22 342 THR A O 1
ATOM 2541 N N . ASP A 1 343 ? 24.514 12.268 15.761 1.00 12.83 343 ASP A N 1
ATOM 2542 C CA . ASP A 1 343 ? 25.685 12.253 14.873 1.00 15.34 343 ASP A CA 1
ATOM 2543 C C . ASP A 1 343 ? 25.442 11.486 13.573 1.00 17.54 343 ASP A C 1
ATOM 2544 O O . ASP A 1 343 ? 26.345 11.352 12.745 1.00 17.62 343 ASP A O 1
ATOM 2549 N N . ARG A 1 344 ? 24.214 10.999 13.416 1.00 15.30 344 ARG A N 1
ATOM 2550 C CA . ARG A 1 344 ? 23.734 10.387 12.177 1.00 14.47 344 ARG A CA 1
ATOM 2551 C C . ARG A 1 344 ? 24.283 8.996 11.890 1.00 17.70 344 ARG A C 1
ATOM 2552 O O . ARG A 1 344 ? 23.899 8.378 10.895 1.00 18.76 344 ARG A O 1
ATOM 2560 N N A ARG A 1 345 ? 25.159 8.484 12.745 0.66 15.76 345 ARG A N 1
ATOM 2561 N N B ARG A 1 345 ? 25.184 8.515 12.741 0.34 15.91 345 ARG A N 1
ATOM 2562 C CA A ARG A 1 345 ? 25.882 7.258 12.405 0.66 17.95 345 ARG A CA 1
ATOM 2563 C CA B ARG A 1 345 ? 25.880 7.268 12.453 0.34 18.04 345 ARG A CA 1
ATOM 2564 C C A ARG A 1 345 ? 25.803 6.189 13.487 0.66 20.77 345 ARG A C 1
ATOM 2565 C C B ARG A 1 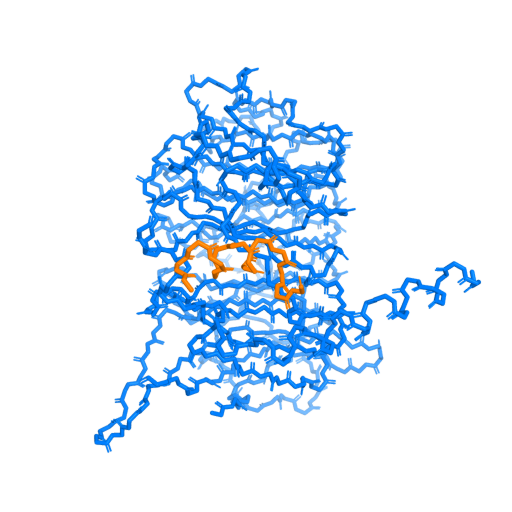345 ? 25.701 6.250 13.566 0.34 20.59 345 ARG A C 1
ATOM 2566 O O A ARG A 1 345 ? 26.560 6.222 14.457 0.66 23.33 345 ARG A O 1
ATOM 2567 O O B ARG A 1 345 ? 26.275 6.380 14.646 0.34 23.52 345 ARG A O 1
ATOM 2582 N N . LEU A 1 346 ? 24.899 5.231 13.290 1.00 12.48 346 LEU A N 1
ATOM 2583 C CA . LEU A 1 346 ? 24.627 4.187 14.266 1.00 14.41 346 LEU A CA 1
ATOM 2584 C C . LEU A 1 346 ? 25.879 3.360 14.512 1.00 15.18 346 LEU A C 1
ATOM 2585 O O . LEU A 1 346 ? 26.530 2.929 13.564 1.00 16.25 346 LEU A O 1
ATOM 2590 N N . HIS A 1 347 ? 26.216 3.151 15.784 1.00 13.87 347 HIS A N 1
ATOM 2591 C CA . HIS A 1 347 ? 27.378 2.351 16.161 1.00 12.59 347 HIS A CA 1
ATOM 2592 C C . HIS A 1 347 ? 26.934 0.989 16.667 1.00 10.84 347 HIS A C 1
ATOM 2593 O O . HIS A 1 347 ? 25.961 0.897 17.400 1.00 12.31 347 HIS A O 1
ATOM 2600 N N . VAL A 1 348 ? 27.650 -0.057 16.267 1.00 12.36 348 VAL A N 1
ATOM 2601 C CA . VAL A 1 348 ? 27.450 -1.389 16.823 1.00 10.82 348 VAL A CA 1
ATOM 2602 C C . VAL A 1 348 ? 28.685 -1.764 17.632 1.00 14.54 348 VAL A C 1
ATOM 2603 O O . VAL A 1 348 ? 29.818 -1.550 17.189 1.00 14.06 348 VAL A O 1
ATOM 2607 N N . TRP A 1 349 ? 28.454 -2.298 18.827 1.00 12.87 349 TRP A N 1
ATOM 2608 C CA . TRP A 1 349 ? 29.519 -2.610 19.768 1.00 12.14 349 TRP A CA 1
ATOM 2609 C C . TRP A 1 349 ? 29.514 -4.092 20.072 1.00 12.57 349 TRP A C 1
ATOM 2610 O O . TRP A 1 349 ? 28.458 -4.728 20.052 1.00 13.14 349 TRP A O 1
ATOM 2621 N N . ASP A 1 350 ? 30.696 -4.638 20.339 1.00 11.96 350 ASP A N 1
ATOM 2622 C CA . ASP A 1 350 ? 30.830 -6.025 20.770 1.00 13.52 350 ASP A CA 1
ATOM 2623 C C . ASP A 1 350 ? 31.609 -6.026 22.079 1.00 13.68 350 ASP A C 1
ATOM 2624 O O . ASP A 1 350 ? 32.830 -5.846 22.090 1.00 14.91 350 ASP A O 1
ATOM 2629 N N A LEU A 1 351 ? 30.921 -6.222 23.194 0.71 16.79 351 LEU A N 1
ATOM 2630 N N B LEU A 1 351 ? 30.892 -6.230 23.183 0.29 16.75 351 LEU A N 1
ATOM 2631 C CA A LEU A 1 351 ? 31.607 -6.079 24.467 0.71 17.24 351 LEU A CA 1
ATOM 2632 C CA B LEU A 1 351 ? 31.479 -6.210 24.523 0.29 17.20 351 LEU A CA 1
ATOM 2633 C C A LEU A 1 351 ? 32.576 -7.233 24.754 0.71 18.05 351 LEU A C 1
ATOM 2634 C C B LEU A 1 351 ? 32.644 -7.171 24.656 0.29 18.01 351 LEU A C 1
ATOM 2635 O O A LEU A 1 351 ? 33.327 -7.179 25.722 0.71 17.08 351 LEU A O 1
ATOM 2636 O O B LEU A 1 351 ? 33.573 -6.942 25.431 0.29 17.05 351 LEU A O 1
ATOM 2645 N N . SER A 1 352 ? 32.579 -8.256 23.901 1.00 16.64 352 SER A N 1
ATOM 2646 C CA . SER A 1 352 ? 33.531 -9.355 24.057 1.00 16.89 352 SER A CA 1
ATOM 2647 C C . SER A 1 352 ? 34.944 -8.903 23.711 1.00 20.17 352 SER A C 1
ATOM 2648 O O . SER A 1 352 ? 35.929 -9.562 24.058 1.00 19.25 352 SER A O 1
ATOM 2651 N N . LYS A 1 353 ? 35.048 -7.764 23.037 1.00 15.43 353 LYS A N 1
ATOM 2652 C CA . LYS A 1 353 ? 36.351 -7.270 22.618 1.00 16.77 353 LYS A CA 1
ATOM 2653 C C . LYS A 1 353 ? 36.899 -6.183 23.539 1.00 20.05 353 LYS A C 1
ATOM 2654 O O . LYS A 1 353 ? 37.972 -5.634 23.289 1.00 23.20 353 LYS A O 1
ATOM 2660 N N . ILE A 1 354 ? 36.168 -5.870 24.603 1.00 15.38 354 ILE A N 1
ATOM 2661 C CA . ILE A 1 354 ? 36.655 -4.886 25.567 1.00 13.83 354 ILE A CA 1
ATOM 2662 C C . ILE A 1 354 ? 38.031 -5.313 26.075 1.00 23.31 354 ILE A C 1
ATOM 2663 O O . ILE A 1 354 ? 38.236 -6.465 26.446 1.00 24.25 354 ILE A O 1
ATOM 2668 N N . GLY A 1 355 ? 38.978 -4.381 26.064 1.00 26.51 355 GLY A N 1
ATOM 2669 C CA . GLY A 1 355 ? 40.315 -4.649 26.565 1.00 27.55 355 GLY A CA 1
ATOM 2670 C C . GLY A 1 355 ? 41.222 -5.408 25.618 1.00 33.62 355 GLY A C 1
ATOM 2671 O O . GLY A 1 355 ? 42.391 -5.644 25.935 1.00 40.52 355 GLY A O 1
ATOM 2672 N N . GLU A 1 356 ? 40.702 -5.798 24.458 1.00 23.83 356 GLU A N 1
ATOM 2673 C CA . GLU A 1 356 ? 41.515 -6.530 23.496 1.00 27.26 356 GLU A CA 1
ATOM 2674 C C . GLU A 1 356 ? 42.600 -5.631 22.945 1.00 32.41 356 GLU A C 1
ATOM 2675 O O . GLU A 1 356 ? 42.435 -4.415 22.859 1.00 30.92 356 GLU A O 1
ATOM 2681 N N . GLU A 1 357 ? 43.714 -6.242 22.574 1.00 32.77 357 GLU A N 1
ATOM 2682 C CA . GLU A 1 357 ? 44.813 -5.517 21.973 1.00 31.91 357 GLU A CA 1
ATOM 2683 C C . GLU A 1 357 ? 44.465 -5.115 20.545 1.00 24.90 357 GLU A C 1
ATOM 2684 O O . GLU A 1 357 ? 43.855 -5.879 19.799 1.00 28.50 357 GLU A O 1
ATOM 2690 N N . GLN A 1 358 ? 44.843 -3.898 20.175 1.00 28.88 358 GLN A N 1
ATOM 2691 C CA . GLN A 1 358 ? 44.738 -3.453 18.794 1.00 24.95 358 GLN A CA 1
ATOM 2692 C C . GLN A 1 358 ? 45.911 -2.526 18.521 1.00 24.88 358 GLN A C 1
ATOM 2693 O O . GLN A 1 358 ? 46.508 -1.979 19.451 1.00 28.97 358 GLN A O 1
ATOM 2699 N N . SER A 1 359 ? 46.250 -2.366 17.251 1.00 31.17 359 SER A N 1
ATOM 2700 C CA . SER A 1 359 ? 47.294 -1.432 16.860 1.00 30.33 359 SER A CA 1
ATOM 2701 C C . SER A 1 359 ? 46.913 -0.029 17.304 1.00 31.88 359 SER A C 1
ATOM 2702 O O . SER A 1 359 ? 45.737 0.272 17.491 1.00 26.27 359 SER A O 1
ATOM 2705 N N . THR A 1 360 ? 47.904 0.841 17.450 1.00 23.05 360 THR A N 1
ATOM 2706 C CA . THR A 1 360 ? 47.633 2.214 17.838 1.00 22.00 360 THR A CA 1
ATOM 2707 C C . THR A 1 360 ? 46.904 2.956 16.721 1.00 21.67 360 THR A C 1
ATOM 2708 O O . THR A 1 360 ? 46.162 3.895 16.988 1.00 23.84 360 THR A O 1
ATOM 2712 N N . GLU A 1 361 ? 47.115 2.516 15.481 1.00 26.02 361 GLU A N 1
ATOM 2713 C CA . GLU A 1 361 ? 46.417 3.073 14.327 1.00 32.35 361 GLU A CA 1
ATOM 2714 C C . GLU A 1 361 ? 44.930 2.733 14.383 1.00 27.47 361 GLU A C 1
ATOM 2715 O O . GLU A 1 361 ? 44.080 3.579 14.115 1.00 28.77 361 GLU A O 1
ATOM 2721 N N . ASP A 1 362 ? 44.628 1.490 14.737 1.00 29.36 362 ASP A N 1
ATOM 2722 C CA . ASP A 1 362 ? 43.245 1.075 14.949 1.00 29.37 362 ASP A CA 1
ATOM 2723 C C . ASP A 1 362 ? 42.635 1.836 16.114 1.00 29.10 362 ASP A C 1
ATOM 2724 O O . ASP A 1 362 ? 41.466 2.221 16.067 1.00 25.43 362 ASP A O 1
ATOM 2729 N N . ALA A 1 363 ? 43.433 2.066 17.154 1.00 23.38 363 ALA A N 1
ATOM 2730 C CA . ALA A 1 363 ? 42.957 2.808 18.314 1.00 25.39 363 ALA A CA 1
ATOM 2731 C C . ALA A 1 363 ? 42.481 4.199 17.915 1.00 26.15 363 ALA A C 1
ATOM 2732 O O . ALA A 1 363 ? 41.592 4.762 18.551 1.00 26.78 363 ALA A O 1
ATOM 2734 N N . GLU A 1 364 ? 43.071 4.751 16.858 1.00 26.40 364 GLU A N 1
ATOM 2735 C CA . GLU A 1 364 ? 42.667 6.065 16.375 1.00 30.78 364 GLU A CA 1
ATOM 2736 C C . GLU A 1 364 ? 41.233 6.051 15.865 1.00 24.51 364 GLU A C 1
ATOM 2737 O O . GLU A 1 364 ? 40.542 7.065 15.904 1.00 27.87 364 GLU A O 1
ATOM 2743 N N . ASP A 1 365 ? 40.786 4.894 15.393 1.00 21.18 365 ASP A N 1
ATOM 2744 C CA . ASP A 1 365 ? 39.433 4.765 14.861 1.00 24.66 365 ASP A CA 1
ATOM 2745 C C . ASP A 1 365 ? 38.416 4.539 15.967 1.00 25.22 365 ASP A C 1
ATOM 2746 O O . ASP A 1 365 ? 37.221 4.777 15.785 1.00 21.02 365 ASP A O 1
ATOM 2751 N N . GLY A 1 366 ? 38.889 4.066 17.114 1.00 21.78 366 GLY A N 1
ATOM 2752 C CA . GLY A 1 366 ? 38.004 3.819 18.232 1.00 20.44 366 GLY A CA 1
ATOM 2753 C C . GLY A 1 366 ? 38.477 2.657 19.079 1.00 17.83 366 GLY A C 1
ATOM 2754 O O . GLY A 1 366 ? 39.461 2.002 18.753 1.00 21.41 366 GLY A O 1
ATOM 2755 N N . PRO A 1 367 ? 37.767 2.399 20.178 1.00 15.51 367 PRO A N 1
ATOM 2756 C CA . PRO A 1 367 ? 38.136 1.316 21.096 1.00 15.91 367 PRO A CA 1
ATOM 2757 C C . PRO A 1 367 ? 37.908 -0.032 20.428 1.00 16.99 367 PRO A C 1
ATOM 2758 O O . PRO A 1 367 ? 37.185 -0.102 19.433 1.00 17.34 367 PRO A O 1
ATOM 2762 N N . PRO A 1 368 ? 38.521 -1.100 20.969 1.00 15.47 368 PRO A N 1
ATOM 2763 C CA . PRO A 1 368 ? 38.487 -2.429 20.346 1.00 17.55 368 PRO A CA 1
ATOM 2764 C C . PRO A 1 368 ? 37.063 -2.957 20.219 1.00 15.80 368 PRO A C 1
ATOM 2765 O O . PRO A 1 368 ? 36.765 -3.726 19.297 1.00 17.77 368 PRO A O 1
ATOM 2769 N N . GLU A 1 369 ? 36.199 -2.547 21.141 1.00 16.41 369 GLU A N 1
ATOM 2770 C CA . GLU A 1 369 ? 34.823 -3.034 21.168 1.00 17.12 369 GLU A CA 1
ATOM 2771 C C . GLU A 1 369 ? 33.893 -2.348 20.159 1.00 15.79 369 GLU A C 1
ATOM 2772 O O . GLU A 1 369 ? 32.737 -2.740 20.013 1.00 14.08 369 GLU A O 1
ATOM 2778 N N . LEU A 1 370 ? 34.391 -1.338 19.454 1.00 13.81 370 LEU A N 1
ATOM 2779 C CA . LEU A 1 370 ? 33.620 -0.779 18.346 1.00 12.85 370 LEU A CA 1
ATOM 2780 C C . LEU A 1 370 ? 33.668 -1.747 17.169 1.00 16.66 370 LEU A C 1
ATOM 2781 O O . LEU A 1 370 ? 34.744 -2.056 16.655 1.00 15.98 370 LEU A O 1
ATOM 2786 N N . LEU A 1 371 ? 32.503 -2.236 16.758 1.00 13.32 371 LEU A N 1
ATOM 2787 C CA . LEU A 1 371 ? 32.421 -3.237 15.696 1.00 14.06 371 LEU A CA 1
ATOM 2788 C C . LEU A 1 371 ? 32.123 -2.626 14.324 1.00 17.78 371 LEU A C 1
ATOM 2789 O O . LEU A 1 371 ? 32.679 -3.042 13.309 1.00 14.16 371 LEU A O 1
ATOM 2794 N N . PHE A 1 372 ? 31.252 -1.630 14.297 1.00 15.92 372 PHE A N 1
ATOM 2795 C CA . PHE A 1 372 ? 30.701 -1.154 13.031 1.00 14.21 372 PHE A CA 1
ATOM 2796 C C . PHE A 1 372 ? 30.148 0.235 13.225 1.00 18.45 372 PHE A C 1
ATOM 2797 O O . PHE A 1 372 ? 29.496 0.502 14.228 1.00 17.86 372 PHE A O 1
ATOM 2805 N N . ILE A 1 373 ? 30.416 1.119 12.272 1.00 11.84 373 ILE A N 1
ATOM 2806 C CA . ILE A 1 373 ? 29.691 2.374 12.203 1.00 15.05 373 ILE A CA 1
ATOM 2807 C C . ILE A 1 373 ? 28.892 2.368 10.917 1.00 18.26 373 ILE A C 1
ATOM 2808 O O . ILE A 1 373 ? 29.440 2.158 9.835 1.00 17.89 373 ILE A O 1
ATOM 2813 N N . HIS A 1 374 ? 27.583 2.556 11.044 1.00 14.09 374 HIS A N 1
ATOM 2814 C CA . HIS A 1 374 ? 26.706 2.587 9.886 1.00 13.25 374 HIS A CA 1
ATOM 2815 C C . HIS A 1 374 ? 26.667 3.988 9.295 1.00 16.56 374 HIS A C 1
ATOM 2816 O O . HIS A 1 374 ? 26.164 4.922 9.928 1.00 15.99 374 HIS A O 1
ATOM 2823 N N . GLY A 1 375 ? 27.169 4.129 8.072 1.00 15.92 375 GLY A N 1
ATOM 2824 C CA . GLY A 1 375 ? 27.257 5.439 7.444 1.00 19.58 375 GLY A CA 1
ATOM 2825 C C . GLY A 1 375 ? 26.118 5.802 6.504 1.00 17.39 375 GLY A C 1
ATOM 2826 O O . GLY A 1 375 ? 26.203 6.786 5.772 1.00 18.51 375 GLY A O 1
ATOM 2827 N N . GLY A 1 376 ? 25.034 5.038 6.551 1.00 14.73 376 GLY A N 1
ATOM 2828 C CA . GLY A 1 376 ? 23.967 5.177 5.575 1.00 15.57 376 GLY A CA 1
ATOM 2829 C C . GLY A 1 376 ? 23.024 6.360 5.707 1.00 17.49 376 GLY A C 1
ATOM 2830 O O . GLY A 1 376 ? 22.330 6.696 4.746 1.00 21.19 376 GLY A O 1
ATOM 2831 N N . HIS A 1 377 ? 22.980 6.993 6.881 1.00 15.91 377 HIS A N 1
ATOM 2832 C CA . HIS A 1 377 ? 22.089 8.137 7.074 1.00 16.56 377 HIS A CA 1
ATOM 2833 C C . HIS A 1 377 ? 22.851 9.460 7.026 1.00 15.87 377 HIS A C 1
ATOM 2834 O O . HIS A 1 377 ? 24.017 9.525 7.411 1.00 22.14 377 HIS A O 1
ATOM 2841 N N . THR A 1 378 ? 22.186 10.505 6.545 1.00 17.98 378 THR A N 1
ATOM 2842 C CA . THR A 1 378 ? 22.792 11.832 6.496 1.00 21.72 378 THR A CA 1
ATOM 2843 C C . THR A 1 378 ? 21.989 12.809 7.334 1.00 23.20 378 THR A C 1
ATOM 2844 O O . THR A 1 378 ? 22.126 14.028 7.187 1.00 23.21 378 THR A O 1
ATOM 2848 N N . ALA A 1 379 ? 21.148 12.266 8.210 1.00 17.19 379 ALA A N 1
ATOM 2849 C CA . ALA A 1 379 ? 20.382 13.075 9.142 1.00 17.81 379 ALA A CA 1
ATOM 2850 C C . ALA A 1 379 ? 20.299 12.346 10.478 1.00 20.12 379 ALA A C 1
ATOM 2851 O O . ALA A 1 379 ? 20.561 11.146 10.552 1.00 17.54 379 ALA A O 1
ATOM 2853 N N . LYS A 1 380 ? 19.932 13.073 11.528 1.00 14.68 380 LYS A N 1
ATOM 2854 C CA . LYS A 1 380 ? 19.789 12.470 12.854 1.00 14.56 380 LYS A CA 1
ATOM 2855 C C . LYS A 1 380 ? 18.926 11.214 12.818 1.00 18.20 380 LYS A C 1
ATOM 2856 O O . LYS A 1 380 ? 17.879 11.181 12.180 1.00 16.92 380 LYS A O 1
ATOM 2862 N N . ILE A 1 381 ? 19.373 10.171 13.506 1.00 14.68 381 ILE A N 1
ATOM 2863 C CA . ILE A 1 381 ? 18.596 8.947 13.587 1.00 13.20 381 ILE A CA 1
ATOM 2864 C C . ILE A 1 381 ? 17.592 9.071 14.728 1.00 13.46 381 ILE A C 1
ATOM 2865 O O . ILE A 1 381 ? 17.954 9.445 15.846 1.00 15.42 381 ILE A O 1
ATOM 2870 N N . SER A 1 382 ? 16.328 8.792 14.425 1.00 14.27 382 SER A N 1
ATOM 2871 C CA . SER A 1 382 ? 15.257 8.954 15.402 1.00 14.50 382 SER A CA 1
ATOM 2872 C C . SER A 1 382 ? 14.956 7.678 16.165 1.00 15.18 382 SER A C 1
ATOM 2873 O O . SER A 1 382 ? 14.549 7.736 17.320 1.00 14.07 382 SER A O 1
ATOM 2876 N N . ASP A 1 383 ? 15.146 6.530 15.520 1.00 12.37 383 ASP A N 1
ATOM 2877 C CA . ASP A 1 383 ? 14.918 5.246 16.181 1.00 12.26 383 ASP A CA 1
ATOM 2878 C C . ASP A 1 383 ? 15.504 4.149 15.304 1.00 13.15 383 ASP A C 1
ATOM 2879 O O . ASP A 1 383 ? 15.786 4.365 14.119 1.00 14.28 383 ASP A O 1
ATOM 2884 N N . PHE A 1 384 ? 15.693 2.972 15.886 1.00 12.45 384 PHE A N 1
ATOM 2885 C CA . PHE A 1 384 ? 16.092 1.805 15.104 1.00 11.14 384 PHE A CA 1
ATOM 2886 C C . PHE A 1 384 ? 15.658 0.536 15.825 1.00 9.53 384 PHE A C 1
ATOM 2887 O O . PHE A 1 384 ? 15.384 0.551 17.024 1.00 13.69 384 PHE A O 1
ATOM 2895 N N . SER A 1 385 ? 15.595 -0.563 15.083 1.00 13.03 385 SER A N 1
ATOM 2896 C CA . SER A 1 385 ? 15.119 -1.822 15.642 1.00 13.10 385 SER A CA 1
ATOM 2897 C C . SER A 1 385 ? 15.892 -2.976 15.028 1.00 14.97 385 SER A C 1
ATOM 2898 O O . SER A 1 385 ? 16.066 -3.032 13.804 1.00 13.47 385 SER A O 1
ATOM 2901 N N . TRP A 1 386 ? 16.361 -3.892 15.874 1.00 13.05 386 TRP A N 1
ATOM 2902 C CA . TRP A 1 386 ? 16.982 -5.122 15.395 1.00 14.38 386 TRP A CA 1
ATOM 2903 C C . TRP A 1 386 ? 15.902 -6.104 14.957 1.00 15.34 386 TRP A C 1
ATOM 2904 O O . TRP A 1 386 ? 14.943 -6.336 15.691 1.00 15.42 386 TRP A O 1
ATOM 2915 N N . ASN A 1 387 ? 16.074 -6.714 13.787 1.00 15.27 387 ASN A N 1
ATOM 2916 C CA . ASN A 1 387 ? 15.131 -7.732 13.330 1.00 16.78 387 ASN A CA 1
ATOM 2917 C C . ASN A 1 387 ? 15.249 -8.962 14.232 1.00 17.64 387 ASN A C 1
ATOM 2918 O O . ASN A 1 387 ? 16.345 -9.482 14.439 1.00 17.47 387 ASN A O 1
ATOM 2923 N N . PRO A 1 388 ? 14.123 -9.412 14.800 1.00 15.35 388 PRO A N 1
ATOM 2924 C CA . PRO A 1 388 ? 14.190 -10.504 15.777 1.00 18.72 388 PRO A CA 1
ATOM 2925 C C . PRO A 1 388 ? 14.272 -11.881 15.118 1.00 20.65 388 PRO A C 1
ATOM 2926 O O . PRO A 1 388 ? 14.530 -12.868 15.810 1.00 24.28 388 PRO A O 1
ATOM 2930 N N . ASN A 1 389 ? 14.073 -11.937 13.806 1.00 19.69 389 ASN A N 1
ATOM 2931 C CA . ASN A 1 389 ? 14.028 -13.217 13.095 1.00 22.53 389 ASN A CA 1
ATOM 2932 C C . ASN A 1 389 ? 15.225 -13.473 12.184 1.00 28.80 389 ASN A C 1
ATOM 2933 O O . ASN A 1 389 ? 15.543 -14.621 11.868 1.00 27.95 389 ASN A O 1
ATOM 2938 N N . GLU A 1 390 ? 15.881 -12.403 11.751 1.00 20.01 390 GLU A N 1
ATOM 2939 C CA . GLU A 1 390 ? 17.041 -12.522 10.881 1.00 23.36 390 GLU A CA 1
ATOM 2940 C C . GLU A 1 390 ? 18.196 -11.803 11.537 1.00 21.77 390 GLU A C 1
ATOM 2941 O O . GLU A 1 390 ? 18.213 -10.577 11.589 1.00 21.78 390 GLU A O 1
ATOM 2947 N N . PRO A 1 391 ? 19.167 -12.563 12.046 1.00 24.26 391 PRO A N 1
ATOM 2948 C CA . PRO A 1 391 ? 20.284 -11.938 12.754 1.00 21.08 391 PRO A CA 1
ATOM 2949 C C . PRO A 1 391 ? 21.001 -10.894 11.902 1.00 21.26 391 PRO A C 1
ATOM 2950 O O . PRO A 1 391 ? 21.149 -11.057 10.689 1.00 21.07 391 PRO A O 1
ATOM 2954 N N . TRP A 1 392 ? 21.404 -9.812 12.564 1.00 18.69 392 TRP A N 1
ATOM 2955 C CA . TRP A 1 392 ? 22.208 -8.737 11.995 1.00 19.43 392 TRP A CA 1
ATOM 2956 C C . TRP A 1 392 ? 21.466 -7.762 11.080 1.00 18.01 392 TRP A C 1
ATOM 2957 O O . TRP A 1 392 ? 22.083 -6.883 10.495 1.00 21.00 392 TRP A O 1
ATOM 2968 N N . ILE A 1 393 ? 20.158 -7.921 10.954 1.00 19.45 393 ILE A N 1
ATOM 2969 C CA . ILE A 1 393 ? 19.360 -6.951 10.209 1.00 16.64 393 ILE A CA 1
ATOM 2970 C C . ILE A 1 393 ? 18.825 -5.878 11.151 1.00 16.97 393 ILE A C 1
ATOM 2971 O O . ILE A 1 393 ? 18.305 -6.177 12.223 1.00 18.84 393 ILE A O 1
ATOM 2976 N N . ILE A 1 394 ? 18.992 -4.625 10.750 1.00 16.63 394 ILE A N 1
ATOM 2977 C CA . ILE A 1 394 ? 18.479 -3.499 11.517 1.00 13.78 394 ILE A CA 1
ATOM 2978 C C . ILE A 1 394 ? 17.656 -2.614 10.589 1.00 16.95 394 ILE A C 1
ATOM 2979 O O . ILE A 1 394 ? 17.990 -2.478 9.406 1.00 15.62 394 ILE A O 1
ATOM 2984 N N . CYS A 1 395 ? 16.567 -2.046 11.110 1.00 15.08 395 CYS A N 1
ATOM 2985 C CA . CYS A 1 395 ? 15.886 -0.958 10.425 1.00 13.05 395 CYS A CA 1
ATOM 2986 C C . CYS A 1 395 ? 16.157 0.313 11.210 1.00 12.93 395 CYS A C 1
ATOM 2987 O O . CYS A 1 395 ? 15.926 0.342 12.408 1.00 13.70 395 CYS A O 1
ATOM 2990 N N . SER A 1 396 ? 16.643 1.352 10.535 1.00 13.34 396 SER A N 1
ATOM 2991 C CA . SER A 1 396 ? 16.851 2.643 11.183 1.00 12.76 396 SER A CA 1
ATOM 2992 C C . SER A 1 396 ? 16.121 3.739 10.409 1.00 14.78 396 SER A C 1
ATOM 2993 O O . SER A 1 396 ? 16.017 3.671 9.181 1.00 14.13 396 SER A O 1
ATOM 2996 N N . VAL A 1 397 ? 15.602 4.734 11.130 1.00 13.16 397 VAL A N 1
ATOM 2997 C CA . VAL A 1 397 ? 14.839 5.811 10.503 1.00 12.24 397 VAL A CA 1
ATOM 2998 C C . VAL A 1 397 ? 15.427 7.142 10.932 1.00 15.54 397 VAL A C 1
ATOM 2999 O O . VAL A 1 397 ? 15.869 7.298 12.072 1.00 13.24 397 VAL A O 1
ATOM 3003 N N . SER A 1 398 ? 15.467 8.092 10.006 1.00 14.03 398 SER A N 1
ATOM 3004 C CA . SER A 1 398 ? 16.054 9.399 10.297 1.00 16.58 398 SER A CA 1
ATOM 3005 C C . SER A 1 398 ? 15.125 10.561 9.948 1.00 17.23 398 SER A C 1
ATOM 3006 O O . SER A 1 398 ? 14.094 10.375 9.304 1.00 16.67 398 SER A O 1
ATOM 3009 N N . GLU A 1 399 ? 15.518 11.759 10.380 1.00 16.82 399 GLU A N 1
ATOM 3010 C CA . GLU A 1 399 ? 14.643 12.930 10.357 1.00 21.94 399 GLU A CA 1
ATOM 3011 C C . GLU A 1 399 ? 14.397 13.482 8.964 1.00 24.50 399 GLU A C 1
ATOM 3012 O O . GLU A 1 399 ? 13.575 14.385 8.783 1.00 23.30 399 GLU A O 1
ATOM 3018 N N . ASP A 1 400 ? 15.109 12.941 7.983 1.00 19.66 400 ASP A N 1
ATOM 3019 C CA . ASP A 1 400 ? 14.973 13.387 6.603 1.00 18.98 400 ASP A CA 1
ATOM 3020 C C . ASP A 1 400 ? 14.063 12.467 5.794 1.00 22.54 400 ASP A C 1
ATOM 3021 O O . ASP A 1 400 ? 14.069 12.513 4.566 1.00 26.34 400 ASP A O 1
ATOM 3026 N N . ASN A 1 401 ? 13.302 11.624 6.491 1.00 17.79 401 ASN A N 1
ATOM 3027 C CA . ASN A 1 401 ? 12.314 10.722 5.886 1.00 22.18 401 ASN A CA 1
ATOM 3028 C C . ASN A 1 401 ? 12.870 9.356 5.496 1.00 20.11 401 ASN A C 1
ATOM 3029 O O . ASN A 1 401 ? 12.123 8.468 5.096 1.00 19.14 401 ASN A O 1
ATOM 3034 N N . ILE A 1 402 ? 14.179 9.185 5.608 1.00 18.99 402 ILE A N 1
ATOM 3035 C CA . ILE A 1 402 ? 14.785 7.944 5.158 1.00 15.93 402 ILE A CA 1
ATOM 3036 C C . ILE A 1 402 ? 14.541 6.810 6.147 1.00 19.94 402 ILE A C 1
ATOM 3037 O O . ILE A 1 402 ? 14.681 6.975 7.355 1.00 18.64 402 ILE A O 1
ATOM 3042 N N . MET A 1 403 ? 14.140 5.668 5.617 1.00 15.74 403 MET A N 1
ATOM 3043 C CA . MET A 1 403 ? 14.177 4.436 6.379 1.00 16.05 403 MET A CA 1
ATOM 3044 C C . MET A 1 403 ? 15.133 3.511 5.656 1.00 19.15 403 MET A C 1
ATOM 3045 O O . MET A 1 403 ? 15.069 3.384 4.429 1.00 22.14 403 MET A O 1
ATOM 3050 N N . GLN A 1 404 ? 16.031 2.874 6.399 1.00 17.46 404 GLN A N 1
ATOM 3051 C CA . GLN A 1 404 ? 16.951 1.923 5.791 1.00 14.50 404 GLN A CA 1
ATOM 3052 C C . GLN A 1 404 ? 16.850 0.600 6.512 1.00 15.87 404 GLN A C 1
ATOM 3053 O O . GLN A 1 404 ? 16.786 0.563 7.732 1.00 15.48 404 GLN A O 1
ATOM 3059 N N . VAL A 1 405 ? 16.811 -0.477 5.736 1.00 17.00 405 VAL A N 1
ATOM 3060 C CA . VAL A 1 405 ? 16.894 -1.828 6.276 1.00 16.69 405 VAL A CA 1
ATOM 3061 C C . VAL A 1 405 ? 18.209 -2.385 5.768 1.00 18.83 405 VAL A C 1
ATOM 3062 O O . VAL A 1 405 ? 18.469 -2.384 4.567 1.00 19.32 405 VAL A O 1
ATOM 3066 N N . TRP A 1 406 ? 19.061 -2.827 6.680 1.00 16.73 406 TRP A N 1
ATOM 3067 C CA . TRP A 1 406 ? 20.417 -3.189 6.292 1.00 14.49 406 TRP A CA 1
ATOM 3068 C C . TRP A 1 406 ? 20.950 -4.307 7.155 1.00 17.50 406 TRP A C 1
ATOM 3069 O O . TRP A 1 406 ? 20.470 -4.538 8.262 1.00 16.66 406 TRP A O 1
ATOM 3080 N N . GLN A 1 407 ? 21.941 -5.006 6.623 1.00 17.99 407 GLN A N 1
ATOM 3081 C CA . GLN A 1 407 ? 22.510 -6.166 7.280 1.00 17.00 407 GLN A CA 1
ATOM 3082 C C . GLN A 1 407 ? 24.013 -6.136 7.064 1.00 20.34 407 GLN A C 1
ATOM 3083 O O . GLN A 1 407 ? 24.481 -6.145 5.922 1.00 17.87 407 GLN A O 1
ATOM 3089 N N . MET A 1 408 ? 24.779 -6.070 8.146 1.00 17.31 408 MET A N 1
ATOM 3090 C CA . MET A 1 408 ? 26.220 -6.028 7.984 1.00 18.24 408 MET A CA 1
ATOM 3091 C C . MET A 1 408 ? 26.708 -7.392 7.507 1.00 17.35 408 MET A C 1
ATOM 3092 O O . MET A 1 408 ? 26.098 -8.421 7.797 1.00 21.37 408 MET A O 1
ATOM 3097 N N . ALA A 1 409 ? 27.798 -7.377 6.753 1.00 19.17 409 ALA A N 1
ATOM 3098 C CA . ALA A 1 409 ? 28.375 -8.600 6.198 1.00 22.78 409 ALA A CA 1
ATOM 3099 C C . ALA A 1 409 ? 29.030 -9.448 7.280 1.00 22.92 409 ALA A C 1
ATOM 3100 O O . ALA A 1 409 ? 29.541 -8.928 8.273 1.00 19.75 409 ALA A O 1
ATOM 3102 N N . GLU A 1 410 ? 29.022 -10.760 7.068 1.00 20.59 410 GLU A N 1
ATOM 3103 C CA . GLU A 1 410 ? 29.589 -11.701 8.024 1.00 22.77 410 GLU A CA 1
ATOM 3104 C C . GLU A 1 410 ? 31.059 -11.417 8.279 1.00 22.32 410 GLU A C 1
ATOM 3105 O O . GLU A 1 410 ? 31.565 -11.657 9.375 1.00 29.27 410 GLU A O 1
ATOM 3111 N N . ASN A 1 411 ? 31.750 -10.913 7.263 1.00 23.41 411 ASN A N 1
ATOM 3112 C CA . ASN A 1 411 ? 33.173 -10.633 7.398 1.00 28.39 411 ASN A CA 1
ATOM 3113 C C . ASN A 1 411 ? 33.468 -9.577 8.463 1.00 31.82 411 ASN A C 1
ATOM 3114 O O . ASN A 1 411 ? 34.600 -9.455 8.930 1.00 38.39 411 ASN A O 1
ATOM 3119 N N . VAL A 1 412 ? 32.450 -8.818 8.854 1.00 23.44 412 VAL A N 1
ATOM 3120 C CA . VAL A 1 412 ? 32.637 -7.840 9.921 1.00 25.93 412 VAL A CA 1
ATOM 3121 C C . VAL A 1 412 ? 32.625 -8.477 11.311 1.00 25.54 412 VAL A C 1
ATOM 3122 O O . VAL A 1 412 ? 33.481 -8.178 12.141 1.00 30.31 412 VAL A O 1
ATOM 3126 N N . TYR A 1 413 ? 31.652 -9.348 11.566 1.00 26.92 413 TYR A N 1
ATOM 3127 C CA . TYR A 1 413 ? 31.459 -9.884 12.915 1.00 23.42 413 TYR A CA 1
ATOM 3128 C C . TYR A 1 413 ? 32.035 -11.274 13.134 1.00 38.81 413 TYR A C 1
ATOM 3129 O O . TYR A 1 413 ? 32.087 -11.756 14.268 1.00 35.92 413 TYR A O 1
ATOM 3138 N N . ASN A 1 414 ? 32.464 -11.920 12.058 1.00 27.91 414 ASN A N 1
ATOM 3139 C CA . ASN A 1 414 ? 33.047 -13.251 12.179 1.00 44.38 414 ASN A CA 1
ATOM 3140 C C . ASN A 1 414 ? 34.574 -13.213 12.229 1.00 51.62 414 ASN A C 1
ATOM 3141 O O . ASN A 1 414 ? 35.214 -12.604 11.371 1.00 50.94 414 ASN A O 1
ATOM 3146 N N . ASP A 1 415 ? 35.142 -13.871 13.238 1.00 67.23 415 ASP A N 1
ATOM 3147 C CA . ASP A 1 415 ? 36.585 -13.868 13.478 1.00 65.04 415 ASP A CA 1
ATOM 3148 C C . ASP A 1 415 ? 37.057 -12.515 13.998 1.00 67.80 415 ASP A C 1
ATOM 3149 O O . ASP A 1 415 ? 36.955 -12.229 15.192 1.00 78.84 415 ASP A O 1
ATOM 3154 N N . THR B 2 5 ? 41.126 -8.120 2.722 1.00 49.74 30 THR B N 1
ATOM 3155 C CA . THR B 2 5 ? 41.446 -8.924 3.898 1.00 47.22 30 THR B CA 1
ATOM 3156 C C . THR B 2 5 ? 40.467 -8.657 5.038 1.00 44.29 30 THR B C 1
ATOM 3157 O O . THR B 2 5 ? 39.931 -7.556 5.163 1.00 43.83 30 THR B O 1
ATOM 3161 N N . LYS B 2 6 ? 40.238 -9.672 5.865 1.00 43.88 31 LYS B N 1
ATOM 3162 C CA . LYS B 2 6 ? 39.353 -9.549 7.018 1.00 50.93 31 LYS B CA 1
ATOM 3163 C C . LYS B 2 6 ? 39.677 -8.294 7.837 1.00 51.14 31 LYS B C 1
ATOM 3164 O O . LYS B 2 6 ? 38.773 -7.537 8.194 1.00 45.30 31 LYS B O 1
ATOM 3170 N N . PRO B 2 7 ? 40.971 -8.070 8.137 1.00 48.25 32 PRO B N 1
ATOM 3171 C CA . PRO B 2 7 ? 41.385 -6.872 8.879 1.00 45.84 32 PRO B CA 1
ATOM 3172 C C . PRO B 2 7 ? 41.041 -5.574 8.154 1.00 41.62 32 PRO B C 1
ATOM 3173 O O . PRO B 2 7 ? 40.643 -4.602 8.797 1.00 36.29 32 PRO B O 1
ATOM 3177 N N . ALA B 2 8 ? 41.205 -5.556 6.835 1.00 37.65 33 ALA B N 1
ATOM 3178 C CA . ALA B 2 8 ? 40.900 -4.366 6.049 1.00 34.27 33 ALA B CA 1
ATOM 3179 C C . ALA B 2 8 ? 39.415 -4.037 6.144 1.00 28.43 33 ALA B C 1
ATOM 3180 O O . ALA B 2 8 ? 39.026 -2.866 6.203 1.00 28.33 33 ALA B O 1
ATOM 3182 N N . ILE B 2 9 ? 38.594 -5.081 6.159 1.00 25.71 34 ILE B N 1
ATOM 3183 C CA . ILE B 2 9 ? 37.146 -4.929 6.243 1.00 28.42 34 ILE B CA 1
ATOM 3184 C C . ILE B 2 9 ? 36.735 -4.390 7.603 1.00 27.84 34 ILE B C 1
ATOM 3185 O O . ILE B 2 9 ? 35.893 -3.505 7.700 1.00 24.19 34 ILE B O 1
ATOM 3190 N N . ARG B 2 10 ? 37.333 -4.932 8.655 1.00 29.84 35 ARG B N 1
ATOM 3191 C CA . ARG B 2 10 ? 36.998 -4.503 10.001 1.00 34.00 35 ARG B CA 1
ATOM 3192 C C . ARG B 2 10 ? 37.401 -3.046 10.202 1.00 26.82 35 ARG B C 1
ATOM 3193 O O . ARG B 2 10 ? 36.722 -2.292 10.894 1.00 23.44 35 ARG B O 1
ATOM 3201 N N . ARG B 2 11 ? 38.504 -2.647 9.577 1.00 23.90 36 ARG B N 1
ATOM 3202 C CA . ARG B 2 11 ? 38.957 -1.263 9.632 1.00 27.22 36 ARG B CA 1
ATOM 3203 C C . ARG B 2 11 ? 37.960 -0.358 8.915 1.00 28.19 36 ARG B C 1
ATOM 3204 O O . ARG B 2 11 ? 37.546 0.676 9.437 1.00 25.79 36 ARG B O 1
ATOM 3212 N N . LEU B 2 12 ? 37.574 -0.758 7.711 1.00 20.40 37 LEU B N 1
ATOM 3213 C CA . LEU B 2 12 ? 36.608 -0.006 6.924 1.00 20.27 37 LEU B CA 1
ATOM 3214 C C . LEU B 2 12 ? 35.275 0.084 7.674 1.00 21.28 37 LEU B C 1
ATOM 3215 O O . LEU B 2 12 ? 34.632 1.142 7.708 1.00 22.02 37 LEU B O 1
ATOM 3220 N N . ALA B 2 13 ? 34.882 -1.027 8.293 1.00 21.73 38 ALA B N 1
ATOM 3221 C CA . ALA B 2 13 ? 33.669 -1.079 9.111 1.00 18.05 38 ALA B CA 1
ATOM 3222 C C . ALA B 2 13 ? 33.713 -0.058 10.241 1.00 17.32 38 ALA B C 1
ATOM 3223 O O . ALA B 2 13 ? 32.741 0.656 10.486 1.00 16.85 38 ALA B O 1
ATOM 3225 N N . ARG B 2 14 ? 34.846 0.007 10.933 1.00 18.11 39 ARG B N 1
ATOM 3226 C CA . ARG B 2 14 ? 34.964 0.876 12.102 1.00 18.86 39 ARG B CA 1
ATOM 3227 C C . ARG B 2 14 ? 35.083 2.334 11.705 1.00 23.23 39 ARG B C 1
ATOM 3228 O O . ARG B 2 14 ? 34.862 3.233 12.520 1.00 21.70 39 ARG B O 1
ATOM 3236 N N . ARG B 2 15 ? 35.431 2.558 10.445 1.00 19.55 40 ARG B N 1
ATOM 3237 C CA . ARG B 2 15 ? 35.550 3.907 9.913 1.00 21.41 40 ARG B CA 1
ATOM 3238 C C . ARG B 2 15 ? 34.267 4.338 9.209 1.00 28.11 40 ARG B C 1
ATOM 3239 O O . ARG B 2 15 ? 34.197 5.424 8.635 1.00 29.06 40 ARG B O 1
ATOM 3247 N N . GLY B 2 16 ? 33.250 3.483 9.252 1.00 22.47 41 GLY B N 1
ATOM 3248 C CA . GLY B 2 16 ? 31.958 3.840 8.701 1.00 20.02 41 GLY B CA 1
ATOM 3249 C C . GLY B 2 16 ? 31.920 3.803 7.185 1.00 23.06 41 GLY B C 1
ATOM 3250 O O . GLY B 2 16 ? 31.102 4.479 6.562 1.00 24.57 41 GLY B O 1
ATOM 3251 N N . GLY B 2 17 ? 32.810 3.013 6.593 1.00 23.00 42 GLY B N 1
ATOM 3252 C CA . GLY B 2 17 ? 32.814 2.803 5.156 1.00 20.48 42 GLY B CA 1
ATOM 3253 C C . GLY B 2 17 ? 33.547 3.898 4.407 1.00 30.66 42 GLY B C 1
ATOM 3254 O O . GLY B 2 17 ? 33.403 4.034 3.194 1.00 30.95 42 GLY B O 1
ATOM 3255 N N . VAL B 2 18 ? 34.344 4.679 5.127 1.00 31.83 43 VAL B N 1
ATOM 3256 C CA . VAL B 2 18 ? 35.079 5.778 4.507 1.00 36.80 43 VAL B CA 1
ATOM 3257 C C . VAL B 2 18 ? 36.582 5.519 4.497 1.00 39.22 43 VAL B C 1
ATOM 3258 O O . VAL B 2 18 ? 37.198 5.375 5.552 1.00 48.86 43 VAL B O 1
#

Nearest PDB structures (foldseek):
  2xyi-assembly1_A  TM=1.003E+00  e=5.075E-80  Drosophila melanogaster
  2yba-assembly1_A  TM=9.976E-01  e=1.626E-74  Drosophila melanogaster
  2yb8-assembly1_B  TM=9.932E-01  e=1.818E-70  Drosophila melanogaster
  3cfv-assembly1_B  TM=9.862E-01  e=2.936E-70  unclassified
  6zrd-assembly2_B  TM=9.915E-01  e=5.211E-69  Homo sapiens

Organism: Drosophila melanogaster (NCBI:txid7227)

Sequence (393 aa):
SFDDAVEERVINNEEYKIWKKNTPFLYDLVMTHALEWPSLTAQWLPDVTKQDGKDYSVHRRLILGTHTSDEQNHLLIIASVQLPKIEIEIKINHEGEVNRARYMPQNACVIATKTPSSDVLVFDYTKHPSKPEPSGECQPDLRRLRGHQKEGYGLSWNPNLNGYLLSASDDHTICLWDINATPKEEHRVIDAKNIFTGHTAVVEDVVAWHLLHESSLFGSVADDQKLMIWDTRNNNTSKPSHTVDAHTAEVNCLSSFNPYSEFILATGSADKTVALWDLRNLKLKLLHSFESSHKDEEIFQVVQWSPHNETILASSGTDRRRLHVWDLLSKIGEEQSTEDAEDGPPELLFIHGGHTAKISDFSWNPNEPWIICSVSEDNIMQVWQMAENVYNDTKPAIRRLARRGGV

InterPro domains:
  IPR001680 WD40 repeat [PF00400] (176-210)
  IPR001680 WD40 repeat [PF00400] (226-260)
  IPR001680 WD40 repeat [PF00400] (268-306)
  IPR001680 WD40 repeat [PF00400] (314-350)
  IPR001680 WD40 repeat [PF00400] (371-406)
  IPR001680 WD40 repeat [PS50082] (177-219)
  IPR001680 WD40 repeat [PS50082] (227-269)
  IPR001680 WD40 repeat [PS50082] (273-309)
  IPR001680 WD40 repeat [PS50082] (317-359)
  IPR001680 WD40 repeat [PS50082] (374-408)
  IPR001680 WD40 repeat [SM00320] (118-157)
  IPR001680 WD40 repeat [SM00320] (170-210)
  IPR001680 WD40 repeat [SM00320] (220-260)
  IPR001680 WD40 repeat [SM00320] (266-306)
  IPR001680 WD40 repeat [SM00320] (310-350)
  IPR001680 WD40 repeat [SM00320] (367-407)
  IPR015943 WD40/YVTN repeat-like-containing domain superfamily [G3DSA:2.130.10.10] (1-430)
  IPR019775 WD40 repeat, conserved site [PS00678] (197-211)
  IPR019775 WD40 repeat, conserved site [PS00678] (293-307)
  IPR019775 WD40 repeat, conserved site [PS00678] (337-351)

Solvent-accessible surface area: 16951 Å² total; per-residue (Å²): 119,156,108,102,50,70,100,122,143,74,27,66,63,48,57,110,65,6,124,143,16,25,104,113,1,11,96,21,52,40,74,44,69,12,137,69,20,1,25,0,1,36,4,3,44,95,56,76,138,83,129,82,90,127,55,9,30,3,45,0,0,0,0,6,70,14,98,140,109,63,10,19,1,11,0,0,10,0,68,3,125,156,11,113,68,77,22,59,9,7,0,53,28,39,0,1,20,0,24,38,9,62,68,64,18,37,15,0,0,0,3,1,45,52,40,14,1,0,4,0,14,18,79,152,38,71,60,162,44,87,134,89,26,100,15,85,2,46,23,39,0,94,30,9,152,115,53,0,81,0,11,16,15,0,42,69,51,75,0,46,0,0,0,0,0,38,24,74,24,0,0,3,0,32,22,94,44,128,58,120,134,129,102,4,9,75,23,114,51,66,6,67,15,8,108,21,35,1,30,9,2,14,4,4,60,105,88,78,13,38,0,0,0,0,0,43,25,70,56,0,9,6,4,20,49,178,70,158,79,33,40,135,26,50,92,70,5,119,1,13,120,22,70,0,10,0,6,11,11,6,52,122,32,73,76,26,0,0,0,0,0,11,30,94,21,0,0,6,4,21,34,159,74,17,190,129,80,94,38,39,0,108,34,10,142,50,67,0,58,5,0,52,12,3,38,57,50,86,28,6,0,0,0,0,1,44,7,44,24,0,2,0,0,15,43,66,34,62,73,94,174,52,53,105,116,23,52,154,36,13,32,28,5,2,6,0,11,0,8,4,5,55,18,56,1,16,0,2,12,15,1,46,66,66,58,22,5,0,0,0,0,0,88,58,35,39,0,1,0,0,38,1,9,87,70,1,73,56,131,126,65,67,45,21,66,75,34,0,20,98,0,0,68